Protein AF-A0A229VUQ2-F1 (afdb_monomer_lite)

pLDDT: mean 71.53, std 22.45, range [23.53, 97.44]

Radius of gyration: 26.06 Å; chains: 1; bounding box: 87×77×64 Å

Secondary structure (DSSP, 8-state):
---------------------------------------TTSS---S-B---TTS---SBP-EEEEE--S-TT----EEEEE-HHHHHHHHHHHHHHHTT-HHHHH--SHHHHHHHHHHH-SEEEETTTTTT-SS-------TTSPPTTSS-----HHHHHHHHHHTTT-SS-SEEEEEE--TT--HHHHHHHHHTS--TT--EEEEEEEPP-SS----EEEEEETTT-SS-EEEE--SSSS-----TTTHHHHHHTTS---EEEEEE-TTT--EEEEEEEEEEEHHHHHHTT-EES-GGGEEEEEEEEEETTTTEEEEEETTEEEEEEEETTTTEEEEEEEEHHHHHHHHGGGHHHH-TTSPP-HHHHHHHHHHHHHHHHHHHTT---GGG-

Organism: NCBI:txid1984871

Foldseek 3Di:
DDDDDDDDDDDDDDDDDPPPPPPPPPPPPPPPPPPDDPPPDDDDDPQDFAPAVFDRRRDGFFKKFWADDPPPPDPDTPIGTHHLLVLLVLLLVLLVVLLQALQNVPDPDLVSLQVVLCNSTVDMDTPVVVVPPPDPDPPPPPPPQDDPPPQPPVQDPVNLVVLCVLLVVPLGHAQKDKDFQALPDDQVNVVVSVVPDLALLWDKHKWFFFFDPPDADFKWKWWDAPVPDPPTDIDRDQSHDDRDRDGLLCVLVCLVSVRDKWKWKWAADNVPRHTRIITITRKDQQVVCVVVVRIHRDVVRHDRFWMWIAGPPVSITDIDGSQKMKMWHADPSNNTIMIIIGGNVSVSVSCSSSSQSSPPVDDDPVVVSVSSSVVSVVLSCCSNVVSDRSVRD

Sequence (393 aa):
MIMNNITTTASATDTDTALDLHVDEVTPQNDFDDPDLPDFFDGGGNDTTCQWDDGFCTELCDGYILEYCNDPNCKYDHTSKYCLRHYIISLGLKLDHLRTCPGMRKARTREEIKQVALEHAASFGRFEQDQADGERGDSAHDPSAPSLNELADEMSDADLDAELKKIGGQVYRGSYDDLRMMPATTAEDLQQWLDGLDLGHGVFHVKHFTKFDGFSMELMEVHWDKEHDEEGRFSFYNPDDGAVAWDPEFARGFEKRGFMNPKLWALWNGETGAIKYQYSTDSYAESVLAKRGLLTDDPARGVPGVFAIVEERTDTVLPVTTGSYIQHKATFDGDDTVLWACDDAGFRERIRPYIEYYDEDRPLDVPKAKAKAAELERKLHRVIDEGVRPEEL

Structure (mmCIF, N/CA/C/O backbone):
data_AF-A0A229VUQ2-F1
#
_entry.id   AF-A0A229VUQ2-F1
#
loop_
_atom_site.group_PDB
_atom_site.id
_atom_site.type_symbol
_atom_site.label_atom_id
_atom_site.label_alt_id
_atom_site.label_comp_id
_atom_site.label_asym_id
_atom_site.label_entity_id
_atom_site.label_seq_id
_atom_site.pdbx_PDB_ins_code
_atom_site.Cartn_x
_atom_site.Cartn_y
_atom_site.Cartn_z
_atom_site.occupancy
_atom_site.B_iso_or_equiv
_atom_site.auth_seq_id
_atom_site.auth_comp_id
_atom_site.auth_asym_id
_atom_site.auth_atom_id
_atom_site.pdbx_PDB_model_num
ATOM 1 N N . MET A 1 1 ? 57.520 -56.030 8.444 1.00 36.09 1 MET A N 1
ATOM 2 C CA . MET A 1 1 ? 56.314 -56.794 8.049 1.00 36.09 1 MET A CA 1
ATOM 3 C C . MET A 1 1 ? 55.540 -57.026 9.334 1.00 36.09 1 MET A C 1
ATOM 5 O O . MET A 1 1 ? 56.129 -57.589 10.237 1.00 36.09 1 MET A O 1
ATOM 9 N N . ILE A 1 2 ? 54.323 -56.538 9.554 1.00 30.47 2 ILE A N 1
ATOM 10 C CA . ILE A 1 2 ? 53.184 -56.323 8.652 1.00 30.47 2 ILE A CA 1
ATOM 11 C C . ILE A 1 2 ? 52.427 -55.058 9.111 1.00 30.47 2 ILE A C 1
ATOM 13 O O . ILE A 1 2 ? 52.347 -54.791 10.305 1.00 30.47 2 ILE A O 1
ATOM 17 N N . MET A 1 3 ? 51.925 -54.281 8.146 1.00 24.83 3 MET A N 1
ATOM 18 C CA . MET A 1 3 ? 51.079 -53.094 8.319 1.00 24.83 3 MET A CA 1
ATOM 19 C C . MET A 1 3 ? 49.593 -53.468 8.463 1.00 24.83 3 MET A C 1
ATOM 21 O O . MET A 1 3 ? 49.118 -54.352 7.758 1.00 24.83 3 MET A O 1
ATOM 25 N N . ASN A 1 4 ? 48.911 -52.730 9.347 1.00 28.56 4 ASN A N 1
ATOM 26 C CA . ASN A 1 4 ? 47.573 -52.119 9.252 1.00 28.56 4 ASN A CA 1
ATOM 27 C C . ASN A 1 4 ? 46.455 -52.810 8.443 1.00 28.56 4 ASN A C 1
ATOM 29 O O . ASN A 1 4 ? 46.513 -52.868 7.221 1.00 28.56 4 ASN A O 1
ATOM 33 N N . ASN A 1 5 ? 45.333 -53.135 9.096 1.00 29.92 5 ASN A N 1
ATOM 34 C CA . ASN A 1 5 ? 44.182 -52.228 9.279 1.00 29.92 5 ASN A CA 1
ATOM 35 C C . ASN A 1 5 ? 43.057 -52.973 10.020 1.00 29.92 5 ASN A C 1
ATOM 37 O O . ASN A 1 5 ? 42.652 -54.059 9.614 1.00 29.92 5 ASN A O 1
ATOM 41 N N . ILE A 1 6 ? 42.560 -52.385 11.110 1.00 30.05 6 ILE A N 1
ATOM 42 C CA . ILE A 1 6 ? 41.435 -52.906 11.891 1.00 30.05 6 ILE A CA 1
ATOM 43 C C . ILE A 1 6 ? 40.150 -52.317 11.309 1.00 30.05 6 ILE A C 1
ATOM 45 O O . ILE A 1 6 ? 39.921 -51.112 11.380 1.00 30.05 6 ILE A O 1
ATOM 49 N N . THR A 1 7 ? 39.314 -53.181 10.744 1.00 30.56 7 THR A N 1
ATOM 50 C CA . THR A 1 7 ? 37.885 -52.936 10.553 1.00 30.56 7 THR A CA 1
ATOM 51 C C . THR A 1 7 ? 37.170 -53.736 11.634 1.00 30.56 7 THR A C 1
ATOM 53 O O . THR A 1 7 ? 37.263 -54.962 11.628 1.00 30.56 7 THR A O 1
ATOM 56 N N . THR A 1 8 ? 36.465 -53.069 12.548 1.00 28.45 8 THR A N 1
ATOM 57 C CA . THR A 1 8 ? 35.575 -53.755 13.494 1.00 28.45 8 THR A CA 1
ATOM 58 C C . THR A 1 8 ? 34.246 -53.017 13.577 1.00 28.45 8 THR A C 1
ATOM 60 O O . THR A 1 8 ? 34.120 -51.973 14.207 1.00 28.45 8 THR A O 1
ATOM 63 N N . THR A 1 9 ? 33.271 -53.580 12.877 1.00 32.16 9 THR A N 1
ATOM 64 C CA . THR A 1 9 ? 31.825 -53.448 13.076 1.00 32.16 9 THR A CA 1
ATOM 65 C C . THR A 1 9 ? 31.350 -54.214 14.323 1.00 32.16 9 THR A C 1
ATOM 67 O O . THR A 1 9 ? 32.022 -55.157 14.736 1.00 32.16 9 THR A O 1
ATOM 70 N N . ALA A 1 10 ? 30.127 -53.888 14.776 1.00 25.88 10 ALA A N 1
ATOM 71 C CA . ALA A 1 10 ? 29.311 -54.459 15.872 1.00 25.88 10 ALA A CA 1
ATOM 72 C C . ALA A 1 10 ? 29.413 -53.664 17.189 1.00 25.88 10 ALA A C 1
ATOM 74 O O . ALA A 1 10 ? 30.497 -53.247 17.567 1.00 25.88 10 ALA A O 1
ATOM 75 N N . SER A 1 11 ? 28.331 -53.361 17.911 1.00 24.89 11 SER A N 1
ATOM 76 C CA . SER A 1 11 ? 27.073 -54.092 18.161 1.00 24.89 11 SER A CA 1
ATOM 77 C C . SER A 1 11 ? 25.959 -53.098 18.576 1.00 24.89 11 SER A C 1
ATOM 79 O O . SER A 1 11 ? 26.281 -52.032 19.085 1.00 24.89 11 SER A O 1
ATOM 81 N N . ALA A 1 12 ? 24.676 -53.310 18.236 1.00 26.61 12 ALA A N 1
ATOM 82 C CA . ALA A 1 12 ? 23.599 -53.833 19.119 1.00 26.61 12 ALA A CA 1
ATOM 83 C C . ALA A 1 12 ? 23.606 -53.211 20.541 1.00 26.61 12 ALA A C 1
ATOM 85 O O . ALA A 1 12 ? 24.651 -53.198 21.178 1.00 26.61 12 ALA A O 1
ATOM 86 N N . THR A 1 13 ? 22.523 -52.721 21.156 1.00 24.86 13 THR A N 1
ATOM 87 C CA . THR A 1 13 ? 21.116 -53.173 21.200 1.00 24.86 13 THR A CA 1
ATOM 88 C C . THR A 1 13 ? 20.323 -52.146 22.033 1.00 24.86 13 THR A C 1
ATOM 90 O O . THR A 1 13 ? 20.938 -51.380 22.771 1.00 24.86 13 THR A O 1
ATOM 93 N N . ASP A 1 14 ? 18.991 -52.179 21.941 1.00 31.38 14 ASP A N 1
ATOM 94 C CA . ASP A 1 14 ? 18.023 -51.517 22.830 1.00 31.38 14 ASP A CA 1
ATOM 95 C C . ASP A 1 14 ? 18.464 -51.380 24.297 1.00 31.38 14 ASP A C 1
ATOM 97 O O . ASP A 1 14 ? 18.746 -52.374 24.969 1.00 31.38 14 ASP A O 1
ATOM 101 N N . THR A 1 15 ? 18.361 -50.155 24.813 1.00 27.09 15 THR A N 1
ATOM 102 C CA . THR A 1 15 ? 18.043 -49.897 26.222 1.00 27.09 15 THR A CA 1
ATOM 103 C C . THR A 1 15 ? 17.044 -48.755 26.289 1.00 27.09 15 THR A C 1
ATOM 105 O O . THR A 1 15 ? 17.394 -47.576 26.256 1.00 27.09 15 THR A O 1
ATOM 108 N N . ASP A 1 16 ? 15.786 -49.173 26.346 1.00 31.94 16 ASP A N 1
ATOM 109 C CA . ASP A 1 16 ? 14.716 -48.613 27.160 1.00 31.94 16 ASP A CA 1
ATOM 110 C C . ASP A 1 16 ? 15.265 -47.697 28.270 1.00 31.94 16 ASP A C 1
ATOM 112 O O . ASP A 1 16 ? 15.810 -48.152 29.278 1.00 31.94 16 ASP A O 1
ATOM 116 N N . THR A 1 17 ? 15.183 -46.389 28.044 1.00 26.17 17 THR A N 1
ATOM 117 C CA . THR A 1 17 ? 15.322 -45.398 29.107 1.00 26.17 17 THR A CA 1
ATOM 118 C C . THR A 1 17 ? 14.043 -44.590 29.070 1.00 26.17 17 THR A C 1
ATOM 120 O O . THR A 1 17 ? 13.892 -43.674 28.263 1.00 26.17 17 THR A O 1
ATOM 123 N N . ALA A 1 18 ? 13.092 -45.010 29.900 1.00 26.98 18 ALA A N 1
ATOM 124 C CA . ALA A 1 18 ? 11.933 -44.221 30.256 1.00 26.98 18 ALA A CA 1
ATOM 125 C C . ALA A 1 18 ? 12.409 -42.805 30.606 1.00 26.98 18 ALA A C 1
ATOM 127 O O . ALA A 1 18 ? 13.163 -42.621 31.563 1.00 26.98 18 ALA A O 1
ATOM 128 N N . LEU A 1 19 ? 12.015 -41.817 29.798 1.00 23.73 19 LEU A N 1
ATOM 129 C CA . LEU A 1 19 ? 12.082 -40.434 30.236 1.00 23.73 19 LEU A CA 1
ATOM 130 C C . LEU A 1 19 ? 11.056 -40.306 31.357 1.00 23.73 19 LEU A C 1
ATOM 132 O O . LEU A 1 19 ? 9.850 -40.362 31.116 1.00 23.73 19 LEU A O 1
ATOM 136 N N . ASP A 1 20 ? 11.572 -40.198 32.577 1.00 23.98 20 ASP A N 1
ATOM 137 C CA . ASP A 1 20 ? 10.843 -39.726 33.743 1.00 23.98 20 ASP A CA 1
ATOM 138 C C . ASP A 1 20 ? 10.164 -38.407 33.351 1.00 23.98 20 ASP A C 1
ATOM 140 O O . ASP A 1 20 ? 10.804 -37.360 33.229 1.00 23.98 20 ASP A O 1
ATOM 144 N N . LEU A 1 21 ? 8.857 -38.473 33.094 1.00 24.42 21 LEU A N 1
ATOM 145 C CA . LEU A 1 21 ? 7.985 -37.311 33.103 1.00 24.42 21 LEU A CA 1
ATOM 146 C C . LEU A 1 21 ? 7.916 -36.853 34.557 1.00 24.42 21 LEU A C 1
ATOM 148 O O . LEU A 1 21 ? 6.979 -37.178 35.287 1.00 24.42 21 LEU A O 1
ATOM 152 N N . HIS A 1 22 ? 8.924 -36.089 34.976 1.00 24.25 22 HIS A N 1
ATOM 153 C CA . HIS A 1 22 ? 8.718 -35.111 36.024 1.00 24.25 22 HIS A CA 1
ATOM 154 C C . HIS A 1 22 ? 7.720 -34.100 35.460 1.00 24.25 22 HIS A C 1
ATOM 156 O O . HIS A 1 22 ? 8.070 -33.150 34.763 1.00 24.25 22 HIS A O 1
ATOM 162 N N . VAL A 1 23 ? 6.441 -34.388 35.697 1.00 31.31 23 VAL A N 1
ATOM 163 C CA . VAL A 1 23 ? 5.374 -33.402 35.635 1.00 31.31 23 VAL A CA 1
ATOM 164 C C . VAL A 1 23 ? 5.614 -32.489 36.828 1.00 31.31 23 VAL A C 1
ATOM 166 O O . VAL A 1 23 ? 5.027 -32.662 37.893 1.00 31.31 23 VAL A O 1
ATOM 169 N N . ASP A 1 24 ? 6.537 -31.548 36.667 1.00 25.28 24 ASP A N 1
ATOM 170 C CA . ASP A 1 24 ? 6.402 -30.305 37.397 1.00 25.28 24 ASP A CA 1
ATOM 171 C C . ASP A 1 24 ? 5.205 -29.614 36.739 1.00 25.28 24 ASP A C 1
ATOM 173 O O . ASP A 1 24 ? 5.305 -29.062 35.642 1.00 25.28 24 ASP A O 1
ATOM 177 N N . GLU A 1 25 ? 4.034 -29.748 37.370 1.00 31.28 25 GLU A N 1
ATOM 178 C CA . GLU A 1 25 ? 2.889 -28.862 37.157 1.00 31.28 25 GLU A CA 1
ATOM 179 C C . GLU A 1 25 ? 3.337 -27.440 37.514 1.00 31.28 25 GLU A C 1
ATOM 181 O O . GLU A 1 25 ? 3.042 -26.906 38.579 1.00 31.28 25 GLU A O 1
ATOM 186 N N . VAL A 1 26 ? 4.081 -26.818 36.611 1.00 28.72 26 VAL A N 1
ATOM 187 C CA . VAL A 1 26 ? 4.069 -25.376 36.467 1.00 28.72 26 VAL A CA 1
ATOM 188 C C . VAL A 1 26 ? 3.101 -25.142 35.326 1.00 28.72 26 VAL A C 1
ATOM 190 O O . VAL A 1 26 ? 3.480 -25.038 34.161 1.00 28.72 26 VAL A O 1
ATOM 193 N N . THR A 1 27 ? 1.810 -25.117 35.663 1.00 25.52 27 THR A N 1
ATOM 194 C CA . THR A 1 27 ? 0.866 -24.279 34.924 1.00 25.52 27 THR A CA 1
ATOM 195 C C . THR A 1 27 ? 1.611 -22.974 34.661 1.00 25.52 27 THR A C 1
ATOM 197 O O . THR A 1 27 ? 2.095 -22.401 35.642 1.00 25.52 27 THR A O 1
ATOM 200 N N . PRO A 1 28 ? 1.793 -22.522 33.406 1.00 28.55 28 PRO A N 1
ATOM 201 C CA . PRO A 1 28 ? 2.260 -21.172 33.177 1.00 28.55 28 PRO A CA 1
ATOM 202 C C . PRO A 1 28 ? 1.245 -20.295 33.895 1.00 28.55 28 PRO A C 1
ATOM 204 O O . PRO A 1 28 ? 0.094 -20.177 33.474 1.00 28.55 28 PRO A O 1
ATOM 207 N N . GLN A 1 29 ? 1.626 -19.798 35.066 1.00 24.50 29 GLN A N 1
ATOM 208 C CA . GLN A 1 29 ? 0.959 -18.664 35.642 1.00 24.50 29 GLN A CA 1
ATOM 209 C C . GLN A 1 29 ? 1.180 -17.583 34.596 1.00 24.50 29 GLN A C 1
ATOM 211 O O . GLN A 1 29 ? 2.292 -17.083 34.432 1.00 24.50 29 GLN A O 1
ATOM 216 N N . ASN A 1 30 ? 0.132 -17.301 33.826 1.00 31.14 30 ASN A N 1
ATOM 217 C CA . ASN A 1 30 ? -0.032 -16.008 33.197 1.00 31.14 30 ASN A CA 1
ATOM 218 C C . ASN A 1 30 ? -0.170 -15.001 34.344 1.00 31.14 30 ASN A C 1
ATOM 220 O O . ASN A 1 30 ? -1.253 -14.495 34.605 1.00 31.14 30 ASN A O 1
ATOM 224 N N . ASP A 1 31 ? 0.938 -14.743 35.032 1.00 23.53 31 ASP A N 1
ATOM 225 C CA . ASP A 1 31 ? 1.160 -13.532 35.804 1.00 23.53 31 ASP A CA 1
ATOM 226 C C . ASP A 1 31 ? 1.594 -12.456 34.788 1.00 23.53 31 ASP A C 1
ATOM 228 O O . ASP A 1 31 ? 2.631 -11.811 34.918 1.00 23.53 31 ASP A O 1
ATOM 232 N N . PHE A 1 32 ? 0.822 -12.306 33.705 1.00 28.30 32 PHE A N 1
ATOM 233 C CA . PHE A 1 32 ? 0.625 -10.973 33.174 1.00 28.30 32 PHE A CA 1
ATOM 234 C C . PHE A 1 32 ? -0.324 -10.366 34.192 1.00 28.30 32 PHE A C 1
ATOM 236 O O . PHE A 1 32 ? -1.527 -10.629 34.150 1.00 28.30 32 PHE A O 1
ATOM 243 N N . ASP A 1 33 ? 0.237 -9.663 35.178 1.00 23.61 33 ASP A N 1
ATOM 244 C CA . ASP A 1 33 ? -0.540 -8.655 35.880 1.00 23.61 33 ASP A CA 1
ATOM 245 C C . ASP A 1 33 ? -1.301 -7.895 34.790 1.00 23.61 33 ASP A C 1
ATOM 247 O O . ASP A 1 33 ? -0.693 -7.476 33.799 1.00 23.61 33 ASP A O 1
ATOM 251 N N . ASP A 1 34 ? -2.631 -7.855 34.915 1.00 26.31 34 ASP A N 1
ATOM 252 C CA . ASP A 1 34 ? -3.507 -7.013 34.099 1.00 26.31 34 ASP A CA 1
ATOM 253 C C . ASP A 1 34 ? -2.768 -5.672 33.990 1.00 26.31 34 ASP A C 1
ATOM 255 O O . ASP A 1 34 ? -2.511 -5.084 35.047 1.00 26.31 34 ASP A O 1
ATOM 259 N N . PRO A 1 35 ? -2.258 -5.271 32.806 1.00 29.47 35 PRO A N 1
ATOM 260 C CA . PRO A 1 35 ? -1.310 -4.176 32.740 1.00 29.47 35 PRO A CA 1
ATOM 261 C C . PRO A 1 35 ? -1.981 -2.977 33.385 1.00 29.47 35 PRO A C 1
ATOM 263 O O . PRO A 1 35 ? -3.086 -2.598 32.981 1.00 29.47 35 PRO A O 1
ATOM 266 N N . ASP A 1 36 ? -1.342 -2.444 34.430 1.00 24.42 36 ASP A N 1
ATOM 267 C CA . ASP A 1 36 ? -1.782 -1.215 35.067 1.00 24.42 36 ASP A CA 1
ATOM 268 C C . ASP A 1 36 ? -2.100 -0.226 33.942 1.00 24.42 36 ASP A C 1
ATOM 270 O O . ASP A 1 36 ? -1.277 -0.005 33.045 1.00 24.42 36 ASP A O 1
ATOM 274 N N . LEU A 1 37 ? -3.334 0.295 33.944 1.00 28.70 37 LEU A N 1
ATOM 275 C CA . LEU A 1 37 ? -3.752 1.354 33.029 1.00 28.70 37 LEU A CA 1
ATOM 276 C C . LEU A 1 37 ? -2.617 2.387 32.975 1.00 28.70 37 LEU A C 1
ATOM 278 O O . LEU A 1 37 ? -2.154 2.782 34.050 1.00 28.70 37 LEU A O 1
ATOM 282 N N . PRO A 1 38 ? -2.147 2.814 31.785 1.00 31.14 38 PRO A N 1
ATOM 283 C CA . PRO A 1 38 ? -1.038 3.753 31.711 1.00 31.14 38 PRO A CA 1
ATOM 284 C C . PRO A 1 38 ? -1.347 4.961 32.598 1.00 31.14 38 PRO A C 1
ATOM 286 O O . PRO A 1 38 ? -2.453 5.501 32.535 1.00 31.14 38 PRO A O 1
ATOM 289 N N . ASP A 1 39 ? -0.401 5.372 33.442 1.00 26.89 39 ASP A N 1
ATOM 290 C CA . ASP A 1 39 ? -0.516 6.587 34.255 1.00 26.89 39 ASP A CA 1
ATOM 291 C C . ASP A 1 39 ? -0.597 7.800 33.302 1.00 26.89 39 ASP A C 1
ATOM 293 O O . ASP A 1 39 ? 0.399 8.411 32.913 1.00 26.89 39 ASP A O 1
ATOM 297 N N . PHE A 1 40 ? -1.813 8.114 32.851 1.00 39.06 40 PHE A N 1
ATOM 298 C CA . PHE A 1 40 ? -2.081 8.947 31.675 1.00 39.06 40 PHE A CA 1
ATOM 299 C C . PHE A 1 40 ? -1.852 10.458 31.883 1.00 39.06 40 PHE A C 1
ATOM 301 O O . PHE A 1 40 ? -2.090 11.231 30.955 1.00 39.06 40 PHE A O 1
ATOM 308 N N . PHE A 1 41 ? -1.409 10.927 33.059 1.00 38.62 41 PHE A N 1
ATOM 309 C CA . PHE A 1 41 ? -1.518 12.357 33.397 1.00 38.62 41 PHE A CA 1
ATOM 310 C C . PHE A 1 41 ? -0.415 12.984 34.260 1.00 38.62 41 PHE A C 1
ATOM 312 O O . PHE A 1 41 ? -0.695 13.985 34.911 1.00 38.62 41 PHE A O 1
ATOM 319 N N . ASP A 1 42 ? 0.839 12.530 34.212 1.00 25.86 42 ASP A N 1
ATOM 320 C CA . ASP A 1 42 ? 1.926 13.295 34.846 1.00 25.86 42 ASP A CA 1
ATOM 321 C C . ASP A 1 42 ? 3.085 13.617 33.890 1.00 25.86 42 ASP A C 1
ATOM 323 O O . ASP A 1 42 ? 4.022 12.850 33.696 1.00 25.86 42 ASP A O 1
ATOM 327 N N . GLY A 1 43 ? 3.057 14.848 33.362 1.00 25.27 43 GLY A N 1
ATOM 328 C CA . GLY A 1 43 ? 4.293 15.603 33.139 1.00 25.27 43 GLY A CA 1
ATOM 329 C C . GLY A 1 43 ? 4.706 15.909 31.699 1.00 25.27 43 GLY A C 1
ATOM 330 O O . GLY A 1 43 ? 5.753 15.463 31.249 1.00 25.27 43 GLY A O 1
ATOM 331 N N . GLY A 1 44 ? 3.995 16.839 31.053 1.00 26.77 44 GLY A N 1
ATOM 332 C CA . GLY A 1 44 ? 4.630 17.820 30.162 1.00 26.77 44 GLY A CA 1
ATOM 333 C C . GLY A 1 44 ? 4.719 17.469 28.674 1.00 26.77 44 GLY A C 1
ATOM 334 O O . GLY A 1 44 ? 5.739 16.993 28.192 1.00 26.77 44 GLY A O 1
ATOM 335 N N . GLY A 1 45 ? 3.697 17.871 27.919 1.00 30.81 45 GLY A N 1
ATOM 336 C CA . GLY A 1 45 ? 3.743 17.953 26.459 1.00 30.81 45 GLY A CA 1
ATOM 337 C C . GLY A 1 45 ? 2.419 18.478 25.916 1.00 30.81 45 GLY A C 1
ATOM 338 O O . GLY A 1 45 ? 1.426 17.765 25.938 1.00 30.81 45 GLY A O 1
ATOM 339 N N . ASN A 1 46 ? 2.414 19.748 25.518 1.00 34.03 46 ASN A N 1
ATOM 340 C CA . ASN A 1 46 ? 1.275 20.543 25.049 1.00 34.03 46 ASN A CA 1
ATOM 341 C C . ASN A 1 46 ? 0.403 19.843 23.988 1.00 34.03 46 ASN A C 1
ATOM 343 O O . ASN A 1 46 ? 0.942 19.102 23.173 1.00 34.03 46 ASN A O 1
ATOM 347 N N . ASP A 1 47 ? -0.899 20.165 23.975 1.00 44.66 47 ASP A N 1
ATOM 348 C CA . ASP A 1 47 ? -1.825 20.109 22.828 1.00 44.66 47 ASP A CA 1
ATOM 349 C C . ASP A 1 47 ? -1.434 19.093 21.745 1.00 44.66 47 ASP A C 1
ATOM 351 O O . ASP A 1 47 ? -0.816 19.432 20.735 1.00 44.66 47 ASP A O 1
ATOM 355 N N . THR A 1 48 ? -1.744 17.818 21.988 1.00 57.44 48 THR A N 1
ATOM 356 C CA . THR A 1 48 ? -1.276 16.723 21.137 1.00 57.44 48 THR A CA 1
ATOM 357 C C . THR A 1 48 ? -1.911 16.828 19.756 1.00 57.44 48 THR A C 1
ATOM 359 O O . THR A 1 48 ? -3.117 16.635 19.597 1.00 57.44 48 THR A O 1
ATOM 362 N N . THR A 1 49 ? -1.094 17.175 18.768 1.00 62.22 49 THR A N 1
ATOM 363 C CA . THR A 1 49 ? -1.434 17.215 17.344 1.00 62.22 49 THR A CA 1
ATOM 364 C C . THR A 1 49 ? -1.656 15.807 16.806 1.00 62.22 49 THR A C 1
ATOM 366 O O . THR A 1 49 ? -0.960 14.881 17.225 1.00 62.22 49 THR A O 1
ATOM 369 N N . CYS A 1 50 ? -2.587 15.652 15.865 1.00 70.38 50 CYS A N 1
ATOM 370 C CA . CYS A 1 50 ? -2.852 14.379 15.196 1.00 70.38 50 CYS A CA 1
ATOM 371 C C . CYS A 1 50 ? -1.581 13.798 14.550 1.00 70.38 50 CYS A C 1
ATOM 373 O O . CYS A 1 50 ? -0.961 14.428 13.696 1.00 70.38 50 CYS A O 1
ATOM 375 N N . GLN A 1 51 ? -1.226 12.575 14.942 1.00 66.75 51 GLN A N 1
ATOM 376 C CA . GLN A 1 51 ? -0.075 11.798 14.478 1.00 66.75 51 GLN A CA 1
ATOM 377 C C . GLN A 1 51 ? -0.442 11.005 13.221 1.00 66.75 51 GLN A C 1
ATOM 379 O O . GLN A 1 51 ? -0.382 9.781 13.184 1.00 66.75 51 GLN A O 1
ATOM 384 N N . TRP A 1 52 ? -0.897 11.722 12.195 1.00 68.94 52 TRP A N 1
ATOM 385 C CA . TRP A 1 52 ? -1.094 11.133 10.877 1.00 68.94 52 TRP A CA 1
ATOM 386 C C . TRP A 1 52 ? 0.268 11.055 10.182 1.00 68.94 52 TRP A C 1
ATOM 388 O O . TRP A 1 52 ? 0.879 12.097 9.938 1.00 68.94 52 TRP A O 1
ATOM 398 N N . ASP A 1 53 ? 0.726 9.838 9.870 1.00 54.84 53 ASP A N 1
ATOM 399 C CA . ASP A 1 53 ? 2.080 9.495 9.371 1.00 54.84 53 ASP A CA 1
ATOM 400 C C . ASP A 1 53 ? 2.498 10.194 8.061 1.00 54.84 53 ASP A C 1
ATOM 402 O O . ASP A 1 53 ? 3.632 10.084 7.580 1.00 54.84 53 ASP A O 1
ATOM 406 N N . ASP A 1 54 ? 1.568 10.945 7.486 1.00 53.75 54 ASP A N 1
ATOM 407 C CA . ASP A 1 54 ? 1.600 11.423 6.125 1.00 53.75 54 ASP A CA 1
ATOM 408 C C . ASP A 1 54 ? 1.405 12.946 6.021 1.00 53.75 54 ASP A C 1
ATOM 410 O O . ASP A 1 54 ? 1.479 13.508 4.941 1.00 53.75 54 ASP A O 1
ATOM 414 N N . GLY A 1 55 ? 1.254 13.716 7.101 1.00 52.56 55 GLY A N 1
ATOM 415 C CA . GLY A 1 55 ? 1.281 15.175 6.934 1.00 52.56 55 GLY A CA 1
ATOM 416 C C . GLY A 1 55 ? 1.024 16.005 8.176 1.00 52.56 55 GLY A C 1
ATOM 417 O O . GLY A 1 55 ? 0.899 15.503 9.286 1.00 52.56 55 GLY A O 1
ATOM 418 N N . PHE A 1 56 ? 0.912 17.319 7.973 1.00 52.47 56 PHE A N 1
ATOM 419 C CA . PHE A 1 56 ? 0.515 18.247 9.027 1.00 52.47 56 PHE A CA 1
ATOM 420 C C . PHE A 1 56 ? -1.010 18.247 9.176 1.00 52.47 56 PHE A C 1
ATOM 422 O O . PHE A 1 56 ? -1.695 19.102 8.616 1.00 52.47 56 PHE A O 1
ATOM 429 N N . CYS A 1 57 ? -1.547 17.292 9.934 1.00 68.56 57 CYS A N 1
ATOM 430 C CA . CYS A 1 57 ? -2.904 17.409 10.455 1.00 68.56 57 CYS A CA 1
ATOM 431 C C . CYS A 1 57 ? -2.879 18.343 11.673 1.00 68.56 57 CYS A C 1
ATOM 433 O O . CYS A 1 57 ? -2.225 18.067 12.678 1.00 68.56 57 CYS A O 1
ATOM 435 N N . THR A 1 58 ? -3.564 19.481 11.569 1.00 66.88 58 THR A N 1
ATOM 436 C CA . THR A 1 58 ? -3.629 20.489 12.640 1.00 66.88 58 THR A CA 1
ATOM 437 C C . THR A 1 58 ? -4.858 20.331 13.532 1.00 66.88 58 THR A C 1
ATOM 439 O O . THR A 1 58 ? -5.030 21.102 14.476 1.00 66.88 58 THR A O 1
ATOM 442 N N . GLU A 1 59 ? -5.709 19.340 13.249 1.00 75.50 59 GLU A N 1
ATOM 443 C CA . GLU A 1 59 ? -6.842 19.005 14.103 1.00 75.50 59 GLU A CA 1
ATOM 444 C C . GLU A 1 59 ? -6.352 18.418 15.435 1.00 75.50 59 GLU A C 1
ATOM 446 O O . GLU A 1 59 ? -5.344 17.705 15.507 1.00 75.50 59 GLU A O 1
ATOM 451 N N . LEU A 1 60 ? -7.080 18.740 16.505 1.00 80.31 60 LEU A N 1
ATOM 452 C CA . LEU A 1 60 ? -6.814 18.201 17.834 1.00 80.31 60 LEU A CA 1
ATOM 453 C C . LEU A 1 60 ? -7.134 16.707 17.863 1.00 80.31 60 LEU A C 1
ATOM 455 O O . LEU A 1 60 ? -8.056 16.245 17.191 1.00 80.31 60 LEU A O 1
ATOM 459 N N . CYS A 1 61 ? -6.362 15.949 18.640 1.00 82.19 61 CYS A N 1
ATOM 460 C CA . CYS A 1 61 ? -6.621 14.523 18.775 1.00 82.19 61 CYS A CA 1
ATOM 461 C C . CYS A 1 61 ? -7.891 14.259 19.593 1.00 82.19 61 CYS A C 1
ATOM 463 O O . CYS A 1 61 ? -8.084 14.854 20.650 1.00 82.19 61 CYS A O 1
ATOM 465 N N . ASP A 1 62 ? -8.688 13.294 19.136 1.00 84.25 62 ASP A N 1
ATOM 466 C CA . ASP A 1 62 ? -9.911 12.811 19.787 1.00 84.25 62 ASP A CA 1
ATOM 467 C C . ASP A 1 62 ? -9.804 11.345 20.232 1.00 84.25 62 ASP A C 1
ATOM 469 O O . ASP A 1 62 ? -10.603 10.897 21.056 1.00 84.25 62 ASP A O 1
ATOM 473 N N . GLY A 1 63 ? -8.828 10.591 19.717 1.00 84.94 63 GLY A N 1
ATOM 474 C CA . GLY A 1 63 ? -8.600 9.203 20.106 1.00 84.94 63 GLY A CA 1
ATOM 475 C C . GLY A 1 63 ? -7.160 8.742 19.948 1.00 84.94 63 GLY A C 1
ATOM 476 O O . GLY A 1 63 ? -6.293 9.488 19.484 1.00 84.94 63 GLY A O 1
ATOM 477 N N . TYR A 1 64 ? -6.909 7.506 20.363 1.00 86.81 64 TYR A N 1
ATOM 478 C CA . TYR A 1 64 ? -5.601 6.869 20.326 1.00 86.81 64 TYR A CA 1
ATOM 479 C C . TYR A 1 64 ? -5.697 5.405 19.900 1.00 86.81 64 TYR A C 1
ATOM 481 O O . TYR A 1 64 ? -6.726 4.757 20.092 1.00 86.81 64 TYR A O 1
ATOM 489 N N . ILE A 1 65 ? -4.601 4.885 19.353 1.00 84.94 65 ILE A N 1
ATOM 490 C CA . ILE A 1 65 ? -4.373 3.455 19.153 1.00 84.94 65 ILE A CA 1
ATOM 491 C C . ILE A 1 65 ? -2.971 3.136 19.674 1.00 84.94 65 ILE A C 1
ATOM 493 O O . ILE A 1 65 ? -2.012 3.835 19.353 1.00 84.94 65 ILE A O 1
ATOM 497 N N . LEU A 1 66 ? -2.869 2.107 20.504 1.00 82.69 66 LEU A N 1
ATOM 498 C CA . LEU A 1 66 ? -1.631 1.552 21.029 1.00 82.69 66 LEU A CA 1
ATOM 499 C C . LEU A 1 66 ? -1.273 0.299 20.234 1.00 82.69 66 LEU A C 1
ATOM 501 O O . LEU A 1 66 ? -2.109 -0.587 20.043 1.00 82.69 66 LEU A O 1
ATOM 505 N N . GLU A 1 67 ? -0.016 0.209 19.822 1.00 72.06 67 GLU A N 1
ATOM 506 C CA . GLU A 1 67 ? 0.550 -0.952 19.140 1.00 72.06 67 GLU A CA 1
ATOM 507 C C . GLU A 1 67 ? 1.759 -1.459 19.926 1.00 72.06 67 GLU A C 1
ATOM 509 O O . GLU A 1 67 ? 2.556 -0.668 20.439 1.00 72.06 67 GLU A O 1
ATOM 514 N N . TYR A 1 68 ? 1.904 -2.780 20.038 1.00 67.06 68 TYR A N 1
ATOM 515 C CA . TYR A 1 68 ? 3.096 -3.358 20.647 1.00 67.06 68 TYR A CA 1
ATOM 516 C C . TYR A 1 68 ? 4.235 -3.429 19.633 1.00 67.06 68 TYR A C 1
ATOM 518 O O . TYR A 1 68 ? 4.044 -3.779 18.469 1.00 67.06 68 TYR A O 1
ATOM 526 N N . CYS A 1 69 ? 5.447 -3.114 20.089 1.00 61.38 69 CYS A N 1
ATOM 527 C CA . CYS A 1 69 ? 6.639 -3.337 19.288 1.00 61.38 69 CYS A CA 1
ATOM 528 C C . CYS A 1 69 ? 6.970 -4.831 19.256 1.00 61.38 69 CYS A C 1
ATOM 530 O O . CYS A 1 69 ? 7.044 -5.471 20.304 1.00 61.38 69 CYS A O 1
ATOM 532 N N . ASN A 1 70 ? 7.278 -5.361 18.073 1.00 50.81 70 ASN A N 1
ATOM 533 C CA . ASN A 1 70 ? 7.799 -6.724 17.936 1.00 50.81 70 ASN A CA 1
ATOM 534 C C . ASN A 1 70 ? 9.263 -6.866 18.403 1.00 50.81 70 ASN A C 1
ATOM 536 O O . ASN A 1 70 ? 9.782 -7.982 18.437 1.00 50.81 70 ASN A O 1
ATOM 540 N N . ASP A 1 71 ? 9.946 -5.769 18.757 1.00 52.62 71 ASP A N 1
ATOM 541 C CA . ASP A 1 71 ? 11.260 -5.832 19.400 1.00 52.62 71 ASP A CA 1
ATOM 542 C C . ASP A 1 71 ? 11.093 -6.086 20.910 1.00 52.62 71 ASP A C 1
ATOM 544 O O . ASP A 1 71 ? 10.630 -5.196 21.629 1.00 52.62 71 ASP A O 1
ATOM 548 N N . PRO A 1 72 ? 11.522 -7.253 21.430 1.00 52.44 72 PRO A N 1
ATOM 549 C CA . PRO A 1 72 ? 11.440 -7.565 22.858 1.00 52.44 72 PRO A CA 1
ATOM 550 C C . PRO A 1 72 ? 12.301 -6.640 23.733 1.00 52.44 72 PRO A C 1
ATOM 552 O O . PRO A 1 72 ? 12.183 -6.666 24.957 1.00 52.44 72 PRO A O 1
ATOM 555 N N . ASN A 1 73 ? 13.191 -5.843 23.131 1.00 48.12 73 ASN A N 1
ATOM 556 C CA . ASN A 1 73 ? 13.993 -4.839 23.822 1.00 48.12 73 ASN A CA 1
ATOM 557 C C . ASN A 1 73 ? 13.408 -3.427 23.720 1.00 48.12 73 ASN A C 1
ATOM 559 O O . ASN A 1 73 ? 13.956 -2.510 24.346 1.00 48.12 73 ASN A O 1
ATOM 563 N N . CYS A 1 74 ? 12.325 -3.231 22.962 1.00 52.12 74 CYS A N 1
ATOM 564 C CA . CYS A 1 74 ? 11.680 -1.935 22.873 1.00 52.12 74 CYS A CA 1
ATOM 565 C C . CYS A 1 74 ? 11.000 -1.612 24.205 1.00 52.12 74 CYS A C 1
ATOM 567 O O . CYS A 1 74 ? 10.192 -2.376 24.725 1.00 52.12 74 CYS A O 1
ATOM 569 N N . LYS A 1 75 ? 11.361 -0.462 24.773 1.00 50.09 75 LYS A N 1
ATOM 570 C CA . LYS A 1 75 ? 10.813 0.049 26.039 1.00 50.09 75 LYS A CA 1
ATOM 571 C C . LYS A 1 75 ? 9.816 1.185 25.825 1.00 50.09 75 LYS A C 1
ATOM 573 O O . LYS A 1 75 ? 9.504 1.897 26.776 1.00 50.09 75 LYS A O 1
ATOM 578 N N . TYR A 1 76 ? 9.423 1.421 24.578 1.00 53.62 76 TYR A N 1
ATOM 579 C CA . TYR A 1 76 ? 8.570 2.533 24.195 1.00 53.62 76 TYR A CA 1
ATOM 580 C C . TYR A 1 76 ? 7.164 2.026 23.896 1.00 53.62 76 TYR A C 1
ATOM 582 O O . TYR A 1 76 ? 6.992 1.090 23.118 1.00 53.62 76 TYR A O 1
ATOM 590 N N . ASP A 1 77 ? 6.169 2.694 24.474 1.00 53.59 77 ASP A N 1
ATOM 591 C CA . ASP A 1 77 ? 4.779 2.525 24.072 1.00 53.59 77 ASP A CA 1
ATOM 592 C C . ASP A 1 77 ? 4.565 3.253 22.744 1.00 53.59 77 ASP A C 1
ATOM 594 O O . ASP A 1 77 ? 4.650 4.485 22.669 1.00 53.59 77 ASP A O 1
ATOM 598 N N . HIS A 1 78 ? 4.278 2.503 21.681 1.00 69.56 78 HIS A N 1
ATOM 599 C CA . HIS A 1 78 ? 3.953 3.070 20.374 1.00 69.56 78 HIS A CA 1
ATOM 600 C C . HIS A 1 78 ? 2.472 3.460 20.346 1.00 69.56 78 HIS A C 1
ATOM 602 O O . HIS A 1 78 ? 1.639 2.814 19.714 1.00 69.56 78 HIS A O 1
ATOM 608 N N . THR A 1 79 ? 2.133 4.505 21.106 1.00 73.88 79 THR A N 1
ATOM 609 C CA . THR A 1 79 ? 0.793 5.104 21.081 1.00 73.88 79 THR A CA 1
ATOM 610 C C . THR A 1 79 ? 0.727 6.181 20.012 1.00 73.88 79 THR A C 1
ATOM 612 O O . THR A 1 79 ? 1.428 7.192 20.109 1.00 73.88 79 THR A O 1
ATOM 615 N N . SER A 1 80 ? -0.185 6.002 19.063 1.00 80.69 80 SER A N 1
ATOM 616 C CA . SER A 1 80 ? -0.518 6.996 18.049 1.00 80.69 80 SER A CA 1
ATOM 617 C C . SER A 1 80 ? -1.834 7.695 18.398 1.00 80.69 80 SER A C 1
ATOM 619 O O . SER A 1 80 ? -2.829 7.045 18.718 1.00 80.69 80 SER A O 1
ATOM 621 N N . LYS A 1 81 ? -1.855 9.028 18.359 1.00 83.69 81 LYS A N 1
ATOM 622 C CA . LYS A 1 81 ? -3.008 9.884 18.676 1.00 83.69 81 LYS A CA 1
ATOM 623 C C . LYS A 1 81 ? -3.567 10.501 17.404 1.00 83.69 81 LYS A C 1
ATOM 625 O O . LYS A 1 81 ? -2.823 11.066 16.610 1.00 83.69 81 LYS A O 1
ATOM 630 N N . TYR A 1 82 ? -4.879 10.451 17.229 1.00 85.50 82 TYR A N 1
ATOM 631 C CA . TYR A 1 82 ? -5.542 10.846 15.990 1.00 85.50 82 TYR A CA 1
ATOM 632 C C . TYR A 1 82 ? -6.696 11.810 16.262 1.00 85.50 82 TYR A C 1
ATOM 634 O O . TYR A 1 82 ? -7.393 11.680 17.269 1.00 85.50 82 TYR A O 1
ATOM 642 N N . CYS A 1 83 ? -6.949 12.755 15.351 1.00 88.69 83 CYS A N 1
ATOM 643 C CA . CYS A 1 83 ? -8.242 13.445 15.303 1.00 88.69 83 CYS A CA 1
ATOM 644 C C . CYS A 1 83 ? -9.355 12.451 14.935 1.00 88.69 83 CYS A C 1
ATOM 646 O O . CYS A 1 83 ? -9.075 11.376 14.397 1.00 88.69 83 CYS A O 1
ATOM 648 N N . LEU A 1 84 ? -10.623 12.793 15.185 1.00 89.88 84 LEU A N 1
ATOM 649 C CA . LEU A 1 84 ? -11.743 11.865 14.970 1.00 89.88 84 LEU A CA 1
ATOM 650 C C . LEU A 1 84 ? -11.788 11.270 13.550 1.00 89.88 84 LEU A C 1
ATOM 652 O O . LEU A 1 84 ? -12.101 10.093 13.378 1.00 89.88 84 LEU A O 1
ATOM 656 N N . ARG A 1 85 ? -11.441 12.067 12.538 1.00 89.88 85 ARG A N 1
ATOM 657 C CA . ARG A 1 85 ? -11.378 11.654 11.133 1.00 89.88 85 ARG A CA 1
ATOM 658 C C . ARG A 1 85 ? -10.331 10.560 10.900 1.00 89.88 85 ARG A C 1
ATOM 660 O O . ARG A 1 85 ? -10.666 9.486 10.404 1.00 89.88 85 ARG A O 1
ATOM 667 N N . HIS A 1 86 ? -9.087 10.813 11.305 1.00 88.19 86 HIS A N 1
ATOM 668 C CA . HIS A 1 86 ? -7.993 9.851 11.162 1.00 88.19 86 HIS A CA 1
ATOM 669 C C . HIS A 1 86 ? -8.168 8.636 12.072 1.00 88.19 86 HIS A C 1
ATOM 671 O O . HIS A 1 86 ? -7.804 7.532 11.689 1.00 88.19 86 HIS A O 1
ATOM 677 N N . TYR A 1 87 ? -8.805 8.801 13.230 1.00 89.88 87 TYR A N 1
ATOM 678 C CA . TYR A 1 87 ? -9.116 7.696 14.126 1.00 89.88 87 TYR A CA 1
ATOM 679 C C . TYR A 1 87 ? -10.069 6.678 13.476 1.00 89.88 87 TYR A C 1
ATOM 681 O O . TYR A 1 87 ? -9.808 5.477 13.512 1.00 89.88 87 TYR A O 1
ATOM 689 N N . ILE A 1 88 ? -11.129 7.151 12.804 1.00 90.94 88 ILE A N 1
ATOM 690 C CA . ILE A 1 88 ? -12.058 6.297 12.041 1.00 90.94 88 ILE A CA 1
ATOM 691 C C . ILE A 1 88 ? -11.323 5.541 10.934 1.00 90.94 88 ILE A C 1
ATOM 693 O O . ILE A 1 88 ? -11.513 4.335 10.784 1.00 90.94 88 ILE A O 1
ATOM 697 N N . ILE A 1 89 ? -10.484 6.245 10.172 1.00 87.25 89 ILE A N 1
ATOM 698 C CA . ILE A 1 89 ? -9.700 5.646 9.090 1.00 87.25 89 ILE A CA 1
ATOM 699 C C . ILE A 1 89 ? -8.773 4.559 9.646 1.00 87.25 89 ILE A C 1
ATOM 701 O O . ILE A 1 89 ? -8.823 3.422 9.180 1.00 87.25 89 ILE A O 1
ATOM 705 N N . SER A 1 90 ? -7.969 4.876 10.663 1.00 86.50 90 SER A N 1
ATOM 706 C CA . SER A 1 90 ? -6.991 3.949 11.239 1.00 86.50 90 SER A CA 1
ATOM 707 C C . SER A 1 90 ? -7.649 2.708 11.844 1.00 86.50 90 SER A C 1
ATOM 709 O O . SER A 1 90 ? -7.199 1.593 11.578 1.00 86.50 90 SER A O 1
ATOM 711 N N . LEU A 1 91 ? -8.747 2.862 12.595 1.00 89.56 91 LEU A N 1
ATOM 712 C CA . LEU A 1 91 ? -9.505 1.719 13.119 1.00 89.56 91 LEU A CA 1
ATOM 713 C C . LEU A 1 91 ? -10.081 0.850 11.995 1.00 89.56 91 LEU A C 1
ATOM 715 O O . LEU A 1 91 ? -9.980 -0.377 12.045 1.00 89.56 91 LEU A O 1
ATOM 719 N N . GLY A 1 92 ? -10.674 1.480 10.977 1.00 86.88 92 GLY A N 1
ATOM 720 C CA . GLY A 1 92 ? -11.260 0.787 9.833 1.00 86.88 92 GLY A CA 1
ATOM 721 C C . GLY A 1 92 ? -10.228 -0.032 9.064 1.00 86.88 92 GLY A C 1
ATOM 722 O O . GLY A 1 92 ? -10.412 -1.232 8.857 1.00 86.88 92 GLY A O 1
ATOM 723 N N . LEU A 1 93 ? -9.096 0.589 8.725 1.00 82.62 93 LEU A N 1
ATOM 724 C CA . LEU A 1 93 ? -7.999 -0.073 8.023 1.00 82.62 93 LEU A CA 1
ATOM 725 C C . LEU A 1 93 ? -7.383 -1.215 8.835 1.00 82.62 93 LEU A C 1
ATOM 727 O O . LEU A 1 93 ? -7.039 -2.239 8.248 1.00 82.62 93 LEU A O 1
ATOM 731 N N . LYS A 1 94 ? -7.270 -1.086 10.164 1.00 85.94 94 LYS A N 1
ATOM 732 C CA . LYS A 1 94 ? -6.813 -2.185 11.029 1.00 85.94 94 LYS A CA 1
ATOM 733 C C . LYS A 1 94 ? -7.778 -3.362 11.000 1.00 85.94 94 LYS A C 1
ATOM 735 O O . LYS A 1 94 ? -7.346 -4.497 10.809 1.00 85.94 94 LYS A O 1
ATOM 740 N N . LEU A 1 95 ? -9.079 -3.104 11.120 1.00 86.56 95 LEU A N 1
ATOM 741 C CA . LEU A 1 95 ? -10.090 -4.156 11.049 1.00 86.56 95 LEU A CA 1
ATOM 742 C C . LEU A 1 95 ? -10.074 -4.872 9.689 1.00 86.56 95 LEU A C 1
ATOM 744 O O . LEU A 1 95 ? -10.151 -6.100 9.629 1.00 86.56 95 LEU A O 1
ATOM 748 N N . ASP A 1 96 ? -9.924 -4.115 8.601 1.00 81.06 96 ASP A N 1
ATOM 749 C CA . ASP A 1 96 ? -9.815 -4.670 7.253 1.00 81.06 96 ASP A CA 1
ATOM 750 C C . ASP A 1 96 ? -8.504 -5.438 7.045 1.00 81.06 96 ASP A C 1
ATOM 752 O O . ASP A 1 96 ? -8.505 -6.507 6.430 1.00 81.06 96 ASP A O 1
ATOM 756 N N . HIS A 1 97 ? -7.393 -4.958 7.609 1.00 79.44 97 HIS A N 1
ATOM 757 C CA . HIS A 1 97 ? -6.123 -5.677 7.595 1.00 79.44 97 HIS A CA 1
ATOM 758 C C . HIS A 1 97 ? -6.247 -7.039 8.284 1.00 79.44 97 HIS A C 1
ATOM 760 O O . HIS A 1 97 ? -5.816 -8.040 7.710 1.00 79.44 97 HIS A O 1
ATOM 766 N N . LEU A 1 98 ? -6.911 -7.117 9.444 1.00 82.31 98 LEU A N 1
ATOM 767 C CA . LEU A 1 98 ? -7.097 -8.374 10.176 1.00 82.31 98 LEU A CA 1
ATOM 768 C C . LEU A 1 98 ? -7.795 -9.461 9.334 1.00 82.31 98 LEU A C 1
ATOM 770 O O . LEU A 1 98 ? -7.440 -10.626 9.463 1.00 82.31 98 LEU A O 1
ATOM 774 N N . ARG A 1 99 ? -8.695 -9.110 8.402 1.00 80.44 99 ARG A N 1
ATOM 775 C CA . ARG A 1 99 ? -9.337 -10.067 7.460 1.00 80.44 99 ARG A CA 1
ATOM 776 C C . ARG A 1 99 ? -8.355 -10.729 6.488 1.00 80.44 99 ARG A C 1
ATOM 778 O O . ARG A 1 99 ? -8.628 -11.766 5.885 1.00 80.44 99 ARG A O 1
ATOM 785 N N . THR A 1 100 ? -7.211 -10.093 6.269 1.00 69.75 100 THR A N 1
ATOM 786 C CA . THR A 1 100 ? -6.194 -10.539 5.306 1.00 69.75 100 THR A CA 1
ATOM 787 C C . THR A 1 100 ? -4.872 -10.918 5.962 1.00 69.75 100 THR A C 1
ATOM 789 O O . THR A 1 100 ? -4.048 -11.559 5.313 1.00 69.75 100 THR A O 1
ATOM 792 N N . CYS A 1 101 ? -4.703 -10.602 7.248 1.00 72.56 101 CYS A N 1
ATOM 793 C CA . CYS A 1 101 ? -3.510 -10.894 8.025 1.00 72.56 101 CYS A CA 1
ATOM 794 C C . CYS A 1 101 ? -3.201 -12.407 8.020 1.00 72.56 101 CYS A C 1
ATOM 796 O O . CYS A 1 101 ? -4.062 -13.215 8.396 1.00 72.56 101 CYS A O 1
ATOM 798 N N . PRO A 1 102 ? -1.970 -12.816 7.647 1.00 69.25 102 PRO A N 1
ATOM 799 C CA . PRO A 1 102 ? -1.554 -14.217 7.689 1.00 69.25 102 PRO A CA 1
ATOM 800 C C . PRO A 1 102 ? -1.719 -14.852 9.075 1.00 69.25 102 PRO A C 1
ATOM 802 O O . PRO A 1 102 ? -2.190 -15.986 9.181 1.00 69.25 102 PRO A O 1
ATOM 805 N N . GLY A 1 103 ? -1.403 -14.112 10.145 1.00 76.25 103 GLY A N 1
ATOM 806 C CA . GLY A 1 103 ? -1.619 -14.557 11.525 1.00 76.25 103 GLY A CA 1
ATOM 807 C C . GLY A 1 103 ? -3.085 -14.907 11.788 1.00 76.25 103 GLY A C 1
ATOM 808 O O . GLY A 1 103 ? -3.390 -15.993 12.281 1.00 76.25 103 GLY A O 1
ATOM 809 N N . MET A 1 104 ? -4.012 -14.052 11.347 1.00 83.56 104 MET A N 1
ATOM 810 C CA . MET A 1 104 ? -5.453 -14.234 11.565 1.00 83.56 104 MET A CA 1
ATOM 811 C C . MET A 1 104 ? -6.020 -15.409 10.752 1.00 83.56 104 MET A C 1
ATOM 813 O O . MET A 1 104 ? -6.870 -16.176 11.223 1.00 83.56 104 MET A O 1
ATOM 817 N N . ARG A 1 105 ? -5.507 -15.604 9.530 1.00 80.00 105 ARG A N 1
ATOM 818 C CA . ARG A 1 105 ? -5.842 -16.756 8.676 1.00 80.00 105 ARG A CA 1
ATOM 819 C C . ARG A 1 105 ? -5.354 -18.077 9.266 1.00 80.00 105 ARG A C 1
ATOM 821 O O . ARG A 1 105 ? -6.006 -19.108 9.067 1.00 80.00 105 ARG A O 1
ATOM 828 N N . LYS A 1 106 ? -4.224 -18.064 9.979 1.00 78.94 106 LYS A N 1
ATOM 829 C CA . LYS A 1 106 ? -3.637 -19.244 10.635 1.00 78.94 106 LYS A CA 1
ATOM 830 C C . LYS A 1 106 ? -4.263 -19.549 11.985 1.00 78.94 106 LYS A C 1
ATOM 832 O O . LYS A 1 106 ? -4.396 -20.730 12.297 1.00 78.94 106 LYS A O 1
ATOM 837 N N . ALA A 1 107 ? -4.700 -18.534 12.730 1.00 85.12 107 ALA A N 1
ATOM 838 C CA . ALA A 1 107 ? -5.406 -18.712 13.992 1.00 85.12 107 ALA A CA 1
ATOM 839 C C . ALA A 1 107 ? -6.573 -19.697 13.811 1.00 85.12 107 ALA A C 1
ATOM 841 O O . ALA A 1 107 ? -7.383 -19.562 12.889 1.00 85.12 107 ALA A O 1
ATOM 842 N N . ARG A 1 108 ? -6.648 -20.737 14.643 1.00 89.12 108 ARG A N 1
ATOM 843 C CA . ARG A 1 108 ? -7.687 -21.785 14.612 1.00 89.12 108 ARG A CA 1
ATOM 844 C C . ARG A 1 108 ? -8.628 -21.692 15.804 1.00 89.12 108 ARG A C 1
ATOM 846 O O . ARG A 1 108 ? -9.759 -22.167 15.719 1.00 89.12 108 ARG A O 1
ATOM 853 N N . THR A 1 109 ? -8.178 -21.074 16.885 1.00 91.94 109 THR A N 1
ATOM 854 C CA . THR A 1 109 ? -8.920 -20.907 18.133 1.00 91.94 109 THR A CA 1
ATOM 855 C C . THR A 1 109 ? -9.253 -19.441 18.390 1.00 91.94 109 THR A C 1
ATOM 857 O O . THR A 1 109 ? -8.653 -18.541 17.809 1.00 91.94 109 THR A O 1
ATOM 860 N N . ARG A 1 110 ? -10.217 -19.198 19.286 1.00 92.25 110 ARG A N 1
ATOM 861 C CA . ARG A 1 110 ? -10.566 -17.837 19.712 1.00 92.25 110 ARG A CA 1
ATOM 862 C C . ARG A 1 110 ? -9.385 -17.127 20.364 1.00 92.25 110 ARG A C 1
ATOM 864 O O . ARG A 1 110 ? -9.153 -15.977 20.045 1.00 92.25 110 ARG A O 1
ATOM 871 N N . GLU A 1 111 ? -8.620 -17.805 21.217 1.00 90.94 111 GLU A N 1
ATOM 872 C CA . GLU A 1 111 ? -7.476 -17.174 21.890 1.00 90.94 111 GLU A CA 1
ATOM 873 C C . GLU A 1 111 ? -6.350 -16.805 20.913 1.00 90.94 111 GLU A C 1
ATOM 875 O O . GLU A 1 111 ? -5.773 -15.731 21.033 1.00 90.94 111 GLU A O 1
ATOM 880 N N . GLU A 1 112 ? -6.093 -17.622 19.885 1.00 88.75 112 GLU A N 1
ATOM 881 C CA . GLU A 1 112 ? -5.148 -17.250 18.819 1.00 88.75 112 GLU A CA 1
ATOM 882 C C . GLU A 1 112 ? -5.636 -16.032 18.018 1.00 88.75 112 GLU A C 1
ATOM 884 O O . GLU A 1 112 ? -4.828 -15.189 17.644 1.00 88.75 112 GLU A O 1
ATOM 889 N N . ILE A 1 113 ? -6.949 -15.909 17.776 1.00 89.06 113 ILE A N 1
ATOM 890 C CA . ILE A 1 113 ? -7.537 -14.727 17.121 1.00 89.06 113 ILE A CA 1
ATOM 891 C C . ILE A 1 113 ? -7.289 -13.472 17.964 1.00 89.06 113 ILE A C 1
ATOM 893 O O . ILE A 1 113 ? -6.840 -12.462 17.425 1.00 89.06 113 ILE A O 1
ATOM 897 N N . LYS A 1 114 ? -7.541 -13.542 19.278 1.00 90.12 114 LYS A N 1
ATOM 898 C CA . LYS A 1 114 ? -7.312 -12.414 20.192 1.00 90.12 114 LYS A CA 1
ATOM 899 C C . LYS A 1 114 ? -5.845 -12.003 20.219 1.00 90.12 114 LYS A C 1
ATOM 901 O O . LYS A 1 114 ? -5.550 -10.823 20.077 1.00 90.12 114 LYS A O 1
ATOM 906 N N . GLN A 1 115 ? -4.940 -12.976 20.343 1.00 86.00 115 GLN A N 1
ATOM 907 C CA . GLN A 1 115 ? -3.500 -12.727 20.379 1.00 86.00 115 GLN A CA 1
ATOM 908 C C . GLN A 1 115 ? -3.027 -12.000 19.116 1.00 86.00 115 GLN A C 1
ATOM 910 O O . GLN A 1 115 ? -2.380 -10.963 19.215 1.00 86.00 115 GLN A O 1
ATOM 915 N N . VAL A 1 116 ? -3.416 -12.492 17.935 1.00 85.31 116 VAL A N 1
ATOM 916 C CA . VAL A 1 116 ? -3.078 -11.826 16.669 1.00 85.31 116 VAL A CA 1
ATOM 917 C C . VAL A 1 116 ? -3.683 -10.423 16.614 1.00 85.31 116 VAL A C 1
ATOM 919 O O . VAL A 1 116 ? -3.034 -9.489 16.161 1.00 85.31 116 VAL A O 1
ATOM 922 N N . ALA A 1 117 ? -4.923 -10.236 17.070 1.00 86.81 117 ALA A N 1
ATOM 923 C CA . ALA A 1 117 ? -5.545 -8.916 17.065 1.00 86.81 117 ALA A CA 1
ATOM 924 C C . ALA A 1 117 ? -4.809 -7.910 17.971 1.00 86.81 117 ALA A C 1
ATOM 926 O O . ALA A 1 117 ? -4.620 -6.764 17.561 1.00 86.81 117 ALA A O 1
ATOM 927 N N . LEU A 1 118 ? -4.331 -8.345 19.141 1.00 85.69 118 LEU A N 1
ATOM 928 C CA . LEU A 1 118 ? -3.544 -7.528 20.073 1.00 85.69 118 LEU A CA 1
ATOM 929 C C . LEU A 1 118 ? -2.177 -7.114 19.508 1.00 85.69 118 LEU A C 1
ATOM 931 O O . LEU A 1 118 ? -1.699 -6.026 19.819 1.00 85.69 118 LEU A O 1
ATOM 935 N N . GLU A 1 119 ? -1.572 -7.930 18.641 1.00 80.88 119 GLU A N 1
ATOM 936 C CA . GLU A 1 119 ? -0.338 -7.566 17.921 1.00 80.88 119 GLU A CA 1
ATOM 937 C C . GLU A 1 119 ? -0.558 -6.394 16.947 1.00 80.88 119 GLU A C 1
ATOM 939 O O . GLU A 1 119 ? 0.379 -5.663 16.635 1.00 80.88 119 GLU A O 1
ATOM 944 N N . HIS A 1 120 ? -1.796 -6.173 16.490 1.00 80.88 120 HIS A N 1
ATOM 945 C CA . HIS A 1 120 ? -2.145 -5.074 15.583 1.00 80.88 120 HIS A CA 1
ATOM 946 C C . HIS A 1 120 ? -2.781 -3.864 16.278 1.00 80.88 120 HIS A C 1
ATOM 948 O O . HIS A 1 120 ? -2.682 -2.748 15.760 1.00 80.88 120 HIS A O 1
ATOM 954 N N . ALA A 1 121 ? -3.486 -4.070 17.388 1.00 84.38 121 ALA A N 1
ATOM 955 C CA . ALA A 1 121 ? -4.108 -3.024 18.193 1.00 84.38 121 ALA A CA 1
ATOM 956 C C . ALA A 1 121 ? -4.209 -3.503 19.646 1.00 84.38 121 ALA A C 1
ATOM 958 O O . ALA A 1 121 ? -5.167 -4.172 20.028 1.00 84.38 121 ALA A O 1
ATOM 959 N N . ALA A 1 122 ? -3.211 -3.151 20.448 1.00 80.06 122 ALA A N 1
ATOM 960 C CA . ALA A 1 122 ? -3.120 -3.531 21.852 1.00 80.06 122 ALA A CA 1
ATOM 961 C C . ALA A 1 122 ? -4.185 -2.841 22.711 1.00 80.06 122 ALA A C 1
ATOM 963 O O . ALA A 1 122 ? -4.753 -3.431 23.625 1.00 80.06 122 ALA A O 1
ATOM 964 N N . SER A 1 123 ? -4.439 -1.568 22.417 1.00 82.69 123 SER A N 1
ATOM 965 C CA . SER A 1 123 ? -5.456 -0.751 23.072 1.00 82.69 123 SER A CA 1
ATOM 966 C C . SER A 1 123 ? -5.890 0.371 22.136 1.00 82.69 123 SER A C 1
ATOM 968 O O . SER A 1 123 ? -5.153 0.753 21.227 1.00 82.69 123 SER A O 1
ATOM 970 N N . PHE A 1 124 ? -7.096 0.889 22.320 1.00 88.12 124 PHE A N 1
ATOM 971 C CA . PHE A 1 124 ? -7.628 2.010 21.557 1.00 88.12 124 PHE A CA 1
ATOM 972 C C . PHE A 1 124 ? -8.792 2.640 22.316 1.00 88.12 124 PHE A C 1
ATOM 974 O O . PHE A 1 124 ? -9.459 1.985 23.118 1.00 88.12 124 PHE A O 1
ATOM 981 N N . GLY A 1 125 ? -9.051 3.915 22.053 1.00 85.56 125 GLY A N 1
ATOM 982 C CA . GLY A 1 125 ? -10.173 4.616 22.662 1.00 85.56 125 GLY A CA 1
ATOM 983 C C . GLY A 1 125 ? -10.199 6.099 22.332 1.00 85.56 125 GLY A C 1
ATOM 984 O O . GLY A 1 125 ? -9.275 6.649 21.726 1.00 85.56 125 GLY A O 1
ATOM 985 N N . ARG A 1 126 ? -11.275 6.767 22.752 1.00 84.94 126 ARG A N 1
ATOM 986 C CA . ARG A 1 126 ? -11.437 8.222 22.636 1.00 84.94 126 ARG A CA 1
ATOM 987 C C . ARG A 1 126 ? -11.169 8.915 23.960 1.00 84.94 126 ARG A C 1
ATOM 989 O O . ARG A 1 126 ? -11.678 8.490 24.991 1.00 84.94 126 ARG A O 1
ATOM 996 N N . PHE A 1 127 ? -10.502 10.066 23.915 1.00 77.75 127 PHE A N 1
ATOM 997 C CA . PHE A 1 127 ? -10.163 10.827 25.126 1.00 77.75 127 PHE A CA 1
ATOM 998 C C . PHE A 1 127 ? -11.390 11.349 25.890 1.00 77.75 127 PHE A C 1
ATOM 1000 O O . PHE A 1 127 ? -11.331 11.540 27.100 1.00 77.75 127 PHE A O 1
ATOM 1007 N N . GLU A 1 128 ? -12.516 11.583 25.207 1.00 62.28 128 GLU A N 1
ATOM 1008 C CA . GLU A 1 128 ? -13.759 12.033 25.852 1.00 62.28 128 GLU A CA 1
ATOM 1009 C C . GLU A 1 128 ? -14.510 10.910 26.594 1.00 62.28 128 GLU A C 1
ATOM 1011 O O . GLU A 1 128 ? -15.377 11.208 27.415 1.00 62.28 128 GLU A O 1
ATOM 1016 N N . GLN A 1 129 ? -14.208 9.635 26.322 1.00 50.44 129 GLN A N 1
ATOM 1017 C CA . GLN A 1 129 ? -14.898 8.494 26.939 1.00 50.44 129 GLN A CA 1
ATOM 1018 C C . GLN A 1 129 ? -14.329 8.149 28.326 1.00 50.44 129 GLN A C 1
ATOM 1020 O O . GLN A 1 129 ? -15.072 7.710 29.198 1.00 50.44 129 GLN A O 1
ATOM 1025 N N . ASP A 1 130 ? -13.066 8.492 28.585 1.00 41.91 130 ASP A N 1
ATOM 1026 C CA . ASP A 1 130 ? -12.378 8.160 29.839 1.00 41.91 130 ASP A CA 1
ATOM 1027 C C . ASP A 1 130 ? -12.662 9.139 30.998 1.00 41.91 130 ASP A C 1
ATOM 1029 O O . ASP A 1 130 ? -12.247 8.903 32.131 1.00 41.91 130 ASP A O 1
ATOM 1033 N N . GLN A 1 131 ? -13.404 10.233 30.768 1.00 35.16 131 GLN A N 1
ATOM 1034 C CA . GLN A 1 131 ? -13.827 11.135 31.856 1.00 35.16 131 GLN A CA 1
ATOM 1035 C C . GLN A 1 131 ? -15.132 10.713 32.552 1.00 35.16 131 GLN A C 1
ATOM 1037 O O . GLN A 1 131 ? -15.504 11.333 33.552 1.00 35.16 131 GLN A O 1
ATOM 1042 N N . ALA A 1 132 ? -15.830 9.684 32.059 1.00 34.66 132 ALA A N 1
ATOM 1043 C CA . ALA A 1 132 ? -17.099 9.234 32.638 1.00 34.66 132 ALA A CA 1
ATOM 1044 C C . ALA A 1 132 ? -17.007 7.924 33.442 1.00 34.66 132 ALA A C 1
ATOM 1046 O O . ALA A 1 132 ? -17.810 7.734 34.356 1.00 34.66 132 ALA A O 1
ATOM 1047 N N . ASP A 1 133 ? -16.014 7.067 33.194 1.00 35.28 133 ASP A N 1
ATOM 1048 C CA . ASP A 1 133 ? -16.054 5.684 33.679 1.00 35.28 133 ASP A CA 1
ATOM 1049 C C . ASP A 1 133 ? -15.104 5.440 34.860 1.00 35.28 133 ASP A C 1
ATOM 1051 O O . ASP A 1 133 ? -14.097 4.742 34.786 1.00 35.28 133 ASP A O 1
ATOM 1055 N N . GLY A 1 134 ? -15.502 5.980 36.015 1.00 29.47 134 GLY A N 1
ATOM 1056 C CA . GLY A 1 134 ? -15.071 5.487 37.329 1.00 29.47 134 GLY A CA 1
ATOM 1057 C C . GLY A 1 134 ? -15.718 4.151 37.729 1.00 29.47 134 GLY A C 1
ATOM 1058 O O . GLY A 1 134 ? -15.509 3.681 38.844 1.00 29.47 134 GLY A O 1
ATOM 1059 N N . GLU A 1 135 ? -16.504 3.530 36.851 1.00 30.28 135 GLU A N 1
ATOM 1060 C CA . GLU A 1 135 ? -17.123 2.225 37.056 1.00 30.28 135 GLU A CA 1
ATOM 1061 C C . GLU A 1 135 ? -17.142 1.495 35.704 1.00 30.28 135 GLU A C 1
ATOM 1063 O O . GLU A 1 135 ? -17.909 1.863 34.819 1.00 30.28 135 GLU A O 1
ATOM 1068 N N . ARG A 1 136 ? -16.310 0.453 35.528 1.00 36.75 136 ARG A N 1
ATOM 1069 C CA . ARG A 1 136 ? -16.498 -0.563 34.472 1.00 36.75 136 ARG A CA 1
ATOM 1070 C C . ARG A 1 136 ? -17.854 -1.237 34.717 1.00 36.75 136 ARG A C 1
ATOM 1072 O O . ARG A 1 136 ? -17.943 -2.250 35.408 1.00 36.75 136 ARG A O 1
ATOM 1079 N N . GLY A 1 137 ? -18.917 -0.624 34.216 1.00 26.50 137 GLY A N 1
ATOM 1080 C CA . GLY A 1 137 ? -20.236 -1.216 34.088 1.00 26.50 137 GLY A CA 1
ATOM 1081 C C . GLY A 1 137 ? -20.347 -1.838 32.707 1.00 26.50 137 GLY A C 1
ATOM 1082 O O . GLY A 1 137 ? -20.009 -1.183 31.725 1.00 26.50 137 GLY A O 1
ATOM 1083 N N . ASP A 1 138 ? -20.792 -3.096 32.664 1.00 32.59 138 ASP A N 1
ATOM 1084 C CA . ASP A 1 138 ? -21.183 -3.839 31.465 1.00 32.59 138 ASP A CA 1
ATOM 1085 C C . ASP A 1 138 ? -21.600 -2.901 30.333 1.00 32.59 138 ASP A C 1
ATOM 1087 O O . ASP A 1 138 ? -22.571 -2.151 30.473 1.00 32.59 138 ASP A O 1
ATOM 1091 N N . SER A 1 139 ? -20.851 -2.948 29.231 1.00 35.53 139 SER A N 1
ATOM 1092 C CA . SER A 1 139 ? -21.102 -2.219 27.996 1.00 35.53 139 SER A CA 1
ATOM 1093 C C . SER A 1 139 ? -22.533 -2.492 27.541 1.00 35.53 139 SER A C 1
ATOM 1095 O O . SER A 1 139 ? -22.845 -3.472 26.861 1.00 35.53 139 SER A O 1
ATOM 1097 N N . ALA A 1 140 ? -23.431 -1.617 27.990 1.00 33.28 140 ALA A N 1
ATOM 1098 C CA . ALA A 1 140 ? -24.842 -1.695 27.715 1.00 33.28 140 ALA A CA 1
ATOM 1099 C C . ALA A 1 140 ? -25.003 -1.566 26.207 1.00 33.28 140 ALA A C 1
ATOM 1101 O O . ALA A 1 140 ? -24.764 -0.517 25.611 1.00 33.28 140 ALA A O 1
ATOM 1102 N N . HIS A 1 141 ? -25.382 -2.686 25.604 1.00 36.00 141 HIS A N 1
ATOM 1103 C CA . HIS A 1 141 ? -25.922 -2.773 24.266 1.00 36.00 141 HIS A CA 1
ATOM 1104 C C . HIS A 1 141 ? -26.943 -1.636 24.114 1.00 36.00 141 HIS A C 1
ATOM 1106 O O . HIS A 1 141 ? -27.988 -1.679 24.759 1.00 36.00 141 HIS A O 1
ATOM 1112 N N . ASP A 1 142 ? -26.620 -0.594 23.344 1.00 36.78 142 ASP A N 1
ATOM 1113 C CA . ASP A 1 142 ? -27.580 0.439 22.964 1.00 36.78 142 ASP A CA 1
ATOM 1114 C C . ASP A 1 142 ? -28.289 -0.031 21.682 1.00 36.78 142 ASP A C 1
ATOM 1116 O O . ASP A 1 142 ? -27.730 0.089 20.588 1.00 36.78 142 ASP A O 1
ATOM 1120 N N . PRO A 1 143 ? -29.508 -0.596 21.780 1.00 37.69 143 PRO A N 1
ATOM 1121 C CA . PRO A 1 143 ? -30.265 -1.079 20.631 1.00 37.69 143 PRO A CA 1
ATOM 1122 C C . PRO A 1 143 ? -30.830 0.057 19.761 1.00 37.69 143 PRO A C 1
ATOM 1124 O O . PRO A 1 143 ? -31.555 -0.229 18.809 1.00 37.69 143 PRO A O 1
ATOM 1127 N N . SER A 1 144 ? -30.565 1.328 20.095 1.00 35.94 144 SER A N 1
ATOM 1128 C CA . SER A 1 144 ? -31.042 2.495 19.345 1.00 35.94 144 SER A CA 1
ATOM 1129 C C . SER A 1 144 ? -30.011 3.093 18.382 1.00 35.94 144 SER A C 1
ATOM 1131 O O . SER A 1 144 ? -30.346 4.000 17.617 1.00 35.94 144 SER A O 1
ATOM 1133 N N . ALA A 1 145 ? -28.792 2.542 18.341 1.00 37.34 145 ALA A N 1
ATOM 1134 C CA . ALA A 1 145 ? -27.847 2.830 17.270 1.00 37.34 145 ALA A CA 1
ATOM 1135 C C . ALA A 1 145 ? -28.392 2.292 15.924 1.00 37.34 145 ALA A C 1
ATOM 1137 O O . ALA A 1 145 ? -28.862 1.150 15.884 1.00 37.34 145 ALA A O 1
ATOM 1138 N N . PRO A 1 146 ? -28.343 3.079 14.827 1.00 30.92 146 PRO A N 1
ATOM 1139 C CA . PRO A 1 146 ? -28.776 2.636 13.503 1.00 30.92 146 PRO A CA 1
ATOM 1140 C C . PRO A 1 146 ? -28.153 1.291 13.129 1.00 30.92 146 PRO A C 1
ATOM 1142 O O . PRO A 1 146 ? -26.986 1.024 13.433 1.00 30.92 146 PRO A O 1
ATOM 1145 N N . SER A 1 147 ? -28.937 0.431 12.483 1.00 32.88 147 SER A N 1
ATOM 1146 C CA . SER A 1 147 ? -28.472 -0.906 12.124 1.00 32.88 147 SER A CA 1
ATOM 1147 C C . SER A 1 147 ? -27.459 -0.860 10.973 1.00 32.88 147 SER A C 1
ATOM 1149 O O . SER A 1 147 ? -27.501 0.018 10.113 1.00 32.88 147 SER A O 1
ATOM 1151 N N . LEU A 1 148 ? -26.564 -1.852 10.964 1.00 39.97 148 LEU A N 1
ATOM 1152 C CA . LEU A 1 148 ? -25.338 -1.997 10.158 1.00 39.97 148 LEU A CA 1
ATOM 1153 C C . LEU A 1 148 ? -25.454 -1.786 8.631 1.00 39.97 148 LEU A C 1
ATOM 1155 O O . LEU A 1 148 ? -24.428 -1.641 7.976 1.00 39.97 148 LEU A O 1
ATOM 1159 N N . ASN A 1 149 ? -26.660 -1.740 8.063 1.00 37.41 149 ASN A N 1
ATOM 1160 C CA . ASN A 1 149 ? -26.888 -1.583 6.622 1.00 37.41 149 ASN A CA 1
ATOM 1161 C C . ASN A 1 149 ? -27.331 -0.171 6.204 1.00 37.41 149 ASN A C 1
ATOM 1163 O O . ASN A 1 149 ? -27.524 0.066 5.018 1.00 37.41 149 ASN A O 1
ATOM 1167 N N . GLU A 1 150 ? -27.522 0.763 7.139 1.00 38.25 150 GLU A N 1
ATOM 1168 C CA . GLU A 1 150 ? -28.102 2.083 6.828 1.00 38.25 150 GLU A CA 1
ATOM 1169 C C . GLU A 1 150 ? -27.063 3.179 6.527 1.00 38.25 150 GLU A C 1
ATOM 1171 O O . GLU A 1 150 ? -27.444 4.300 6.203 1.00 38.25 150 GLU A O 1
ATOM 1176 N N . LEU A 1 151 ? -25.759 2.883 6.617 1.00 39.84 151 LEU A N 1
ATOM 1177 C CA . LEU A 1 151 ? -24.684 3.868 6.385 1.00 39.84 151 LEU A CA 1
ATOM 1178 C C . LEU A 1 151 ? -23.617 3.433 5.376 1.00 39.84 151 LEU A C 1
ATOM 1180 O O . LEU A 1 151 ? -22.790 4.253 4.980 1.00 39.84 151 LEU A O 1
ATOM 1184 N N . ALA A 1 152 ? -23.640 2.177 4.932 1.00 43.94 152 ALA A N 1
ATOM 1185 C CA . ALA A 1 152 ? -22.988 1.796 3.690 1.00 43.94 152 ALA A CA 1
ATOM 1186 C C . ALA A 1 152 ? -23.981 2.094 2.563 1.00 43.94 152 ALA A C 1
ATOM 1188 O O . ALA A 1 152 ? -24.634 1.189 2.051 1.00 43.94 152 ALA A O 1
ATOM 1189 N N . ASP A 1 153 ? -24.142 3.376 2.218 1.00 51.88 153 ASP A N 1
ATOM 1190 C CA . ASP A 1 153 ? -24.694 3.706 0.906 1.00 51.88 153 ASP A CA 1
ATOM 1191 C C . ASP A 1 153 ? -23.905 2.873 -0.112 1.00 51.88 153 ASP A C 1
ATOM 1193 O O . ASP A 1 153 ? -22.670 2.842 -0.057 1.00 51.88 153 ASP A O 1
ATOM 1197 N N . GLU A 1 154 ? -24.604 2.151 -0.991 1.00 65.12 154 GLU A N 1
ATOM 1198 C CA . GLU A 1 154 ? -24.012 1.444 -2.128 1.00 65.12 154 GLU A CA 1
ATOM 1199 C C . GLU A 1 154 ? -23.402 2.492 -3.076 1.00 65.12 154 GLU A C 1
ATOM 1201 O O . GLU A 1 154 ? -23.947 2.816 -4.130 1.00 65.12 154 GLU A O 1
ATOM 1206 N N . MET A 1 155 ? -22.285 3.093 -2.661 1.00 81.00 155 MET A N 1
ATOM 1207 C CA . MET A 1 155 ? -21.538 4.068 -3.431 1.00 81.00 155 MET A CA 1
ATOM 1208 C C . MET A 1 155 ? -21.097 3.370 -4.704 1.00 81.00 155 MET A C 1
ATOM 1210 O O . MET A 1 155 ? -20.397 2.355 -4.646 1.00 81.00 155 MET A O 1
ATOM 1214 N N . SER A 1 156 ? -21.519 3.892 -5.852 1.00 86.44 156 SER A N 1
ATOM 1215 C CA . SER A 1 156 ? -21.127 3.319 -7.133 1.00 86.44 156 SER A CA 1
ATOM 1216 C C . SER A 1 156 ? -19.636 3.554 -7.394 1.00 86.44 156 SER A C 1
ATOM 1218 O O . SER A 1 156 ? -19.030 4.464 -6.829 1.00 86.44 156 SER A O 1
ATOM 1220 N N . ASP A 1 157 ? -19.025 2.771 -8.287 1.00 84.38 157 ASP A N 1
ATOM 1221 C CA . ASP A 1 157 ? -17.622 2.994 -8.670 1.00 84.38 157 ASP A CA 1
ATOM 1222 C C . ASP A 1 157 ? -17.399 4.388 -9.272 1.00 84.38 157 ASP A C 1
ATOM 1224 O O . ASP A 1 157 ? -16.341 4.979 -9.072 1.00 84.38 157 ASP A O 1
ATOM 1228 N N . ALA A 1 158 ? -18.412 4.932 -9.955 1.00 87.06 158 ALA A N 1
ATOM 1229 C CA . ALA A 1 158 ? -18.373 6.277 -10.516 1.00 87.06 158 ALA A CA 1
ATOM 1230 C C . ALA A 1 158 ? -18.403 7.363 -9.429 1.00 87.06 158 ALA A C 1
ATOM 1232 O O . ALA A 1 158 ? -17.721 8.380 -9.563 1.00 87.06 158 ALA A O 1
ATOM 1233 N N . ASP A 1 159 ? -19.163 7.148 -8.352 1.00 87.81 159 ASP A N 1
ATOM 1234 C CA . ASP A 1 159 ? -19.179 8.059 -7.205 1.00 87.81 159 ASP A CA 1
ATOM 1235 C C . ASP A 1 159 ? -17.850 7.989 -6.449 1.00 87.81 159 ASP A C 1
ATOM 1237 O O . ASP A 1 159 ? -17.274 9.028 -6.136 1.00 87.81 159 ASP A O 1
ATOM 1241 N N . LEU A 1 160 ? -17.304 6.783 -6.248 1.00 86.44 160 LEU A N 1
ATOM 1242 C CA . LEU A 1 160 ? -15.985 6.598 -5.643 1.00 86.44 160 LEU A CA 1
ATOM 1243 C C . LEU A 1 160 ? -14.884 7.283 -6.467 1.00 86.44 160 LEU A C 1
ATOM 1245 O O . LEU A 1 160 ? -14.029 7.958 -5.900 1.00 86.44 160 LEU A O 1
ATOM 1249 N N . ASP A 1 161 ? -14.921 7.175 -7.799 1.00 84.81 161 ASP A N 1
ATOM 1250 C CA . ASP A 1 161 ? -13.995 7.892 -8.687 1.00 84.81 161 ASP A CA 1
ATOM 1251 C C . ASP A 1 161 ? -14.127 9.410 -8.564 1.00 84.81 161 ASP A C 1
ATOM 1253 O O . ASP A 1 161 ? -13.124 10.130 -8.576 1.00 84.81 161 ASP A O 1
ATOM 1257 N N . ALA A 1 162 ? -15.357 9.912 -8.440 1.00 86.12 162 ALA A N 1
ATOM 1258 C CA . ALA A 1 162 ? -15.605 11.332 -8.243 1.00 86.12 162 ALA A CA 1
ATOM 1259 C C . ALA A 1 162 ? -15.066 11.818 -6.889 1.00 86.12 162 ALA A C 1
ATOM 1261 O O . ALA A 1 162 ? -14.471 12.894 -6.838 1.00 86.12 162 ALA A O 1
ATOM 1262 N N . GLU A 1 163 ? -15.234 11.039 -5.819 1.00 86.69 163 GLU A N 1
ATOM 1263 C CA . GLU A 1 163 ? -14.700 11.339 -4.486 1.00 86.69 163 GLU A CA 1
ATOM 1264 C C . GLU A 1 163 ? -13.169 11.299 -4.467 1.00 86.69 163 GLU A C 1
ATOM 1266 O O . GLU A 1 163 ? -12.538 12.272 -4.059 1.00 86.69 163 GLU A O 1
ATOM 1271 N N . LEU A 1 164 ? -12.564 10.241 -5.013 1.00 80.75 164 LEU A N 1
ATOM 1272 C CA . LEU A 1 164 ? -11.112 10.127 -5.169 1.00 80.75 164 LEU A CA 1
ATOM 1273 C C . LEU A 1 164 ? -10.542 11.315 -5.941 1.00 80.75 164 LEU A C 1
ATOM 1275 O O . LEU A 1 164 ? -9.541 11.896 -5.539 1.00 80.75 164 LEU A O 1
ATOM 1279 N N . LYS A 1 165 ? -11.208 11.742 -7.016 1.00 81.56 165 LYS A N 1
ATOM 1280 C CA . LYS A 1 165 ? -10.778 12.911 -7.786 1.00 81.56 165 LYS A CA 1
ATOM 1281 C C . LYS A 1 165 ? -10.848 14.216 -6.985 1.00 81.56 165 LYS A C 1
ATOM 1283 O O . LYS A 1 165 ? -10.020 15.093 -7.221 1.00 81.56 165 LYS A O 1
ATOM 1288 N N . LYS A 1 166 ? -11.814 14.373 -6.069 1.00 79.94 166 LYS A N 1
ATOM 1289 C CA . LYS A 1 166 ? -11.922 15.571 -5.211 1.00 79.94 166 LYS A CA 1
ATOM 1290 C C . LYS A 1 166 ? -10.736 15.687 -4.263 1.00 79.94 166 LYS A C 1
ATOM 1292 O O . LYS A 1 166 ? -10.193 16.776 -4.136 1.00 79.94 166 LYS A O 1
ATOM 1297 N N . ILE A 1 167 ? -10.301 14.568 -3.691 1.00 74.31 167 ILE A N 1
ATOM 1298 C CA . ILE A 1 167 ? -9.125 14.511 -2.810 1.00 74.31 167 ILE A CA 1
ATOM 1299 C C . ILE A 1 167 ? -7.802 14.410 -3.593 1.00 74.31 167 ILE A C 1
ATOM 1301 O O . ILE A 1 167 ? -6.765 14.074 -3.037 1.00 74.31 167 ILE A O 1
ATOM 1305 N N . GLY A 1 168 ? -7.821 14.678 -4.906 1.00 65.94 168 GLY A N 1
ATOM 1306 C CA . GLY A 1 168 ? -6.630 14.650 -5.761 1.00 65.94 168 GLY A CA 1
ATOM 1307 C C . GLY A 1 168 ? -6.054 13.254 -6.013 1.00 65.94 168 GLY A C 1
ATOM 1308 O O . GLY A 1 168 ? -4.911 13.148 -6.431 1.00 65.94 168 GLY A O 1
ATOM 1309 N N . GLY A 1 169 ? -6.818 12.193 -5.748 1.00 58.06 169 GLY A N 1
ATOM 1310 C CA . GLY A 1 169 ? -6.350 10.802 -5.725 1.00 58.06 169 GLY A CA 1
ATOM 1311 C C . GLY A 1 169 ? -5.621 10.430 -4.432 1.00 58.06 169 GLY A C 1
ATOM 1312 O O . GLY A 1 169 ? -5.421 9.249 -4.165 1.00 58.06 169 GLY A O 1
ATOM 1313 N N . GLN A 1 170 ? -5.299 11.419 -3.595 1.00 56.56 170 GLN A N 1
ATOM 1314 C CA . GLN A 1 170 ? -4.425 11.270 -2.444 1.00 56.56 170 GLN A CA 1
ATOM 1315 C C . GLN A 1 170 ? -5.228 10.893 -1.199 1.00 56.56 170 GLN A C 1
ATOM 1317 O O . GLN A 1 170 ? -5.922 11.702 -0.591 1.00 56.56 170 GLN A O 1
ATOM 1322 N N . VAL A 1 171 ? -5.114 9.624 -0.824 1.00 55.59 171 VAL A N 1
ATOM 1323 C CA . VAL A 1 171 ? -5.623 9.057 0.435 1.00 55.59 171 VAL A CA 1
ATOM 1324 C C . VAL A 1 171 ? -4.573 9.208 1.560 1.00 55.59 171 VAL A C 1
ATOM 1326 O O . VAL A 1 171 ? -4.888 9.109 2.742 1.00 55.59 171 VAL A O 1
ATOM 1329 N N . TYR A 1 172 ? -3.329 9.530 1.193 1.00 55.94 172 TYR A N 1
ATOM 1330 C CA . TYR A 1 172 ? -2.172 9.726 2.065 1.00 55.94 172 TYR A CA 1
ATOM 1331 C C . TYR A 1 172 ? -1.416 10.992 1.609 1.00 55.94 172 TYR A C 1
ATOM 1333 O O . TYR A 1 172 ? -1.321 11.253 0.410 1.00 55.94 172 TYR A O 1
ATOM 1341 N N . ARG A 1 173 ? -0.933 11.815 2.544 1.00 47.62 173 ARG A N 1
ATOM 1342 C CA . ARG A 1 173 ? -0.148 13.042 2.294 1.00 47.62 173 ARG A CA 1
ATOM 1343 C C . ARG A 1 173 ? 1.385 12.780 2.383 1.00 47.62 173 ARG A C 1
ATOM 1345 O O . ARG A 1 173 ? 1.829 11.695 2.738 1.00 47.62 173 ARG A O 1
ATOM 1352 N N . GLY A 1 174 ? 2.215 13.775 2.057 1.00 55.62 174 GLY A N 1
ATOM 1353 C CA . GLY A 1 174 ? 3.666 13.616 1.805 1.00 55.62 174 GLY A CA 1
ATOM 1354 C C . GLY A 1 174 ? 3.927 13.682 0.299 1.00 55.62 174 GLY A C 1
ATOM 1355 O O . GLY A 1 174 ? 2.949 13.735 -0.442 1.00 55.62 174 GLY A O 1
ATOM 1356 N N . SER A 1 175 ? 5.169 13.767 -0.203 1.00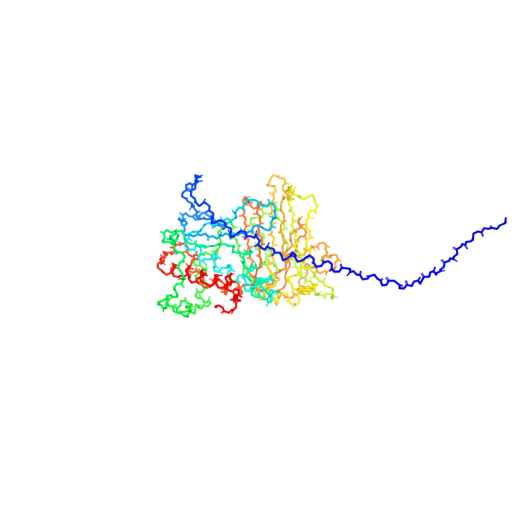 53.03 175 SER A N 1
ATOM 1357 C CA . SER A 1 175 ? 5.355 13.829 -1.669 1.00 53.03 175 SER A CA 1
ATOM 1358 C C . SER A 1 175 ? 4.900 12.514 -2.279 1.00 53.03 175 SER A C 1
ATOM 1360 O O . SER A 1 175 ? 5.622 11.523 -2.214 1.00 53.03 175 SER A O 1
ATOM 1362 N N . TYR A 1 176 ? 3.679 12.527 -2.809 1.00 70.50 176 TYR A N 1
ATOM 1363 C CA . TYR A 1 176 ? 2.950 11.342 -3.201 1.00 70.50 176 TYR A CA 1
ATOM 1364 C C . TYR A 1 176 ? 2.525 11.437 -4.655 1.00 70.50 176 TYR A C 1
ATOM 1366 O O . TYR A 1 176 ? 1.775 12.342 -5.035 1.00 70.50 176 TYR A O 1
ATOM 1374 N N . ASP A 1 177 ? 3.017 10.493 -5.442 1.00 80.88 177 ASP A N 1
ATOM 1375 C CA . ASP A 1 177 ? 2.555 10.225 -6.799 1.00 80.88 177 ASP A CA 1
ATOM 1376 C C . ASP A 1 177 ? 2.020 8.790 -6.817 1.00 80.88 177 ASP A C 1
ATOM 1378 O O . ASP A 1 177 ? 2.433 7.944 -6.015 1.00 80.88 177 ASP A O 1
ATOM 1382 N N . ASP A 1 178 ? 1.075 8.509 -7.700 1.00 85.25 178 ASP A N 1
ATOM 1383 C CA . ASP A 1 178 ? 0.469 7.195 -7.808 1.00 85.25 178 ASP A CA 1
ATOM 1384 C C . ASP A 1 178 ? 0.179 6.812 -9.256 1.00 85.25 178 ASP A C 1
ATOM 1386 O O . ASP A 1 178 ? 0.049 7.647 -10.154 1.00 85.25 178 ASP A O 1
ATOM 1390 N N . LEU A 1 179 ? 0.106 5.506 -9.488 1.00 89.88 179 LEU A N 1
ATOM 1391 C CA . LEU A 1 179 ? -0.203 4.947 -10.788 1.00 89.88 179 LEU A CA 1
ATOM 1392 C C . LEU A 1 179 ? -1.178 3.790 -10.639 1.00 89.88 179 LEU A C 1
ATOM 1394 O O . LEU A 1 179 ? -0.886 2.756 -10.038 1.00 89.88 179 LEU A O 1
ATOM 1398 N N . ARG A 1 180 ? -2.341 3.939 -11.272 1.00 89.69 180 ARG A N 1
ATOM 1399 C CA . ARG A 1 180 ? -3.279 2.834 -11.484 1.00 89.69 180 ARG A CA 1
ATOM 1400 C C . ARG A 1 180 ? -2.947 2.129 -12.787 1.00 89.69 180 ARG A C 1
ATOM 1402 O O . ARG A 1 180 ? -3.172 2.666 -13.873 1.00 89.69 180 ARG A O 1
ATOM 1409 N N . MET A 1 181 ? -2.431 0.913 -12.669 1.00 91.88 181 MET A N 1
ATOM 1410 C CA . MET A 1 181 ? -2.152 0.045 -13.801 1.00 91.88 181 MET A CA 1
ATOM 1411 C C . MET A 1 181 ? -3.470 -0.446 -14.398 1.00 91.88 181 MET A C 1
ATOM 1413 O O . MET A 1 181 ? -4.269 -1.120 -13.749 1.00 91.88 181 MET A O 1
ATOM 1417 N N . MET A 1 182 ? -3.680 -0.141 -15.672 1.00 90.31 182 MET A N 1
ATOM 1418 C CA . MET A 1 182 ? -4.837 -0.573 -16.444 1.00 90.31 182 MET A CA 1
ATOM 1419 C C . MET A 1 182 ? -4.430 -1.694 -17.408 1.00 90.31 182 MET A C 1
ATOM 1421 O O . MET A 1 182 ? -3.254 -1.826 -17.743 1.00 90.31 182 MET A O 1
ATOM 1425 N N . PRO A 1 183 ? -5.382 -2.461 -17.975 1.00 89.94 183 PRO A N 1
ATOM 1426 C CA . PRO A 1 183 ? -5.075 -3.461 -19.004 1.00 89.94 183 PRO A CA 1
ATOM 1427 C C . PRO A 1 183 ? -4.323 -2.924 -20.232 1.00 89.94 183 PRO A C 1
ATOM 1429 O O . PRO A 1 183 ? -3.724 -3.706 -20.964 1.00 89.94 183 PRO A O 1
ATOM 1432 N N . ALA A 1 184 ? -4.396 -1.614 -20.481 1.00 90.81 184 ALA A N 1
ATOM 1433 C CA . ALA A 1 184 ? -3.707 -0.943 -21.578 1.00 90.81 184 ALA A CA 1
ATOM 1434 C C . ALA A 1 184 ? -2.333 -0.370 -21.191 1.00 90.81 184 ALA A C 1
ATOM 1436 O O . ALA A 1 184 ? -1.602 0.025 -22.094 1.00 90.81 184 ALA A O 1
ATOM 1437 N N . THR A 1 185 ? -1.996 -0.311 -19.898 1.00 91.12 185 THR A N 1
ATOM 1438 C CA . THR A 1 185 ? -0.726 0.245 -19.420 1.00 91.12 185 THR A CA 1
ATOM 1439 C C . THR A 1 185 ? 0.436 -0.604 -19.917 1.00 91.12 185 THR A C 1
ATOM 1441 O O . THR A 1 185 ? 0.433 -1.830 -19.748 1.00 91.12 185 THR A O 1
ATOM 1444 N N . THR A 1 186 ? 1.422 0.041 -20.538 1.00 92.62 186 THR A N 1
ATOM 1445 C CA . THR A 1 186 ? 2.628 -0.624 -21.044 1.00 92.62 186 THR A CA 1
ATOM 1446 C C . THR A 1 186 ? 3.806 -0.488 -20.077 1.00 92.62 186 THR A C 1
ATOM 1448 O O . THR A 1 186 ? 3.741 0.235 -19.083 1.00 92.62 186 THR A O 1
ATOM 1451 N N . ALA A 1 187 ? 4.901 -1.200 -20.361 1.00 94.31 187 ALA A N 1
ATOM 1452 C CA . ALA A 1 187 ? 6.139 -1.038 -19.601 1.00 94.31 187 ALA A CA 1
ATOM 1453 C C . ALA A 1 187 ? 6.721 0.372 -19.772 1.00 94.31 187 ALA A C 1
ATOM 1455 O O . ALA A 1 187 ? 7.264 0.926 -18.824 1.00 94.31 187 ALA A O 1
ATOM 1456 N N . GLU A 1 188 ? 6.566 0.967 -20.958 1.00 94.88 188 GLU A N 1
ATOM 1457 C CA . GLU A 1 188 ? 6.990 2.338 -21.237 1.00 94.88 188 GLU A CA 1
ATOM 1458 C C . GLU A 1 188 ? 6.179 3.364 -20.443 1.00 94.88 188 GLU A C 1
ATOM 1460 O O . GLU A 1 188 ? 6.769 4.304 -19.922 1.00 94.88 188 GLU A O 1
ATOM 1465 N N . ASP A 1 189 ? 4.861 3.176 -20.304 1.00 95.19 189 ASP A N 1
ATOM 1466 C CA . ASP A 1 189 ? 4.025 4.049 -19.469 1.00 95.19 189 ASP A CA 1
ATOM 1467 C C . ASP A 1 189 ? 4.473 3.996 -17.997 1.00 95.19 189 ASP A C 1
ATOM 1469 O O . ASP A 1 189 ? 4.616 5.032 -17.347 1.00 95.19 189 ASP A O 1
ATOM 1473 N N . LEU A 1 190 ? 4.733 2.787 -17.481 1.00 96.38 190 LEU A N 1
ATOM 1474 C CA . LEU A 1 190 ? 5.224 2.582 -16.115 1.00 96.38 190 LEU A CA 1
ATOM 1475 C C . LEU A 1 190 ? 6.626 3.180 -15.921 1.00 96.38 190 LEU A C 1
ATOM 1477 O O . LEU A 1 190 ? 6.865 3.844 -14.917 1.00 96.38 190 LEU A O 1
ATOM 1481 N N . GLN A 1 191 ? 7.536 2.990 -16.882 1.00 96.88 191 GLN A N 1
ATOM 1482 C CA . GLN A 1 191 ? 8.876 3.581 -16.833 1.00 96.88 191 GLN A CA 1
ATOM 1483 C C . GLN A 1 191 ? 8.793 5.106 -16.863 1.00 96.88 191 GLN A C 1
ATOM 1485 O O . GLN A 1 191 ? 9.445 5.764 -16.065 1.00 96.88 191 GLN A O 1
ATOM 1490 N N . GLN A 1 192 ? 7.958 5.674 -17.736 1.00 96.31 192 GLN A N 1
ATOM 1491 C CA . GLN A 1 192 ? 7.782 7.119 -17.829 1.00 96.31 192 GLN A CA 1
ATOM 1492 C C . GLN A 1 192 ? 7.237 7.715 -16.526 1.00 96.31 192 GLN A C 1
ATOM 1494 O O . GLN A 1 192 ? 7.625 8.823 -16.160 1.00 96.31 192 GLN A O 1
ATOM 1499 N N . TRP A 1 193 ? 6.338 7.004 -15.840 1.00 95.44 193 TRP A N 1
ATOM 1500 C CA . TRP A 1 193 ? 5.869 7.410 -14.519 1.00 95.44 193 TRP A CA 1
ATOM 1501 C C . TRP A 1 193 ? 7.006 7.373 -13.490 1.00 95.44 193 TRP A C 1
ATOM 1503 O O . TRP A 1 193 ? 7.243 8.387 -12.842 1.00 95.44 193 TRP A O 1
ATOM 1513 N N . LEU A 1 194 ? 7.765 6.270 -13.412 1.00 95.06 194 LEU A N 1
ATOM 1514 C CA . LEU A 1 194 ? 8.923 6.135 -12.512 1.00 95.06 194 LEU A CA 1
ATOM 1515 C C . LEU A 1 194 ? 9.988 7.219 -12.752 1.00 95.06 194 LEU A C 1
ATOM 1517 O O . LEU A 1 194 ? 10.490 7.802 -11.797 1.00 95.06 194 LEU A O 1
ATOM 1521 N N . ASP A 1 195 ? 10.288 7.535 -14.013 1.00 93.44 195 ASP A N 1
ATOM 1522 C CA . ASP A 1 195 ? 11.239 8.586 -14.406 1.00 93.44 195 ASP A CA 1
ATOM 1523 C C . ASP A 1 195 ? 10.776 9.996 -13.989 1.00 93.44 195 ASP A C 1
ATOM 1525 O O . ASP A 1 195 ? 11.580 10.930 -13.936 1.00 93.44 195 ASP A O 1
ATOM 1529 N N . GLY A 1 196 ? 9.474 10.171 -13.742 1.00 90.31 196 GLY A N 1
ATOM 1530 C CA . GLY A 1 196 ? 8.875 11.417 -13.268 1.00 90.31 196 GLY A CA 1
ATOM 1531 C C . GLY A 1 196 ? 8.888 11.584 -11.747 1.00 90.31 196 GLY A C 1
ATOM 1532 O O . GLY A 1 196 ? 8.569 12.675 -11.272 1.00 90.31 196 GLY A O 1
ATOM 1533 N N . LEU A 1 197 ? 9.244 10.537 -10.996 1.00 89.19 197 LEU A N 1
ATOM 1534 C CA . LEU A 1 197 ? 9.248 10.550 -9.536 1.00 89.19 197 LEU A CA 1
ATOM 1535 C C . LEU A 1 197 ? 10.470 11.282 -8.968 1.00 89.19 197 LEU A C 1
ATOM 1537 O O . LEU A 1 197 ? 11.544 11.332 -9.568 1.00 89.19 197 LEU A O 1
ATOM 1541 N N . ASP A 1 198 ? 10.309 11.814 -7.759 1.00 83.81 198 ASP A N 1
ATOM 1542 C CA . ASP A 1 198 ? 11.400 12.407 -6.986 1.00 83.81 198 ASP A CA 1
ATOM 1543 C C . ASP A 1 198 ? 12.137 11.322 -6.190 1.00 83.81 198 ASP A C 1
ATOM 1545 O O . ASP A 1 198 ? 11.762 10.995 -5.067 1.00 83.81 198 ASP A O 1
ATOM 1549 N N . LEU A 1 199 ? 13.137 10.705 -6.819 1.00 80.69 199 LEU A N 1
ATOM 1550 C CA . LEU A 1 199 ? 13.766 9.470 -6.336 1.00 80.69 199 LEU A CA 1
ATOM 1551 C C . LEU A 1 199 ? 15.056 9.681 -5.534 1.00 80.69 199 LEU A C 1
ATOM 1553 O O . LEU A 1 199 ? 15.667 8.698 -5.109 1.00 80.69 199 LEU A O 1
ATOM 1557 N N . GLY A 1 200 ? 15.525 10.926 -5.386 1.00 80.94 200 GLY A N 1
ATOM 1558 C CA . GLY A 1 200 ? 16.820 11.243 -4.777 1.00 80.94 200 GLY A CA 1
ATOM 1559 C C . GLY A 1 200 ? 17.972 10.511 -5.478 1.00 80.94 200 GLY A C 1
ATOM 1560 O O . GLY A 1 200 ? 18.475 10.961 -6.510 1.00 80.94 200 GLY A O 1
ATOM 1561 N N . HIS A 1 201 ? 18.374 9.355 -4.929 1.00 86.31 201 HIS A N 1
ATOM 1562 C CA . HIS A 1 201 ? 19.422 8.474 -5.473 1.00 86.31 201 HIS A CA 1
ATOM 1563 C C . HIS A 1 201 ? 18.943 7.082 -5.933 1.00 86.31 201 HIS A C 1
ATOM 1565 O O . HIS A 1 201 ? 19.789 6.237 -6.260 1.00 86.31 201 HIS A O 1
ATOM 1571 N N . GLY A 1 202 ? 17.635 6.818 -5.910 1.00 85.25 202 GLY A N 1
ATOM 1572 C CA . GLY A 1 202 ? 17.035 5.576 -6.399 1.00 85.25 202 GLY A CA 1
ATOM 1573 C C . GLY A 1 202 ? 17.106 5.467 -7.922 1.00 85.25 202 GLY A C 1
ATOM 1574 O O . GLY A 1 202 ? 16.994 6.467 -8.633 1.00 85.25 202 GLY A O 1
ATOM 1575 N N . VAL A 1 203 ? 17.307 4.249 -8.430 1.00 90.56 203 VAL A N 1
ATOM 1576 C CA . VAL A 1 203 ? 17.383 3.982 -9.874 1.00 90.56 203 VAL A CA 1
ATOM 1577 C C . VAL A 1 203 ? 16.442 2.838 -10.224 1.00 90.56 203 VAL A C 1
ATOM 1579 O O . VAL A 1 203 ? 16.744 1.674 -9.956 1.00 90.56 203 VAL A O 1
ATOM 1582 N N . PHE A 1 204 ? 15.312 3.181 -10.847 1.00 94.50 204 PHE A N 1
ATOM 1583 C CA . PHE A 1 204 ? 14.274 2.224 -11.210 1.00 94.50 204 PHE A CA 1
ATOM 1584 C C . PHE A 1 204 ? 14.251 1.912 -12.704 1.00 94.50 204 PHE A C 1
ATOM 1586 O O . PHE A 1 204 ? 14.269 2.807 -13.548 1.00 94.50 204 PHE A O 1
ATOM 1593 N N . HIS A 1 205 ? 14.117 0.625 -13.018 1.00 96.00 205 HIS A N 1
ATOM 1594 C CA . HIS A 1 205 ? 13.923 0.124 -14.375 1.00 96.00 205 HIS A CA 1
ATOM 1595 C C . HIS A 1 205 ? 12.720 -0.806 -14.432 1.00 96.00 205 HIS A C 1
ATOM 1597 O O . HIS A 1 205 ? 12.513 -1.633 -13.543 1.00 96.00 205 HIS A O 1
ATOM 1603 N N . VAL A 1 206 ? 11.960 -0.733 -15.516 1.00 97.44 206 VAL A N 1
ATOM 1604 C CA . VAL A 1 206 ? 10.872 -1.667 -15.795 1.00 97.44 206 VAL A CA 1
ATOM 1605 C C . VAL A 1 206 ? 11.379 -2.789 -16.687 1.00 97.44 206 VAL A C 1
ATOM 1607 O O . VAL A 1 206 ? 11.860 -2.563 -17.796 1.00 97.44 206 VAL A O 1
ATOM 1610 N N . LYS A 1 207 ? 11.216 -4.023 -16.213 1.00 96.56 207 LYS A N 1
ATOM 1611 C CA . LYS A 1 207 ? 11.465 -5.247 -16.980 1.00 96.56 207 LYS A CA 1
ATOM 1612 C C . LYS A 1 207 ? 10.203 -6.094 -17.064 1.00 96.56 207 LYS A C 1
ATOM 1614 O O . LYS A 1 207 ? 9.212 -5.865 -16.369 1.00 96.56 207 LYS A O 1
ATOM 1619 N N . HIS A 1 208 ? 10.253 -7.124 -17.897 1.00 94.88 208 HIS A N 1
ATOM 1620 C CA . HIS A 1 208 ? 9.214 -8.140 -17.965 1.00 94.88 208 HIS A CA 1
ATOM 1621 C C . HIS A 1 208 ? 9.654 -9.414 -17.256 1.00 94.88 208 HIS A C 1
ATOM 1623 O O . HIS A 1 208 ? 10.764 -9.907 -17.477 1.00 94.88 208 HIS A O 1
ATOM 1629 N N . PHE A 1 209 ? 8.742 -9.996 -16.478 1.00 92.75 209 PHE A N 1
ATOM 1630 C CA . PHE A 1 209 ? 8.888 -11.380 -16.051 1.00 92.75 209 PHE A CA 1
ATOM 1631 C C . PHE A 1 209 ? 8.707 -12.299 -17.253 1.00 92.75 209 PHE A C 1
ATOM 1633 O O . PHE A 1 209 ? 7.721 -12.184 -17.987 1.00 92.75 209 PHE A O 1
ATOM 1640 N N . THR A 1 210 ? 9.639 -13.223 -17.466 1.00 90.88 210 THR A N 1
ATOM 1641 C CA . THR A 1 210 ? 9.435 -14.295 -18.445 1.00 90.88 210 THR A CA 1
ATOM 1642 C C . THR A 1 210 ? 8.552 -15.387 -17.855 1.00 90.88 210 THR A C 1
ATOM 1644 O O . THR A 1 210 ? 8.280 -15.422 -16.656 1.00 90.88 210 THR A O 1
ATOM 1647 N N . LYS A 1 211 ? 8.125 -16.325 -18.702 1.00 84.00 211 LYS A N 1
ATOM 1648 C CA . LYS A 1 211 ? 7.391 -17.505 -18.241 1.00 84.00 211 LYS A CA 1
ATOM 1649 C C . LYS A 1 211 ? 8.181 -18.287 -17.199 1.00 84.00 211 LYS A C 1
ATOM 1651 O O . LYS A 1 211 ? 9.396 -18.448 -17.334 1.00 84.00 211 LYS A O 1
ATOM 1656 N N . PHE A 1 212 ? 7.448 -18.790 -16.216 1.00 75.44 212 PHE A N 1
ATOM 1657 C CA . PHE A 1 212 ? 7.963 -19.642 -15.163 1.00 75.44 212 PHE A CA 1
ATOM 1658 C C . PHE A 1 212 ? 8.545 -20.937 -15.740 1.00 75.44 212 PHE A C 1
ATOM 1660 O O . PHE A 1 212 ? 7.964 -21.559 -16.631 1.00 75.44 212 PHE A O 1
ATOM 1667 N N . ASP A 1 213 ? 9.706 -21.346 -15.240 1.00 69.62 213 ASP A N 1
ATOM 1668 C CA . ASP A 1 213 ? 10.438 -22.527 -15.709 1.00 69.62 213 ASP A CA 1
ATOM 1669 C C . ASP A 1 213 ? 10.211 -23.774 -14.831 1.00 69.62 213 ASP A C 1
ATOM 1671 O O . ASP A 1 213 ? 10.777 -24.836 -15.103 1.00 69.62 213 ASP A O 1
ATOM 1675 N N . GLY A 1 214 ? 9.355 -23.672 -13.807 1.00 65.56 214 GLY A N 1
ATOM 1676 C CA . GLY A 1 214 ? 9.021 -24.759 -12.885 1.00 65.56 214 GLY A CA 1
ATOM 1677 C C . GLY A 1 214 ? 9.772 -24.734 -11.547 1.00 65.56 214 GLY A C 1
ATOM 1678 O O . GLY A 1 214 ? 9.546 -25.629 -10.730 1.00 65.56 214 GLY A O 1
ATOM 1679 N N . PHE A 1 215 ? 10.646 -23.751 -11.291 1.00 63.41 215 PHE A N 1
ATOM 1680 C CA . PHE A 1 215 ? 11.350 -23.599 -10.007 1.00 63.41 215 PHE A CA 1
ATOM 1681 C C . PHE A 1 215 ? 10.617 -22.683 -9.033 1.00 63.41 215 PHE A C 1
ATOM 1683 O O . PHE A 1 215 ? 10.389 -21.532 -9.362 1.00 63.41 215 PHE A O 1
ATOM 1690 N N . SER A 1 216 ? 10.371 -23.127 -7.794 1.00 64.31 216 SER A N 1
ATOM 1691 C CA . SER A 1 216 ? 9.766 -22.273 -6.756 1.00 64.31 216 SER A CA 1
ATOM 1692 C C . SER A 1 216 ? 10.467 -20.911 -6.647 1.00 64.31 216 SER A C 1
ATOM 1694 O O . SER A 1 216 ? 11.672 -20.846 -6.387 1.00 64.31 216 SER A O 1
ATOM 1696 N N . MET A 1 217 ? 9.706 -19.839 -6.881 1.00 70.19 217 MET A N 1
ATOM 1697 C CA . MET A 1 217 ? 10.122 -18.456 -6.672 1.00 70.19 217 MET A CA 1
ATOM 1698 C C . MET A 1 217 ? 9.560 -17.999 -5.332 1.00 70.19 217 MET A C 1
ATOM 1700 O O . MET A 1 217 ? 8.391 -17.631 -5.226 1.00 70.19 217 MET A O 1
ATOM 1704 N N . GLU A 1 218 ? 10.404 -18.089 -4.311 1.00 71.06 218 GLU A N 1
ATOM 1705 C CA . GLU A 1 218 ? 10.074 -17.693 -2.945 1.00 71.06 218 GLU A CA 1
ATOM 1706 C C . GLU A 1 218 ? 10.175 -16.175 -2.815 1.00 71.06 218 GLU A C 1
ATOM 1708 O O . GLU A 1 218 ? 11.167 -15.577 -3.236 1.00 71.06 218 GLU A O 1
ATOM 1713 N N . LEU A 1 219 ? 9.129 -15.568 -2.260 1.00 76.06 219 LEU A N 1
ATOM 1714 C CA . LEU A 1 219 ? 9.119 -14.148 -1.944 1.00 76.06 219 LEU A CA 1
ATOM 1715 C C . LEU A 1 219 ? 10.122 -13.844 -0.832 1.00 76.06 219 LEU A C 1
ATOM 1717 O O . LEU A 1 219 ? 10.367 -14.656 0.065 1.00 76.06 219 LEU A O 1
ATOM 1721 N N . MET A 1 220 ? 10.708 -12.658 -0.917 1.00 76.12 220 MET A N 1
ATOM 1722 C CA . MET A 1 220 ? 11.710 -12.182 0.019 1.00 76.12 220 MET A CA 1
ATOM 1723 C C . MET A 1 220 ? 11.177 -11.009 0.829 1.00 76.12 220 MET A C 1
ATOM 1725 O O . MET A 1 220 ? 10.572 -10.079 0.285 1.00 76.12 220 MET A O 1
ATOM 1729 N N . GLU A 1 221 ? 11.492 -11.041 2.119 1.00 79.88 221 GLU A N 1
ATOM 1730 C CA . GLU A 1 221 ? 11.543 -9.869 2.975 1.00 79.88 221 GLU A CA 1
ATOM 1731 C C . GLU A 1 221 ? 13.012 -9.539 3.265 1.00 79.88 221 GLU A C 1
ATOM 1733 O O . GLU A 1 221 ? 13.803 -10.394 3.680 1.00 79.88 221 GLU A O 1
ATOM 1738 N N . VAL A 1 222 ? 13.392 -8.292 3.018 1.00 79.12 222 VAL A N 1
ATOM 1739 C CA . VAL A 1 222 ? 14.729 -7.777 3.304 1.00 79.12 222 VAL A CA 1
ATOM 1740 C C . VAL A 1 222 ? 14.586 -6.677 4.331 1.00 79.12 222 VAL A C 1
ATOM 1742 O O . VAL A 1 222 ? 13.798 -5.756 4.142 1.00 79.12 222 VAL A O 1
ATOM 1745 N N . HIS A 1 223 ? 15.374 -6.753 5.396 1.00 81.25 223 HIS A N 1
ATOM 1746 C CA . HIS A 1 223 ? 15.532 -5.662 6.342 1.00 81.25 223 HIS A CA 1
ATOM 1747 C C . HIS A 1 223 ? 17.023 -5.438 6.575 1.00 81.25 223 HIS A C 1
ATOM 1749 O O . HIS A 1 223 ? 17.731 -6.293 7.114 1.00 81.25 223 HIS A O 1
ATOM 1755 N N . TRP A 1 224 ? 17.513 -4.288 6.131 1.00 79.81 224 TRP A N 1
ATOM 1756 C CA . TRP A 1 224 ? 18.886 -3.863 6.327 1.00 79.81 224 TRP A CA 1
ATOM 1757 C C . TRP A 1 224 ? 18.916 -2.444 6.868 1.00 79.81 224 TRP A C 1
ATOM 1759 O O . TRP A 1 224 ? 18.364 -1.519 6.276 1.00 79.81 224 TRP A O 1
ATOM 1769 N N . ASP A 1 225 ? 19.612 -2.279 7.982 1.00 77.75 225 ASP A N 1
ATOM 1770 C CA . ASP A 1 225 ? 19.873 -0.992 8.597 1.00 77.75 225 ASP A CA 1
ATOM 1771 C C . ASP A 1 225 ? 21.370 -0.892 8.872 1.00 77.75 225 ASP A C 1
ATOM 1773 O O . ASP A 1 225 ? 21.932 -1.701 9.612 1.00 77.75 225 ASP A O 1
ATOM 1777 N N . LYS A 1 226 ? 22.017 0.119 8.291 1.00 73.12 226 LYS A N 1
ATOM 1778 C CA . LYS A 1 226 ? 23.452 0.359 8.445 1.00 73.12 226 LYS A CA 1
ATOM 1779 C C . LYS A 1 226 ? 23.875 0.564 9.903 1.00 73.12 226 LYS A C 1
ATOM 1781 O O . LYS A 1 226 ? 25.033 0.304 10.230 1.00 73.12 226 LYS A O 1
ATOM 1786 N N . GLU A 1 227 ? 22.995 1.085 10.755 1.00 68.62 227 GLU A N 1
ATOM 1787 C CA . GLU A 1 227 ? 23.301 1.318 12.171 1.00 68.62 227 GLU A CA 1
ATOM 1788 C C . GLU A 1 227 ? 23.267 0.027 12.999 1.00 68.62 227 GLU A C 1
ATOM 1790 O O . GLU A 1 227 ? 23.949 -0.053 14.023 1.00 68.62 227 GLU A O 1
ATOM 1795 N N . HIS A 1 228 ? 22.535 -0.992 12.536 1.00 62.50 228 HIS A N 1
ATOM 1796 C CA . HIS A 1 228 ? 22.246 -2.199 13.311 1.00 62.50 228 HIS A CA 1
ATOM 1797 C C . HIS A 1 228 ? 22.808 -3.497 12.709 1.00 62.50 228 HIS A C 1
ATOM 1799 O O . HIS A 1 228 ? 23.079 -4.426 13.468 1.00 62.50 228 HIS A O 1
ATOM 1805 N N . ASP A 1 229 ? 23.037 -3.571 11.393 1.00 60.28 229 ASP A N 1
ATOM 1806 C CA . ASP A 1 229 ? 23.503 -4.777 10.700 1.00 60.28 229 ASP A CA 1
ATOM 1807 C C . ASP A 1 229 ? 24.542 -4.445 9.599 1.00 60.28 229 ASP A C 1
ATOM 1809 O O . ASP A 1 229 ? 24.263 -3.743 8.627 1.00 60.28 229 ASP A O 1
ATOM 1813 N N . GLU A 1 230 ? 25.753 -5.016 9.691 1.00 56.25 230 GLU A N 1
ATOM 1814 C CA . GLU A 1 230 ? 26.783 -4.876 8.638 1.00 56.25 230 GLU A CA 1
ATOM 1815 C C . GLU A 1 230 ? 26.460 -5.701 7.373 1.00 56.25 230 GLU A C 1
ATOM 1817 O O . GLU A 1 230 ? 26.894 -5.334 6.282 1.00 56.25 230 GLU A O 1
ATOM 1822 N N . GLU A 1 231 ? 25.685 -6.789 7.500 1.00 54.66 231 GLU A N 1
ATOM 1823 C CA . GLU A 1 231 ? 25.416 -7.755 6.413 1.00 54.66 231 GLU A CA 1
ATOM 1824 C C . GLU A 1 231 ? 23.931 -7.875 6.003 1.00 54.66 231 GLU A C 1
ATOM 1826 O O . GLU A 1 231 ? 23.637 -8.477 4.972 1.00 54.66 231 GLU A O 1
ATOM 1831 N N . GLY A 1 232 ? 23.000 -7.275 6.757 1.00 51.69 232 GLY A N 1
ATOM 1832 C CA . GLY A 1 232 ? 21.552 -7.336 6.504 1.00 51.69 232 GLY A CA 1
ATOM 1833 C C . GLY A 1 232 ? 20.878 -8.643 6.868 1.00 51.69 232 GLY A C 1
ATOM 1834 O O . GLY A 1 232 ? 21.471 -9.720 6.842 1.00 51.69 232 GLY A O 1
ATOM 1835 N N . ARG A 1 233 ? 19.604 -8.538 7.248 1.00 51.12 233 ARG A N 1
ATOM 1836 C CA . ARG A 1 233 ? 18.760 -9.692 7.541 1.00 51.12 233 ARG A CA 1
ATOM 1837 C C . ARG A 1 233 ? 17.889 -9.969 6.329 1.00 51.12 233 ARG A C 1
ATOM 1839 O O . ARG A 1 233 ? 17.025 -9.177 5.960 1.00 51.12 233 ARG A O 1
ATOM 1846 N N . PHE A 1 234 ? 18.132 -11.122 5.721 1.00 49.97 234 PHE A N 1
ATOM 1847 C CA . PHE A 1 234 ? 17.306 -11.667 4.654 1.00 49.97 234 PHE A CA 1
ATOM 1848 C C . PHE A 1 234 ? 16.387 -12.722 5.261 1.00 49.97 234 PHE A C 1
ATOM 1850 O O . PHE A 1 234 ? 16.858 -13.761 5.731 1.00 49.97 234 PHE A O 1
ATOM 1857 N N . SER A 1 235 ? 15.085 -12.461 5.241 1.00 50.28 235 SER A N 1
ATOM 1858 C CA . SER A 1 235 ? 14.063 -13.421 5.642 1.00 50.28 235 SER A CA 1
ATOM 1859 C C . SER A 1 235 ? 13.330 -13.883 4.389 1.00 50.28 235 SER A C 1
ATOM 1861 O O . SER A 1 235 ? 12.575 -13.139 3.772 1.00 50.28 235 SER A O 1
ATOM 1863 N N . PHE A 1 236 ? 13.543 -15.133 3.986 1.00 49.53 236 PHE A N 1
ATOM 1864 C CA . PHE A 1 236 ? 12.664 -15.767 3.005 1.00 49.53 236 PHE A CA 1
ATOM 1865 C C . PHE A 1 236 ? 11.384 -16.149 3.746 1.00 49.53 236 PHE A C 1
ATOM 1867 O O . PHE A 1 236 ? 11.409 -17.032 4.607 1.00 49.53 236 PHE A O 1
ATOM 1874 N N . TYR A 1 237 ? 10.285 -15.453 3.469 1.00 49.25 237 TYR A N 1
ATOM 1875 C CA . TYR A 1 237 ? 8.999 -15.720 4.100 1.00 49.25 237 TYR A CA 1
ATOM 1876 C C . TYR A 1 237 ? 7.975 -16.139 3.052 1.00 49.25 237 TYR A C 1
ATOM 1878 O O . TYR A 1 237 ? 7.867 -15.550 1.981 1.00 49.25 237 TYR A O 1
ATOM 1886 N N . ASN A 1 238 ? 7.187 -17.155 3.399 1.00 40.84 238 ASN A N 1
ATOM 1887 C CA . ASN A 1 238 ? 5.905 -17.400 2.762 1.00 40.84 238 ASN A CA 1
ATOM 1888 C C . ASN A 1 238 ? 4.789 -17.135 3.786 1.00 40.84 238 ASN A C 1
ATOM 1890 O O . ASN A 1 238 ? 4.790 -17.786 4.841 1.00 40.84 238 ASN A O 1
ATOM 1894 N N . PRO A 1 239 ? 3.805 -16.277 3.463 1.00 41.16 239 PRO A N 1
ATOM 1895 C CA . PRO A 1 239 ? 2.635 -16.041 4.300 1.00 41.16 239 PRO A CA 1
ATOM 1896 C C . PRO A 1 239 ? 1.858 -17.290 4.715 1.00 41.16 239 PRO A C 1
ATOM 1898 O O . PRO A 1 239 ? 1.333 -17.295 5.824 1.00 41.16 239 PRO A O 1
ATOM 1901 N N . ASP A 1 240 ? 1.864 -18.390 3.954 1.00 42.19 240 ASP A N 1
ATOM 1902 C CA . ASP A 1 240 ? 0.906 -19.489 4.168 1.00 42.19 240 ASP A CA 1
ATOM 1903 C C . ASP A 1 240 ? 1.502 -20.921 4.068 1.00 42.19 240 ASP A C 1
ATOM 1905 O O . ASP A 1 240 ? 1.192 -21.654 3.140 1.00 42.19 240 ASP A O 1
ATOM 1909 N N . ASP A 1 241 ? 2.297 -21.397 5.037 1.00 43.88 241 ASP A N 1
ATOM 1910 C CA . ASP A 1 241 ? 2.589 -22.848 5.236 1.00 43.88 241 ASP A CA 1
ATOM 1911 C C . ASP A 1 241 ? 3.574 -23.577 4.273 1.00 43.88 241 ASP A C 1
ATOM 1913 O O . ASP A 1 241 ? 3.458 -24.785 4.057 1.00 43.88 241 ASP A O 1
ATOM 1917 N N . GLY A 1 242 ? 4.620 -22.937 3.733 1.00 50.12 242 GLY A N 1
ATOM 1918 C CA . GLY A 1 242 ? 5.669 -23.671 2.981 1.00 50.12 242 GLY A CA 1
ATOM 1919 C C . GLY A 1 242 ? 6.422 -22.824 1.965 1.00 50.12 242 GLY A C 1
ATOM 1920 O O . GLY A 1 242 ? 6.454 -21.623 2.116 1.00 50.12 242 GLY A O 1
ATOM 1921 N N . ALA A 1 243 ? 7.008 -23.382 0.908 1.00 45.69 243 ALA A N 1
ATOM 1922 C CA . ALA A 1 243 ? 7.428 -22.574 -0.242 1.00 45.69 243 ALA A CA 1
ATOM 1923 C C . ALA A 1 243 ? 6.207 -22.373 -1.154 1.00 45.69 243 ALA A C 1
ATOM 1925 O O . ALA A 1 243 ? 5.807 -23.295 -1.867 1.00 45.69 243 ALA A O 1
ATOM 1926 N N . VAL A 1 244 ? 5.563 -21.205 -1.109 1.00 46.53 244 VAL A N 1
ATOM 1927 C CA . VAL A 1 244 ? 4.603 -20.822 -2.151 1.00 46.53 244 VAL A CA 1
ATOM 1928 C C . VAL A 1 244 ? 5.428 -20.365 -3.341 1.00 46.53 244 VAL A C 1
ATOM 1930 O O . VAL A 1 244 ? 6.093 -19.335 -3.297 1.00 46.53 244 VAL A O 1
ATOM 1933 N N . ALA A 1 245 ? 5.400 -21.166 -4.402 1.00 57.09 245 ALA A N 1
ATOM 1934 C CA . ALA A 1 245 ? 5.909 -20.749 -5.692 1.00 57.09 245 ALA A CA 1
ATOM 1935 C C . ALA A 1 245 ? 4.966 -19.669 -6.228 1.00 57.09 245 ALA A C 1
ATOM 1937 O O . ALA A 1 245 ? 3.866 -19.972 -6.698 1.00 57.09 245 ALA A O 1
ATOM 1938 N N . TRP A 1 246 ? 5.371 -18.408 -6.117 1.00 67.56 246 TRP A N 1
ATOM 1939 C CA . TRP A 1 246 ? 4.732 -17.360 -6.898 1.00 67.56 246 TRP A CA 1
ATOM 1940 C C . TRP A 1 246 ? 5.106 -17.571 -8.364 1.00 67.56 246 TRP A C 1
ATOM 1942 O O . TRP A 1 246 ? 6.251 -17.872 -8.698 1.00 67.56 246 TRP A O 1
ATOM 1952 N N . ASP A 1 247 ? 4.118 -17.454 -9.237 1.00 73.44 247 ASP A N 1
ATOM 1953 C CA . ASP A 1 247 ? 4.257 -17.684 -10.667 1.00 73.44 247 ASP A CA 1
ATOM 1954 C C . ASP A 1 247 ? 3.756 -16.423 -11.379 1.00 73.44 247 ASP A C 1
ATOM 1956 O O . ASP A 1 247 ? 2.608 -16.023 -11.139 1.00 73.44 247 ASP A O 1
ATOM 1960 N N . PRO A 1 248 ? 4.565 -15.795 -12.252 1.00 77.00 248 PRO A N 1
ATOM 1961 C CA . PRO A 1 248 ? 4.137 -14.662 -13.062 1.00 77.00 248 PRO A CA 1
ATOM 1962 C C . PRO A 1 248 ? 2.817 -14.915 -13.805 1.00 77.00 248 PRO A C 1
ATOM 1964 O O . PRO A 1 248 ? 2.009 -14.002 -13.940 1.00 77.00 248 PRO A O 1
ATOM 1967 N N . GLU A 1 249 ? 2.528 -16.150 -14.227 1.00 80.38 249 GLU A N 1
ATOM 1968 C CA . GLU A 1 249 ? 1.271 -16.507 -14.901 1.00 80.38 249 GLU A CA 1
ATOM 1969 C C . GLU A 1 249 ? 0.046 -16.462 -13.958 1.00 80.38 249 GLU A C 1
ATOM 1971 O O . GLU A 1 249 ? -1.086 -16.295 -14.422 1.00 80.38 249 GLU A O 1
ATOM 1976 N N . PHE A 1 250 ? 0.253 -16.537 -12.637 1.00 76.06 250 PHE A N 1
ATOM 1977 C CA . PHE A 1 250 ? -0.790 -16.464 -11.602 1.00 76.06 250 PHE A CA 1
ATOM 1978 C C . PHE A 1 250 ? -0.683 -15.232 -10.688 1.00 76.06 250 PHE A C 1
ATOM 1980 O O . PHE A 1 250 ? -1.507 -15.090 -9.778 1.00 76.06 250 PHE A O 1
ATOM 1987 N N . ALA A 1 251 ? 0.264 -14.324 -10.941 1.00 76.50 251 ALA A N 1
ATOM 1988 C CA . ALA A 1 251 ? 0.585 -13.168 -10.099 1.00 76.50 251 ALA A CA 1
ATOM 1989 C C . ALA A 1 251 ? -0.648 -12.349 -9.694 1.00 76.50 251 ALA A C 1
ATOM 1991 O O . ALA A 1 251 ? -0.891 -12.110 -8.512 1.00 76.50 251 ALA A O 1
ATOM 1992 N N . ARG A 1 252 ? -1.511 -12.034 -10.666 1.00 71.06 252 ARG A N 1
ATOM 1993 C CA . ARG A 1 252 ? -2.753 -11.282 -10.429 1.00 71.06 252 ARG A CA 1
ATOM 1994 C C . ARG A 1 252 ? -3.702 -11.989 -9.459 1.00 71.06 252 ARG A C 1
ATOM 1996 O O . ARG A 1 252 ? -4.447 -11.350 -8.725 1.00 71.06 252 ARG A O 1
ATOM 2003 N N . GLY A 1 253 ? -3.717 -13.320 -9.469 1.00 68.50 253 GLY A N 1
ATOM 2004 C CA . GLY A 1 253 ? -4.519 -14.101 -8.534 1.00 68.50 253 GLY A CA 1
ATOM 2005 C C . GLY A 1 253 ? -3.989 -14.024 -7.103 1.00 68.50 253 GLY A C 1
ATOM 2006 O O . GLY A 1 253 ? -4.781 -14.118 -6.172 1.00 68.50 253 GLY A O 1
ATOM 2007 N N . PHE A 1 254 ? -2.676 -13.882 -6.910 1.00 72.06 254 PHE A N 1
ATOM 2008 C CA . PHE A 1 254 ? -2.071 -13.688 -5.588 1.00 72.06 254 PHE A CA 1
ATOM 2009 C C . PHE A 1 254 ? -2.358 -12.293 -5.038 1.00 72.06 254 PHE A C 1
ATOM 2011 O O . PHE A 1 254 ? -2.860 -12.177 -3.920 1.00 72.06 254 PHE A O 1
ATOM 2018 N N . GLU A 1 255 ? -2.146 -11.271 -5.863 1.00 72.12 255 GLU A N 1
ATOM 2019 C CA . GLU A 1 255 ? -2.410 -9.869 -5.531 1.00 72.12 255 GLU A CA 1
ATOM 2020 C C . GLU A 1 255 ? -3.875 -9.657 -5.106 1.00 72.12 255 GLU A C 1
ATOM 2022 O O . GLU A 1 255 ? -4.147 -9.196 -4.000 1.00 72.12 255 GLU A O 1
ATOM 2027 N N . LYS A 1 256 ? -4.837 -10.150 -5.903 1.00 67.25 256 LYS A N 1
ATOM 2028 C CA . LYS A 1 256 ? -6.280 -10.085 -5.591 1.00 67.25 256 LYS A CA 1
ATOM 2029 C C . LYS A 1 256 ? -6.696 -10.774 -4.297 1.00 67.25 256 LYS A C 1
ATOM 2031 O O . LYS A 1 256 ? -7.727 -10.442 -3.726 1.00 67.25 256 LYS A O 1
ATOM 2036 N N . ARG A 1 257 ? -5.952 -11.793 -3.866 1.00 64.88 257 ARG A N 1
ATOM 2037 C CA . ARG A 1 257 ? -6.231 -12.516 -2.614 1.00 64.88 257 ARG A CA 1
ATOM 2038 C C . ARG A 1 257 ? -5.544 -11.860 -1.411 1.00 64.88 257 ARG A C 1
ATOM 2040 O O . ARG A 1 257 ? -5.639 -12.380 -0.296 1.00 64.88 257 ARG A O 1
ATOM 2047 N N . GLY A 1 258 ? -4.861 -10.733 -1.628 1.00 64.50 258 GLY A N 1
ATOM 2048 C CA . GLY A 1 258 ? -4.087 -10.037 -0.607 1.00 64.50 258 GLY A CA 1
ATOM 2049 C C . GLY A 1 258 ? -2.919 -10.874 -0.091 1.00 64.50 258 GLY A C 1
ATOM 2050 O O . GLY A 1 258 ? -2.541 -10.725 1.062 1.00 64.50 258 GLY A O 1
ATOM 2051 N N . PHE A 1 259 ? -2.398 -11.807 -0.896 1.00 64.94 259 PHE A N 1
ATOM 2052 C CA . PHE A 1 259 ? -1.220 -12.605 -0.531 1.00 64.94 259 PHE A CA 1
ATOM 2053 C C . PHE A 1 259 ? 0.098 -11.883 -0.813 1.00 64.94 259 PHE A C 1
ATOM 2055 O O . PHE A 1 259 ? 1.151 -12.405 -0.476 1.00 64.94 259 PHE A O 1
ATOM 2062 N N . MET A 1 260 ? 0.033 -10.743 -1.497 1.00 70.31 260 MET A N 1
ATOM 2063 C CA . MET A 1 260 ? 1.187 -9.994 -1.960 1.00 70.31 260 MET A CA 1
ATOM 2064 C C . MET A 1 260 ? 0.834 -8.506 -1.973 1.00 70.31 260 MET A C 1
ATOM 2066 O O . MET A 1 260 ? -0.155 -8.114 -2.596 1.00 70.31 260 MET A O 1
ATOM 2070 N N . ASN A 1 261 ? 1.643 -7.707 -1.287 1.00 75.19 261 ASN A N 1
ATOM 2071 C CA . ASN A 1 261 ? 1.622 -6.248 -1.276 1.00 75.19 261 ASN A CA 1
ATOM 2072 C C . ASN A 1 261 ? 3.082 -5.759 -1.311 1.00 75.19 261 ASN A C 1
ATOM 2074 O O . ASN A 1 261 ? 3.645 -5.422 -0.262 1.00 75.19 261 ASN A O 1
ATOM 2078 N N . PRO A 1 262 ? 3.734 -5.808 -2.489 1.00 86.12 262 PRO A N 1
ATOM 2079 C CA . PRO A 1 262 ? 5.155 -5.546 -2.608 1.00 86.12 262 PRO A CA 1
ATOM 2080 C C . PRO A 1 262 ? 5.475 -4.140 -2.152 1.00 86.12 262 PRO A C 1
ATOM 2082 O O . PRO A 1 262 ? 4.818 -3.179 -2.553 1.00 86.12 262 PRO A O 1
ATOM 2085 N N . LYS A 1 263 ? 6.507 -4.033 -1.326 1.00 88.94 263 LYS A N 1
ATOM 2086 C CA . LYS A 1 263 ? 6.974 -2.767 -0.778 1.00 88.94 263 LYS A CA 1
ATOM 2087 C C . LYS A 1 263 ? 8.481 -2.691 -0.915 1.00 88.94 263 LYS A C 1
ATOM 2089 O O . LYS A 1 263 ? 9.175 -3.680 -0.701 1.00 88.94 263 LYS A O 1
ATOM 2094 N N . LEU A 1 264 ? 8.971 -1.503 -1.226 1.00 90.50 264 LEU A N 1
ATOM 2095 C CA . LEU A 1 264 ? 10.357 -1.099 -1.071 1.00 90.50 264 LEU A CA 1
ATOM 2096 C C . LEU A 1 264 ? 10.376 0.224 -0.317 1.00 90.50 264 LEU A C 1
ATOM 2098 O O . LEU A 1 264 ? 9.676 1.162 -0.674 1.00 90.50 264 LEU A O 1
ATOM 2102 N N . TRP A 1 265 ? 11.207 0.303 0.704 1.00 91.00 265 TRP A N 1
ATOM 2103 C CA . TRP A 1 265 ? 11.562 1.515 1.410 1.00 91.00 265 TRP A CA 1
ATOM 2104 C C . TRP A 1 265 ? 13.082 1.604 1.429 1.00 91.00 265 TRP A C 1
ATOM 2106 O O . TRP A 1 265 ? 13.747 0.715 1.956 1.00 91.00 265 TRP A O 1
ATOM 2116 N N . ALA A 1 266 ? 13.632 2.657 0.836 1.00 89.50 266 ALA A N 1
ATOM 2117 C CA . ALA A 1 266 ? 15.055 2.940 0.846 1.00 89.50 266 ALA A CA 1
ATOM 2118 C C . ALA A 1 266 ? 15.309 4.341 1.409 1.00 89.50 266 ALA A C 1
ATOM 2120 O O . ALA A 1 266 ? 14.736 5.319 0.930 1.00 89.50 266 ALA A O 1
ATOM 2121 N N . LEU A 1 267 ? 16.207 4.426 2.391 1.00 89.94 267 LEU A N 1
ATOM 2122 C CA . LEU A 1 267 ? 16.759 5.686 2.879 1.00 89.94 267 LEU A CA 1
ATOM 2123 C C . LEU A 1 267 ? 18.192 5.831 2.387 1.00 89.94 267 LEU A C 1
ATOM 2125 O O . LEU A 1 267 ? 19.061 5.000 2.675 1.00 89.94 267 LEU A O 1
ATOM 2129 N N . TRP A 1 268 ? 18.459 6.941 1.723 1.00 88.69 268 TRP A N 1
ATOM 2130 C CA . TRP A 1 268 ? 19.747 7.316 1.179 1.00 88.69 268 TRP A CA 1
ATOM 2131 C C . TRP A 1 268 ? 20.425 8.366 2.057 1.00 88.69 268 TRP A C 1
ATOM 2133 O O . TRP A 1 268 ? 19.824 9.152 2.788 1.00 88.69 268 TRP A O 1
ATOM 2143 N N . ASN A 1 269 ? 21.748 8.380 2.009 1.00 88.12 269 ASN A N 1
ATOM 2144 C CA . ASN A 1 269 ? 22.526 9.512 2.468 1.00 88.12 269 ASN A CA 1
ATOM 2145 C C . ASN A 1 269 ? 22.579 10.558 1.346 1.00 88.12 269 ASN A C 1
ATOM 2147 O O . ASN A 1 269 ? 23.322 10.349 0.393 1.00 88.12 269 ASN A O 1
ATOM 2151 N N . GLY A 1 270 ? 21.881 11.686 1.489 1.00 83.50 270 GLY A N 1
ATOM 2152 C CA . GLY A 1 270 ? 21.811 12.725 0.454 1.00 83.50 270 GLY A CA 1
ATOM 2153 C C . GLY A 1 270 ? 23.141 13.246 -0.085 1.00 83.50 270 GLY A C 1
ATOM 2154 O O . GLY A 1 270 ? 23.250 13.562 -1.267 1.00 83.50 270 GLY A O 1
ATOM 2155 N N . GLU A 1 271 ? 24.190 13.286 0.741 1.00 86.44 271 GLU A N 1
ATOM 2156 C CA . GLU A 1 271 ? 25.507 13.778 0.319 1.00 86.44 271 GLU A CA 1
ATOM 2157 C C . GLU A 1 271 ? 26.321 12.727 -0.442 1.00 86.44 271 GLU A C 1
ATOM 2159 O O . GLU A 1 271 ? 27.036 13.046 -1.391 1.00 86.44 271 GLU A O 1
ATOM 2164 N N . THR A 1 272 ? 26.268 11.470 0.002 1.00 88.12 272 THR A N 1
ATOM 2165 C CA . THR A 1 272 ? 27.135 10.399 -0.530 1.00 88.12 272 THR A CA 1
ATOM 2166 C C . THR A 1 272 ? 26.411 9.453 -1.482 1.00 88.12 272 THR A C 1
ATOM 2168 O O . THR A 1 272 ? 27.056 8.644 -2.147 1.00 88.12 272 THR A O 1
ATOM 2171 N N . GLY A 1 273 ? 25.081 9.500 -1.502 1.00 84.88 273 GLY A N 1
ATOM 2172 C CA . GLY A 1 273 ? 24.212 8.546 -2.173 1.00 84.88 273 GLY A CA 1
ATOM 2173 C C . GLY A 1 273 ? 24.260 7.136 -1.587 1.00 84.88 273 GLY A C 1
ATOM 2174 O O . GLY A 1 273 ? 23.691 6.234 -2.185 1.00 84.88 273 GLY A O 1
ATOM 2175 N N . ALA A 1 274 ? 24.949 6.877 -0.471 1.00 87.12 274 ALA A N 1
ATOM 2176 C CA . ALA A 1 274 ? 25.014 5.537 0.122 1.00 87.12 274 ALA A CA 1
ATOM 2177 C C . ALA A 1 274 ? 23.673 5.135 0.765 1.00 87.12 274 ALA A C 1
ATOM 2179 O O . ALA A 1 274 ? 23.047 5.973 1.412 1.00 87.12 274 ALA A O 1
ATOM 2180 N N . ILE A 1 275 ? 23.270 3.862 0.650 1.00 87.38 275 ILE A N 1
ATOM 2181 C CA . ILE A 1 275 ? 22.101 3.331 1.375 1.00 87.38 275 ILE A CA 1
ATOM 2182 C C . ILE A 1 275 ? 22.390 3.434 2.882 1.00 87.38 275 ILE A C 1
ATOM 2184 O O . ILE A 1 275 ? 23.489 3.101 3.342 1.00 87.38 275 ILE A O 1
ATOM 2188 N N . LYS A 1 276 ? 21.415 3.921 3.647 1.00 87.38 276 LYS A N 1
ATOM 2189 C CA . LYS A 1 276 ? 21.387 3.894 5.116 1.00 87.38 276 LYS A CA 1
ATOM 2190 C C . LYS A 1 276 ? 20.413 2.846 5.641 1.00 87.38 276 LYS A C 1
ATOM 2192 O O . LYS A 1 276 ? 20.722 2.194 6.629 1.00 87.38 276 LYS A O 1
ATOM 2197 N N . TYR A 1 277 ? 19.277 2.697 4.970 1.00 86.06 277 TYR A N 1
ATOM 2198 C CA . TYR A 1 277 ? 18.226 1.760 5.333 1.00 86.06 277 TYR A CA 1
ATOM 2199 C C . TYR A 1 277 ? 17.590 1.181 4.073 1.00 86.06 277 TYR A C 1
ATOM 2201 O O . TYR A 1 277 ? 17.403 1.900 3.089 1.00 86.06 277 TYR A O 1
ATOM 2209 N N . GLN A 1 278 ? 17.256 -0.102 4.119 1.00 87.75 278 GLN A N 1
ATOM 2210 C CA . GLN A 1 278 ? 16.462 -0.792 3.118 1.00 87.75 278 GLN A CA 1
ATOM 2211 C C . GLN A 1 278 ? 15.478 -1.720 3.824 1.00 87.75 278 GLN A C 1
ATOM 2213 O O . GLN A 1 278 ? 15.864 -2.572 4.625 1.00 87.75 278 GLN A O 1
ATOM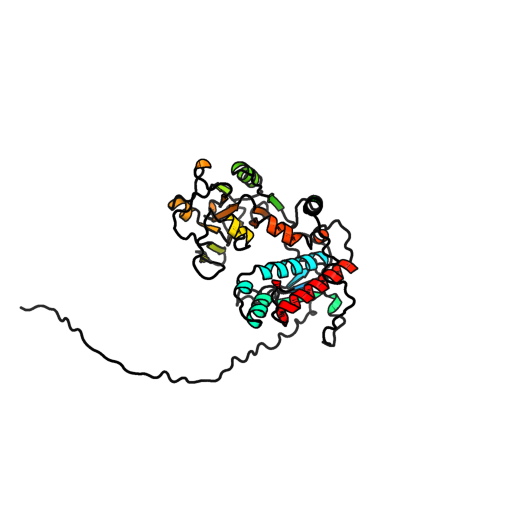 2218 N N . TYR A 1 279 ? 14.214 -1.612 3.447 1.00 86.00 279 TYR A N 1
ATOM 2219 C CA . TYR A 1 279 ? 13.188 -2.579 3.781 1.00 86.00 279 TYR A CA 1
ATOM 2220 C C . TYR A 1 279 ? 12.404 -2.948 2.534 1.00 86.00 279 TYR A C 1
ATOM 2222 O O . TYR A 1 279 ? 11.926 -2.067 1.824 1.00 86.00 279 TYR A O 1
ATOM 2230 N N . SER A 1 280 ? 12.247 -4.235 2.254 1.00 85.38 280 SER A N 1
ATOM 2231 C CA . SER A 1 280 ? 11.361 -4.686 1.189 1.00 85.38 280 SER A CA 1
ATOM 2232 C C . SER A 1 280 ? 10.589 -5.932 1.582 1.00 85.38 280 SER A C 1
ATOM 2234 O O . SER A 1 280 ? 11.083 -6.760 2.339 1.00 85.38 280 SER A O 1
ATOM 2236 N N . THR A 1 281 ? 9.375 -6.069 1.055 1.00 84.25 281 THR A N 1
ATOM 2237 C CA . THR A 1 281 ? 8.492 -7.228 1.257 1.00 84.25 281 THR A CA 1
ATOM 2238 C C . THR A 1 281 ? 7.906 -7.673 -0.064 1.00 84.25 281 THR A C 1
ATOM 2240 O O . THR A 1 281 ? 7.815 -6.881 -1.004 1.00 84.25 281 THR A O 1
ATOM 2243 N N . ASP A 1 282 ? 7.504 -8.944 -0.127 1.00 81.56 282 ASP A N 1
ATOM 2244 C CA . ASP A 1 282 ? 6.971 -9.590 -1.327 1.00 81.56 282 ASP A CA 1
ATOM 2245 C C . ASP A 1 282 ? 7.804 -9.283 -2.583 1.00 81.56 282 ASP A C 1
ATOM 2247 O O . ASP A 1 282 ? 7.281 -9.036 -3.673 1.00 81.56 282 ASP A O 1
ATOM 2251 N N . SER A 1 283 ? 9.126 -9.271 -2.401 1.00 86.25 283 SER A N 1
ATOM 2252 C CA . SER A 1 283 ? 10.096 -8.858 -3.410 1.00 86.25 283 SER A CA 1
ATOM 2253 C C . SER A 1 283 ? 11.001 -10.017 -3.833 1.00 86.25 283 SER A C 1
ATOM 2255 O O . SER A 1 283 ? 10.913 -11.126 -3.300 1.00 86.25 283 SER A O 1
ATOM 2257 N N . TYR A 1 284 ? 11.878 -9.767 -4.805 1.00 86.69 284 TYR A N 1
ATOM 2258 C CA . TYR A 1 284 ? 12.904 -10.710 -5.254 1.00 86.69 284 TYR A CA 1
ATOM 2259 C C . TYR A 1 284 ? 14.263 -10.040 -5.407 1.00 86.69 284 TYR A C 1
ATOM 2261 O O . TYR A 1 284 ? 14.342 -8.843 -5.660 1.00 86.69 284 TYR A O 1
ATOM 2269 N N . ALA A 1 285 ? 15.322 -10.849 -5.371 1.00 86.62 285 ALA A N 1
ATOM 2270 C CA . ALA A 1 285 ? 16.655 -10.419 -5.767 1.00 86.62 285 ALA A CA 1
ATOM 2271 C C . ALA A 1 285 ? 16.802 -10.383 -7.303 1.00 86.62 285 ALA A C 1
ATOM 2273 O O . ALA A 1 285 ? 16.675 -11.428 -7.961 1.00 86.62 285 ALA A O 1
ATOM 2274 N N . GLU A 1 286 ? 17.120 -9.223 -7.889 1.00 89.81 286 GLU A N 1
ATOM 2275 C CA . GLU A 1 286 ? 17.316 -9.078 -9.344 1.00 89.81 286 GLU A CA 1
ATOM 2276 C C . GLU A 1 286 ? 18.409 -10.032 -9.836 1.00 89.81 286 GLU A C 1
ATOM 2278 O O . GLU A 1 286 ? 18.222 -10.773 -10.806 1.00 89.81 286 GLU A O 1
ATOM 2283 N N . SER A 1 287 ? 19.528 -10.087 -9.119 1.00 86.69 287 SER A N 1
ATOM 2284 C CA . SER A 1 287 ? 20.681 -10.921 -9.433 1.00 86.69 287 SER A CA 1
ATOM 2285 C C . SER A 1 287 ? 20.339 -12.411 -9.514 1.00 86.69 287 SER A C 1
ATOM 2287 O O . SER A 1 287 ? 20.959 -13.148 -10.291 1.00 86.69 287 SER A O 1
ATOM 2289 N N . VAL A 1 288 ? 19.343 -12.875 -8.752 1.00 84.94 288 VAL A N 1
ATOM 2290 C CA . VAL A 1 288 ? 18.846 -14.256 -8.789 1.00 84.94 288 VAL A CA 1
ATOM 2291 C C . VAL A 1 288 ? 17.959 -14.473 -10.010 1.00 84.94 288 VAL A C 1
ATOM 2293 O O . VAL A 1 288 ? 18.180 -15.433 -10.757 1.00 84.94 288 VAL A O 1
ATOM 2296 N N . LEU A 1 289 ? 16.995 -13.582 -10.247 1.00 86.38 289 LEU A N 1
ATOM 2297 C CA . LEU A 1 289 ? 16.074 -13.690 -11.379 1.00 86.38 289 LEU A CA 1
ATOM 2298 C C . LEU A 1 289 ? 16.808 -13.570 -12.723 1.00 86.38 289 LEU A C 1
ATOM 2300 O O . LEU A 1 289 ? 16.589 -14.379 -13.628 1.00 86.38 289 LEU A O 1
ATOM 2304 N N . ALA A 1 290 ? 17.743 -12.626 -12.841 1.00 88.06 290 ALA A N 1
ATOM 2305 C CA . ALA A 1 290 ? 18.549 -12.412 -14.038 1.00 88.06 290 ALA A CA 1
ATOM 2306 C C . ALA A 1 290 ? 19.430 -13.629 -14.367 1.00 88.06 290 ALA A C 1
ATOM 2308 O O . ALA A 1 290 ? 19.458 -14.078 -15.513 1.00 88.06 290 ALA A O 1
ATOM 2309 N N . LYS A 1 291 ? 20.094 -14.235 -13.367 1.00 86.12 291 LYS A N 1
ATOM 2310 C CA . LYS A 1 291 ? 20.890 -15.469 -13.555 1.00 86.12 291 LYS A CA 1
ATOM 2311 C C . LYS A 1 291 ? 20.058 -16.643 -14.063 1.00 86.12 291 LYS A C 1
ATOM 2313 O O . LYS A 1 291 ? 20.591 -17.511 -14.752 1.00 86.12 291 LYS A O 1
ATOM 2318 N N . ARG A 1 292 ? 18.772 -16.678 -13.714 1.00 85.31 292 ARG A N 1
ATOM 2319 C CA . ARG A 1 292 ? 17.822 -17.704 -14.161 1.00 85.31 292 ARG A CA 1
ATOM 2320 C C . ARG A 1 292 ? 17.129 -17.352 -15.478 1.00 85.31 292 ARG A C 1
ATOM 2322 O O . ARG A 1 292 ? 16.392 -18.173 -16.006 1.00 85.31 292 ARG A O 1
ATOM 2329 N N . GLY A 1 293 ? 17.386 -16.169 -16.039 1.00 88.25 293 GLY A N 1
ATOM 2330 C CA . GLY A 1 293 ? 16.735 -15.709 -17.264 1.00 88.25 293 GLY A CA 1
ATOM 2331 C C . GLY A 1 293 ? 15.246 -15.409 -17.083 1.00 88.25 293 GLY A C 1
ATOM 2332 O O . GLY A 1 293 ? 14.512 -15.484 -18.063 1.00 88.25 293 GLY A O 1
ATOM 2333 N N . LEU A 1 294 ? 14.829 -15.087 -15.851 1.00 89.62 294 LEU A N 1
ATOM 2334 C CA . LEU A 1 294 ? 13.438 -14.816 -15.471 1.00 89.62 294 LEU A CA 1
ATOM 2335 C C . LEU A 1 294 ? 13.027 -13.347 -15.646 1.00 89.62 294 LEU A C 1
ATOM 2337 O O . LEU A 1 294 ? 11.862 -13.002 -15.464 1.00 89.62 294 LEU A O 1
ATOM 2341 N N . LEU A 1 295 ? 13.980 -12.493 -16.027 1.00 92.75 295 LEU A N 1
ATOM 2342 C CA . LEU A 1 295 ? 13.771 -11.095 -16.389 1.00 92.75 295 LEU A CA 1
ATOM 2343 C C . LEU A 1 295 ? 14.241 -10.854 -17.819 1.00 92.75 295 LEU A C 1
ATOM 2345 O O . LEU A 1 295 ? 15.251 -11.412 -18.261 1.00 92.75 295 LEU A O 1
ATOM 2349 N N . THR A 1 296 ? 13.521 -10.005 -18.542 1.00 93.94 296 THR A N 1
ATOM 2350 C CA . THR A 1 296 ? 13.865 -9.626 -19.911 1.00 93.94 296 THR A CA 1
ATOM 2351 C C . THR A 1 296 ? 13.396 -8.209 -20.220 1.00 93.94 296 THR A C 1
ATOM 2353 O O . THR A 1 296 ? 12.329 -7.795 -19.775 1.00 93.94 296 THR A O 1
ATOM 2356 N N . ASP A 1 297 ? 14.146 -7.509 -21.067 1.00 94.00 297 ASP A N 1
ATOM 2357 C CA . ASP A 1 297 ? 13.758 -6.192 -21.603 1.00 94.00 297 ASP A CA 1
ATOM 2358 C C . ASP A 1 297 ? 12.908 -6.314 -22.888 1.00 94.00 297 ASP A C 1
ATOM 2360 O O . ASP A 1 297 ? 12.526 -5.325 -23.500 1.00 94.00 297 ASP A O 1
ATOM 2364 N N . ASP A 1 298 ? 12.639 -7.544 -23.341 1.00 93.50 298 ASP A N 1
ATOM 2365 C CA . ASP A 1 298 ? 11.908 -7.833 -24.578 1.00 93.50 298 ASP A CA 1
ATOM 2366 C C . ASP A 1 298 ? 10.445 -8.166 -24.242 1.00 93.50 298 ASP A C 1
ATOM 2368 O O . ASP A 1 298 ? 10.179 -9.266 -23.735 1.00 93.50 298 ASP A O 1
ATOM 2372 N N . PRO A 1 299 ? 9.481 -7.277 -24.548 1.00 90.81 299 PRO A N 1
ATOM 2373 C CA . PRO A 1 299 ? 8.074 -7.491 -24.221 1.00 90.81 299 PRO A CA 1
ATOM 2374 C C . PRO A 1 299 ? 7.493 -8.740 -24.895 1.00 90.81 299 PRO A C 1
ATOM 2376 O O . PRO A 1 299 ? 6.573 -9.353 -24.358 1.00 90.81 299 PRO A O 1
ATOM 2379 N N . ALA A 1 300 ? 8.041 -9.182 -26.036 1.00 92.19 300 ALA A N 1
ATOM 2380 C CA . ALA A 1 300 ? 7.565 -10.383 -26.726 1.00 92.19 300 ALA A CA 1
ATOM 2381 C C . ALA A 1 300 ? 7.897 -11.684 -25.974 1.00 92.19 300 ALA A C 1
ATOM 2383 O O . ALA A 1 300 ? 7.315 -12.736 -26.255 1.00 92.19 300 ALA A O 1
ATOM 2384 N N . ARG A 1 301 ? 8.840 -11.625 -25.028 1.00 91.81 301 ARG A N 1
ATOM 2385 C CA . ARG A 1 301 ? 9.257 -12.747 -24.175 1.00 91.81 301 ARG A CA 1
ATOM 2386 C C . ARG A 1 301 ? 8.652 -12.682 -22.770 1.00 91.81 301 ARG A C 1
ATOM 2388 O O . ARG A 1 301 ? 8.795 -13.646 -22.015 1.00 91.81 301 ARG A O 1
ATOM 2395 N N . GLY A 1 302 ? 7.993 -11.573 -22.437 1.00 91.69 302 GLY A N 1
ATOM 2396 C CA . GLY A 1 302 ? 7.333 -11.345 -21.160 1.00 91.69 302 GLY A CA 1
ATOM 2397 C C . GLY A 1 302 ? 5.986 -12.056 -21.026 1.00 91.69 302 GLY A C 1
ATOM 2398 O O . GLY A 1 302 ? 5.319 -12.374 -22.014 1.00 91.69 302 GLY A O 1
ATOM 2399 N N . VAL A 1 303 ? 5.562 -12.282 -19.785 1.00 91.12 303 VAL A N 1
ATOM 2400 C CA . VAL A 1 303 ? 4.176 -12.635 -19.467 1.00 91.12 303 VAL A CA 1
ATOM 2401 C C . VAL A 1 303 ? 3.304 -11.384 -19.643 1.00 91.12 303 VAL A C 1
ATOM 2403 O O . VAL A 1 303 ? 3.602 -10.347 -19.048 1.00 91.12 303 VAL A O 1
ATOM 2406 N N . PRO A 1 304 ? 2.235 -11.433 -20.463 1.00 90.06 304 PRO A N 1
ATOM 2407 C CA . PRO A 1 304 ? 1.404 -10.262 -20.716 1.00 90.06 304 PRO A CA 1
ATOM 2408 C C . PRO A 1 304 ? 0.799 -9.676 -19.439 1.00 90.06 304 PRO A C 1
ATOM 2410 O O . PRO A 1 304 ? 0.139 -10.376 -18.673 1.00 90.06 304 PRO A O 1
ATOM 2413 N N . GLY A 1 305 ? 0.977 -8.368 -19.260 1.00 90.12 305 GLY A N 1
ATOM 2414 C CA . GLY A 1 305 ? 0.379 -7.611 -18.165 1.00 90.12 305 GLY A CA 1
ATOM 2415 C C . GLY A 1 305 ? 0.989 -7.870 -16.787 1.00 90.12 305 GLY A C 1
ATOM 2416 O O . GLY A 1 305 ? 0.314 -7.605 -15.789 1.00 90.12 305 GLY A O 1
ATOM 2417 N N . VAL A 1 306 ? 2.220 -8.389 -16.744 1.00 92.56 306 VAL A N 1
ATOM 2418 C CA . VAL A 1 306 ? 3.022 -8.609 -15.535 1.00 92.56 306 VAL A CA 1
ATOM 2419 C C . VAL A 1 306 ? 4.390 -7.967 -15.743 1.00 92.56 306 VAL A C 1
ATOM 2421 O O . VAL A 1 306 ? 5.065 -8.225 -16.745 1.00 92.56 306 VAL A O 1
ATOM 2424 N N . PHE A 1 307 ? 4.793 -7.124 -14.802 1.00 95.56 307 PHE A N 1
ATOM 2425 C CA . PHE A 1 307 ? 5.993 -6.302 -14.894 1.00 95.56 307 PHE A CA 1
ATOM 2426 C C . PHE A 1 307 ? 6.832 -6.434 -13.624 1.00 95.56 307 PHE A C 1
ATOM 2428 O O . PHE A 1 307 ? 6.326 -6.769 -12.554 1.00 95.56 307 PHE A O 1
ATOM 2435 N N . ALA A 1 308 ? 8.125 -6.180 -13.773 1.00 95.50 308 ALA A N 1
ATOM 2436 C CA . ALA A 1 308 ? 9.110 -6.126 -12.709 1.00 95.50 308 ALA A CA 1
ATOM 2437 C C . ALA A 1 308 ? 9.600 -4.684 -12.585 1.00 95.50 308 ALA A C 1
ATOM 2439 O O . ALA A 1 308 ? 10.226 -4.182 -13.519 1.00 95.50 308 ALA A O 1
ATOM 2440 N N . ILE A 1 309 ? 9.336 -4.038 -11.452 1.00 97.19 309 ILE A N 1
ATOM 2441 C CA . ILE A 1 309 ? 10.009 -2.786 -11.094 1.00 97.19 309 ILE A CA 1
ATOM 2442 C C . ILE A 1 309 ? 11.304 -3.178 -10.397 1.00 97.19 309 ILE A C 1
ATOM 2444 O O . ILE A 1 309 ? 11.276 -3.780 -9.327 1.00 97.19 309 ILE A O 1
ATOM 2448 N N . VAL A 1 310 ? 12.429 -2.889 -11.032 1.00 96.25 310 VAL A N 1
ATOM 2449 C CA . VAL A 1 310 ? 13.767 -3.228 -10.554 1.00 96.25 310 VAL A CA 1
ATOM 2450 C C . VAL A 1 310 ? 14.408 -1.976 -9.983 1.00 96.25 310 VAL A C 1
ATOM 2452 O O . VAL A 1 310 ? 14.570 -1.006 -10.716 1.00 96.25 310 VAL A O 1
ATOM 2455 N N . GLU A 1 311 ? 14.806 -2.004 -8.715 1.00 93.62 311 GLU A N 1
ATOM 2456 C CA . GLU A 1 311 ? 15.691 -0.994 -8.137 1.00 93.62 311 GLU A CA 1
ATOM 2457 C C . GLU A 1 311 ? 17.128 -1.527 -8.156 1.00 93.62 311 GLU A C 1
ATOM 2459 O O . GLU A 1 311 ? 17.470 -2.495 -7.471 1.00 93.62 311 GLU A O 1
ATOM 2464 N N . GLU A 1 312 ? 17.960 -0.916 -9.000 1.00 87.19 312 GLU A N 1
ATOM 2465 C CA . GLU A 1 312 ? 19.279 -1.444 -9.380 1.00 87.19 312 GLU A CA 1
ATOM 2466 C C . GLU A 1 312 ? 20.256 -1.522 -8.197 1.00 87.19 312 GLU A C 1
ATOM 2468 O O . GLU A 1 312 ? 21.140 -2.380 -8.147 1.00 87.19 312 GLU A O 1
ATOM 2473 N N . ARG A 1 313 ? 20.133 -0.612 -7.231 1.00 87.19 313 ARG A N 1
ATOM 2474 C CA . ARG A 1 313 ? 21.141 -0.403 -6.187 1.00 87.19 313 ARG A CA 1
ATOM 2475 C C . ARG A 1 313 ? 20.930 -1.290 -4.965 1.00 87.19 313 ARG A C 1
ATOM 2477 O O . ARG A 1 313 ? 21.892 -1.581 -4.255 1.00 87.19 313 ARG A O 1
ATOM 2484 N N . THR A 1 314 ? 19.693 -1.704 -4.737 1.00 86.44 314 THR A N 1
ATOM 2485 C CA . THR A 1 314 ? 19.240 -2.556 -3.634 1.00 86.44 314 THR A CA 1
ATOM 2486 C C . THR A 1 314 ? 19.052 -4.016 -4.057 1.00 86.44 314 THR A C 1
ATOM 2488 O O . THR A 1 314 ? 18.601 -4.826 -3.246 1.00 86.44 314 THR A O 1
ATOM 2491 N N . ASP A 1 315 ? 19.372 -4.359 -5.315 1.00 88.38 315 ASP A N 1
ATOM 2492 C CA . ASP A 1 315 ? 19.125 -5.676 -5.928 1.00 88.38 315 ASP A CA 1
ATOM 2493 C C . ASP A 1 315 ? 17.653 -6.112 -5.793 1.00 88.38 315 ASP A C 1
ATOM 2495 O O . ASP A 1 315 ? 17.372 -7.303 -5.733 1.00 88.38 315 ASP A O 1
ATOM 2499 N N . THR A 1 316 ? 16.704 -5.171 -5.701 1.00 90.56 316 THR A N 1
ATOM 2500 C CA . THR A 1 316 ? 15.302 -5.468 -5.359 1.00 90.56 316 THR A CA 1
ATOM 2501 C C . THR A 1 316 ? 14.400 -5.410 -6.581 1.00 90.56 316 THR A C 1
ATOM 2503 O O . THR A 1 316 ? 14.441 -4.468 -7.367 1.00 90.56 316 THR A O 1
ATOM 2506 N N . VAL A 1 317 ? 13.521 -6.401 -6.709 1.00 93.06 317 VAL A N 1
ATOM 2507 C CA . VAL A 1 317 ? 12.481 -6.460 -7.736 1.00 93.06 317 VAL A CA 1
ATOM 2508 C C . VAL A 1 317 ? 11.107 -6.534 -7.087 1.00 93.06 317 VAL A C 1
ATOM 2510 O O . VAL A 1 317 ? 10.823 -7.476 -6.345 1.00 93.06 317 VAL A O 1
ATOM 2513 N N . LEU A 1 318 ? 10.243 -5.575 -7.416 1.00 93.31 318 LEU A N 1
ATOM 2514 C CA . LEU A 1 318 ? 8.836 -5.561 -7.031 1.00 93.31 318 LEU A CA 1
ATOM 2515 C C . LEU A 1 318 ? 7.970 -6.082 -8.189 1.00 93.31 318 LEU A C 1
ATOM 2517 O O . LEU A 1 318 ? 7.981 -5.493 -9.279 1.00 93.31 318 LEU A O 1
ATOM 2521 N N . PRO A 1 319 ? 7.224 -7.181 -7.996 1.00 92.06 319 PRO A N 1
ATOM 2522 C CA . PRO A 1 319 ? 6.273 -7.654 -8.989 1.00 92.06 319 PRO A CA 1
ATOM 2523 C C . PRO A 1 319 ? 5.006 -6.793 -9.017 1.00 92.06 319 PRO A C 1
ATOM 2525 O O . PRO A 1 319 ? 4.388 -6.558 -7.986 1.00 92.06 319 PRO A O 1
ATOM 2528 N N . VAL A 1 320 ? 4.573 -6.371 -10.206 1.00 93.50 320 VAL A N 1
ATOM 2529 C CA . VAL A 1 320 ? 3.311 -5.631 -10.396 1.00 93.50 320 VAL A CA 1
ATOM 2530 C C . VAL A 1 320 ? 2.542 -6.155 -11.607 1.00 93.50 320 VAL A C 1
ATOM 2532 O O . VAL A 1 320 ? 3.113 -6.748 -12.529 1.00 93.50 320 VAL A O 1
ATOM 2535 N N . THR A 1 321 ? 1.227 -5.952 -11.626 1.00 92.69 321 THR A N 1
ATOM 2536 C CA . THR A 1 321 ? 0.339 -6.430 -12.689 1.00 92.69 321 THR A CA 1
ATOM 2537 C C . THR A 1 321 ? -0.525 -5.312 -13.275 1.00 92.69 321 THR A C 1
ATOM 2539 O O . THR A 1 321 ? -0.633 -4.215 -12.737 1.00 92.69 321 THR A O 1
ATOM 2542 N N . THR A 1 322 ? -1.205 -5.594 -14.388 1.00 90.06 322 THR A N 1
ATOM 2543 C CA . THR A 1 322 ? -2.217 -4.713 -15.028 1.00 90.06 322 THR A CA 1
ATOM 2544 C C . THR A 1 322 ? -3.514 -4.512 -14.220 1.00 90.06 322 THR A C 1
ATOM 2546 O O . THR A 1 322 ? -4.574 -4.220 -14.776 1.00 90.06 322 THR A O 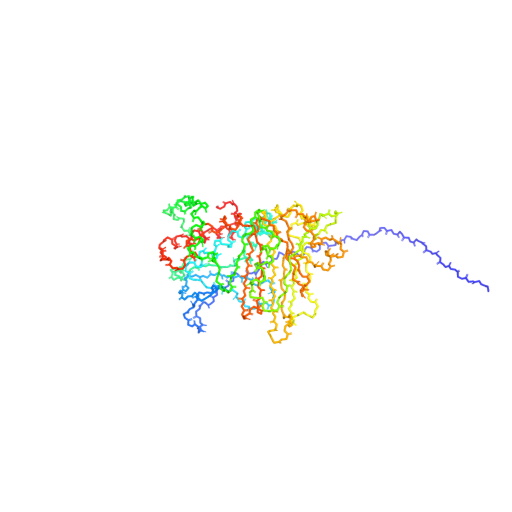1
ATOM 2549 N N . GLY A 1 323 ? -3.461 -4.694 -12.905 1.00 88.44 323 GLY A N 1
ATOM 2550 C CA . GLY A 1 323 ? -4.497 -4.289 -11.958 1.00 88.44 323 GLY A CA 1
ATOM 2551 C C . GLY A 1 323 ? -3.919 -3.728 -10.661 1.00 88.44 323 GLY A C 1
ATOM 2552 O O . GLY A 1 323 ? -4.674 -3.559 -9.709 1.00 88.44 323 GLY A O 1
ATOM 2553 N N . SER A 1 324 ? -2.610 -3.472 -10.618 1.00 91.19 324 SER A N 1
ATOM 2554 C CA . SER A 1 324 ? -1.953 -2.897 -9.455 1.00 91.19 324 SER A CA 1
ATOM 2555 C C . SER A 1 324 ? -2.237 -1.403 -9.345 1.00 91.19 324 SER A C 1
ATOM 2557 O O . SER A 1 324 ? -2.175 -0.661 -10.325 1.00 91.19 324 SER A O 1
ATOM 2559 N N . TYR A 1 325 ? -2.489 -0.952 -8.129 1.00 87.94 325 TYR A N 1
ATOM 2560 C CA . TYR A 1 325 ? -2.347 0.427 -7.712 1.00 87.94 325 TYR A CA 1
ATOM 2561 C C . TYR A 1 325 ? -0.986 0.574 -7.038 1.00 87.94 325 TYR A C 1
ATOM 2563 O O . TYR A 1 325 ? -0.730 -0.037 -5.997 1.00 87.94 325 TYR A O 1
ATOM 2571 N N . ILE A 1 326 ? -0.104 1.333 -7.680 1.00 89.88 326 ILE A N 1
ATOM 2572 C CA . ILE A 1 326 ? 1.257 1.590 -7.224 1.00 89.88 326 ILE A CA 1
ATOM 2573 C C . ILE A 1 326 ? 1.278 2.982 -6.625 1.00 89.88 326 ILE A C 1
ATOM 2575 O O . ILE A 1 326 ? 0.743 3.924 -7.208 1.00 89.88 326 ILE A O 1
ATOM 2579 N N . GLN A 1 327 ? 1.901 3.104 -5.467 1.00 85.88 327 GLN A N 1
ATOM 2580 C CA . GLN A 1 327 ? 1.979 4.354 -4.752 1.00 85.88 327 GLN A CA 1
ATOM 2581 C C . GLN A 1 327 ? 3.426 4.660 -4.364 1.00 85.88 327 GLN A C 1
ATOM 2583 O O . GLN A 1 327 ? 4.173 3.763 -3.964 1.00 85.88 327 GLN A O 1
ATOM 2588 N N . HIS A 1 328 ? 3.815 5.925 -4.493 1.00 86.62 328 HIS A N 1
ATOM 2589 C CA . HIS A 1 328 ? 5.149 6.426 -4.189 1.00 86.62 328 HIS A CA 1
ATOM 2590 C C . HIS A 1 328 ? 5.078 7.493 -3.104 1.00 86.62 328 HIS A C 1
ATOM 2592 O O . HIS A 1 328 ? 4.282 8.414 -3.228 1.00 86.62 328 HIS A O 1
ATOM 2598 N N . LYS A 1 329 ? 5.947 7.412 -2.096 1.00 83.25 329 LYS A N 1
ATOM 2599 C CA . LYS A 1 329 ? 6.189 8.462 -1.102 1.00 83.25 329 LYS A CA 1
ATOM 2600 C C . LYS A 1 329 ? 7.660 8.847 -1.134 1.00 83.25 329 LYS A C 1
ATOM 2602 O O . LYS A 1 329 ? 8.510 7.975 -1.001 1.00 83.25 329 LYS A O 1
ATOM 2607 N N . ALA A 1 330 ? 7.935 10.141 -1.201 1.00 81.88 330 ALA A N 1
ATOM 2608 C CA . ALA A 1 330 ? 9.266 10.696 -1.005 1.00 81.88 330 ALA A CA 1
ATOM 2609 C C . ALA A 1 330 ? 9.283 11.704 0.152 1.00 81.88 330 ALA A C 1
ATOM 2611 O O . ALA A 1 330 ? 8.372 12.525 0.306 1.00 81.88 330 ALA A O 1
ATOM 2612 N N . THR A 1 331 ? 10.341 11.675 0.958 1.00 79.69 331 THR A N 1
ATOM 2613 C CA . THR A 1 331 ? 10.700 12.767 1.868 1.00 79.69 331 THR A CA 1
ATOM 2614 C C . THR A 1 331 ? 12.177 13.132 1.700 1.00 79.69 331 THR A C 1
ATOM 2616 O O . THR A 1 331 ? 12.934 12.398 1.068 1.00 79.69 331 THR A O 1
ATOM 2619 N N . PHE A 1 332 ? 12.572 14.307 2.203 1.00 79.44 332 PHE A N 1
ATOM 2620 C CA . PHE A 1 332 ? 13.939 14.837 2.082 1.00 79.44 332 PHE A CA 1
ATOM 2621 C C . PHE A 1 332 ? 14.463 14.861 0.631 1.00 79.44 332 PHE A C 1
ATOM 2623 O O . PHE A 1 332 ? 15.524 14.316 0.350 1.00 79.44 332 PHE A O 1
ATOM 2630 N N . ASP A 1 333 ? 13.709 15.478 -0.287 1.00 78.56 333 ASP A N 1
ATOM 2631 C CA . ASP A 1 333 ? 14.070 15.594 -1.714 1.00 78.56 333 ASP A CA 1
ATOM 2632 C C . ASP A 1 333 ? 14.364 14.227 -2.383 1.00 78.56 333 ASP A C 1
ATOM 2634 O O . ASP A 1 333 ? 15.304 14.075 -3.164 1.00 78.56 333 ASP A O 1
ATOM 2638 N N . GLY A 1 334 ? 13.591 13.200 -2.003 1.00 78.75 334 GLY A N 1
ATOM 2639 C CA . GLY A 1 334 ? 13.688 11.840 -2.543 1.00 78.75 334 GLY A CA 1
ATOM 2640 C C . GLY A 1 334 ? 14.728 10.942 -1.867 1.00 78.75 334 GLY A C 1
ATOM 2641 O O . GLY A 1 334 ? 14.81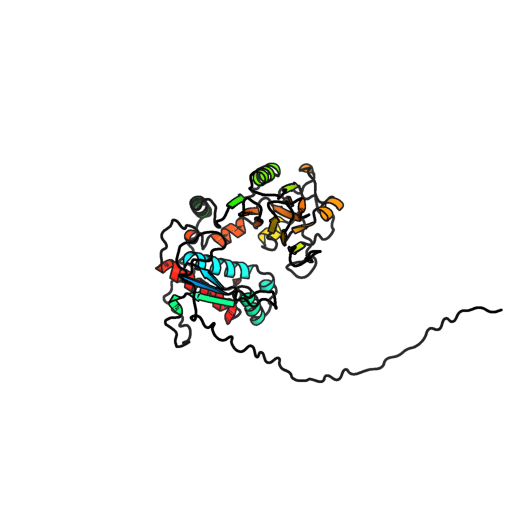4 9.755 -2.187 1.00 78.75 334 GLY A O 1
ATOM 2642 N N . ASP A 1 335 ? 15.497 11.449 -0.899 1.00 85.56 335 ASP A N 1
ATOM 2643 C CA . ASP A 1 335 ? 16.447 10.622 -0.143 1.00 85.56 335 ASP A CA 1
ATOM 2644 C C . ASP A 1 335 ? 15.754 9.531 0.676 1.00 85.56 335 ASP A C 1
ATOM 2646 O O . ASP A 1 335 ? 16.345 8.487 0.929 1.00 85.56 335 ASP A O 1
ATOM 2650 N N . ASP A 1 336 ? 14.516 9.750 1.097 1.00 85.56 336 ASP A N 1
ATOM 2651 C CA . ASP A 1 336 ? 13.697 8.748 1.764 1.00 85.56 336 ASP A CA 1
ATOM 2652 C C . ASP A 1 336 ? 12.533 8.373 0.851 1.00 85.56 336 ASP A C 1
ATOM 2654 O O . ASP A 1 336 ? 11.567 9.127 0.731 1.00 85.56 336 ASP A O 1
ATOM 2658 N N . THR A 1 337 ? 12.661 7.237 0.170 1.00 86.50 337 THR A N 1
ATOM 2659 C CA . THR A 1 337 ? 11.728 6.795 -0.868 1.00 86.50 337 THR A CA 1
ATOM 2660 C C . THR A 1 337 ? 11.029 5.511 -0.449 1.00 86.50 337 THR A C 1
ATOM 2662 O O . THR A 1 337 ? 11.670 4.517 -0.100 1.00 86.50 337 THR A O 1
ATOM 2665 N N . VAL A 1 338 ? 9.703 5.501 -0.563 1.00 88.44 338 VAL A N 1
ATOM 2666 C CA . VAL A 1 338 ? 8.856 4.322 -0.396 1.00 88.44 338 VAL A CA 1
ATOM 2667 C C . VAL A 1 338 ? 8.055 4.102 -1.671 1.00 88.44 338 VAL A C 1
ATOM 2669 O O . VAL A 1 338 ? 7.342 4.990 -2.125 1.00 88.44 338 VAL A O 1
ATOM 2672 N N . LEU A 1 339 ? 8.123 2.895 -2.216 1.00 90.12 339 LEU A N 1
ATOM 2673 C CA . LEU A 1 339 ? 7.210 2.393 -3.232 1.00 90.12 339 LEU A CA 1
ATOM 2674 C C . LEU A 1 339 ? 6.434 1.224 -2.651 1.00 90.12 339 LEU A C 1
ATOM 2676 O O . LEU A 1 339 ? 7.018 0.327 -2.045 1.00 90.12 339 LEU A O 1
ATO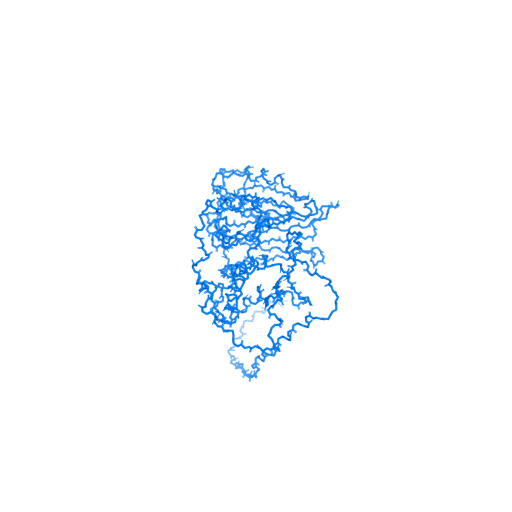M 2680 N N . TRP A 1 340 ? 5.127 1.199 -2.865 1.00 87.19 340 TRP A N 1
ATOM 2681 C CA . TRP A 1 340 ? 4.323 0.026 -2.556 1.00 87.19 340 TRP A CA 1
ATOM 2682 C C . TRP A 1 340 ? 3.289 -0.233 -3.648 1.00 87.19 340 TRP A C 1
ATOM 2684 O O . TRP A 1 340 ? 2.871 0.690 -4.347 1.00 87.19 340 TRP A O 1
ATOM 2694 N N . ALA A 1 341 ? 2.851 -1.481 -3.792 1.00 87.19 341 ALA A N 1
ATOM 2695 C CA . ALA A 1 341 ? 1.859 -1.870 -4.786 1.00 87.19 341 ALA A CA 1
ATOM 2696 C C . ALA A 1 341 ? 0.822 -2.834 -4.206 1.00 87.19 341 ALA A C 1
ATOM 2698 O O . ALA A 1 341 ? 1.162 -3.787 -3.515 1.00 87.19 341 ALA A O 1
ATOM 2699 N N . CYS A 1 342 ? -0.449 -2.627 -4.537 1.00 82.94 342 CYS A N 1
ATOM 2700 C CA . CYS A 1 342 ? -1.538 -3.516 -4.134 1.00 82.94 342 CYS A CA 1
ATOM 2701 C C . CYS A 1 342 ? -2.588 -3.656 -5.243 1.00 82.94 342 CYS A C 1
ATOM 2703 O O . CYS A 1 342 ? -2.589 -2.871 -6.182 1.00 82.94 342 CYS A O 1
ATOM 2705 N N . ASP A 1 343 ? -3.515 -4.613 -5.130 1.00 84.31 343 ASP A N 1
ATOM 2706 C CA . ASP A 1 343 ? -4.616 -4.743 -6.097 1.00 84.31 343 ASP A CA 1
ATOM 2707 C C . ASP A 1 343 ? -5.538 -3.511 -6.028 1.00 84.31 343 ASP A C 1
ATOM 2709 O O . ASP A 1 343 ? -6.110 -3.221 -4.975 1.00 84.31 343 ASP A O 1
ATOM 2713 N N . ASP A 1 344 ? -5.716 -2.801 -7.148 1.00 86.38 344 ASP A N 1
ATOM 2714 C CA . ASP A 1 344 ? -6.524 -1.573 -7.217 1.00 86.38 344 ASP A CA 1
ATOM 2715 C C . ASP A 1 344 ? -7.989 -1.836 -6.847 1.00 86.38 344 ASP A C 1
ATOM 2717 O O . ASP A 1 344 ? -8.602 -1.059 -6.119 1.00 86.38 344 ASP A O 1
ATOM 2721 N N . ALA A 1 345 ? -8.560 -2.960 -7.291 1.00 84.00 345 ALA A N 1
ATOM 2722 C CA . ALA A 1 345 ? -9.948 -3.289 -6.977 1.00 84.00 345 ALA A CA 1
ATOM 2723 C C . ALA A 1 345 ? -10.135 -3.524 -5.469 1.00 84.00 345 ALA A C 1
ATOM 2725 O O . ALA A 1 345 ? -11.023 -2.922 -4.863 1.00 84.00 345 ALA A O 1
ATOM 2726 N N . GLY A 1 346 ? -9.257 -4.320 -4.853 1.00 79.25 346 GLY A N 1
ATOM 2727 C CA . GLY A 1 346 ? -9.240 -4.540 -3.409 1.00 79.25 346 GLY A CA 1
ATOM 2728 C C . GLY A 1 346 ? -8.965 -3.259 -2.616 1.00 79.25 346 GLY A C 1
ATOM 2729 O O . GLY A 1 346 ? -9.620 -3.011 -1.603 1.00 79.25 346 GLY A O 1
ATOM 2730 N N . PHE A 1 347 ? -8.057 -2.399 -3.091 1.00 80.44 347 PHE A N 1
ATOM 2731 C CA . PHE A 1 347 ? -7.816 -1.080 -2.501 1.00 80.44 347 PHE A CA 1
ATOM 2732 C C . PHE A 1 347 ? -9.094 -0.236 -2.498 1.00 80.44 347 PHE A C 1
ATOM 2734 O O . PHE A 1 347 ? -9.498 0.263 -1.448 1.00 80.44 347 PHE A O 1
ATOM 2741 N N . ARG A 1 348 ? -9.763 -0.123 -3.651 1.00 83.44 348 ARG A N 1
ATOM 2742 C CA . ARG A 1 348 ? -11.008 0.642 -3.821 1.00 83.44 348 ARG A CA 1
ATOM 2743 C C . ARG A 1 348 ? -12.132 0.118 -2.939 1.00 83.44 348 ARG A C 1
ATOM 2745 O O . ARG A 1 348 ? -12.856 0.917 -2.353 1.00 83.44 348 ARG A O 1
ATOM 2752 N N . GLU A 1 349 ? -12.287 -1.198 -2.834 1.00 82.25 349 GLU A N 1
ATOM 2753 C CA . GLU A 1 349 ? -13.246 -1.821 -1.914 1.00 82.25 349 GLU A CA 1
ATOM 2754 C C . GLU A 1 349 ? -12.942 -1.460 -0.456 1.00 82.25 349 GLU A C 1
ATOM 2756 O O . GLU A 1 349 ? -13.856 -1.077 0.273 1.00 82.25 349 GLU A O 1
ATOM 2761 N N . ARG A 1 350 ? -11.664 -1.490 -0.060 1.00 79.31 350 ARG A N 1
ATOM 2762 C CA . ARG A 1 350 ? -11.216 -1.174 1.303 1.00 79.31 350 ARG A CA 1
ATOM 2763 C C . ARG A 1 350 ? -11.433 0.289 1.692 1.00 79.31 350 ARG A C 1
ATOM 2765 O O . ARG A 1 350 ? -11.848 0.558 2.811 1.00 79.31 350 ARG A O 1
ATOM 2772 N N . ILE A 1 351 ? -11.163 1.245 0.802 1.00 80.38 351 ILE A N 1
ATOM 2773 C CA . ILE A 1 351 ? -11.283 2.677 1.142 1.00 80.38 351 ILE A CA 1
ATOM 2774 C C . ILE A 1 351 ? -12.713 3.213 1.034 1.00 80.38 351 ILE A C 1
ATOM 2776 O O . ILE A 1 351 ? -13.033 4.223 1.660 1.00 80.38 351 ILE A O 1
ATOM 2780 N N . ARG A 1 352 ? -13.586 2.561 0.253 1.00 85.62 352 ARG A N 1
ATOM 2781 C CA . ARG A 1 352 ? -14.954 3.033 -0.035 1.00 85.62 352 ARG A CA 1
ATOM 2782 C C . ARG A 1 352 ? -15.761 3.392 1.220 1.00 85.62 352 ARG A C 1
ATOM 2784 O O . ARG A 1 352 ? -16.377 4.455 1.205 1.00 85.62 352 ARG A O 1
ATOM 2791 N N . PRO A 1 353 ? -15.747 2.602 2.314 1.00 85.69 353 PRO A N 1
ATOM 2792 C CA . PRO A 1 353 ? -16.511 2.927 3.520 1.00 85.69 353 PRO A CA 1
ATOM 2793 C C . PRO A 1 353 ? -15.996 4.162 4.267 1.00 85.69 353 PRO A C 1
ATOM 2795 O O . PRO A 1 353 ? -16.700 4.685 5.130 1.00 85.69 353 PRO A O 1
ATOM 2798 N N . TYR A 1 354 ? -14.773 4.603 3.964 1.00 86.06 354 TYR A N 1
ATOM 2799 C CA . TYR A 1 354 ? -14.084 5.667 4.687 1.00 86.06 354 TYR A CA 1
ATOM 2800 C C . TYR A 1 354 ? -13.757 6.881 3.814 1.00 86.06 354 TYR A C 1
ATOM 2802 O O . TYR A 1 354 ? -13.198 7.849 4.320 1.00 86.06 354 TYR A O 1
ATOM 2810 N N . ILE A 1 355 ? -14.102 6.863 2.521 1.00 84.56 355 ILE A N 1
ATOM 2811 C CA . ILE A 1 355 ? -13.652 7.875 1.556 1.00 84.56 355 ILE A CA 1
ATOM 2812 C C . ILE A 1 355 ? -14.038 9.304 1.954 1.00 84.56 355 ILE A C 1
ATOM 2814 O O . ILE A 1 355 ? -13.251 10.228 1.773 1.00 84.56 355 ILE A O 1
ATOM 2818 N N . GLU A 1 356 ? -15.204 9.493 2.577 1.00 85.88 356 GLU A N 1
ATOM 2819 C CA . GLU A 1 356 ? -15.631 10.813 3.058 1.00 85.88 356 GLU A CA 1
ATOM 2820 C C . GLU A 1 356 ? -14.730 11.374 4.166 1.00 85.88 356 GLU A C 1
ATOM 2822 O O . GLU A 1 356 ? -14.633 12.593 4.325 1.00 85.88 356 GLU A O 1
ATOM 2827 N N . TYR A 1 357 ? -14.064 10.492 4.918 1.00 86.81 357 TYR A N 1
ATOM 2828 C CA . TYR A 1 357 ? -13.133 10.867 5.969 1.00 86.81 357 TYR A CA 1
ATOM 2829 C C . TYR A 1 357 ? -11.763 11.247 5.401 1.00 86.81 357 TYR A C 1
ATOM 2831 O O . TYR A 1 357 ? -11.041 11.964 6.071 1.00 86.81 357 TYR A O 1
ATOM 2839 N N . TYR A 1 358 ? -11.415 10.901 4.162 1.00 81.88 358 TYR A N 1
ATOM 2840 C CA . TYR A 1 358 ? -10.162 11.368 3.548 1.00 81.88 358 TYR A CA 1
ATOM 2841 C C . TYR A 1 358 ? -10.242 12.799 2.990 1.00 81.88 358 TYR A C 1
ATOM 2843 O O . TYR A 1 358 ? -9.220 13.437 2.755 1.00 81.88 358 TYR A O 1
ATOM 2851 N N . ASP A 1 359 ? -11.452 13.332 2.805 1.00 82.50 359 ASP A N 1
ATOM 2852 C CA . ASP A 1 359 ? -11.678 14.704 2.342 1.00 82.50 359 ASP A CA 1
ATOM 2853 C C . ASP A 1 359 ? -11.541 15.696 3.510 1.00 82.50 359 ASP A C 1
ATOM 2855 O O . ASP A 1 359 ? -12.509 15.973 4.223 1.00 82.50 359 ASP A O 1
ATOM 2859 N N . GLU A 1 360 ? -10.326 16.199 3.743 1.00 77.06 360 GLU A N 1
ATOM 2860 C CA . GLU A 1 360 ? -10.048 17.184 4.803 1.00 77.06 360 GLU A CA 1
ATOM 2861 C C . GLU A 1 360 ? -10.797 18.512 4.612 1.00 77.06 360 GLU A C 1
ATOM 2863 O O . GLU A 1 360 ? -11.167 19.157 5.592 1.00 77.06 360 GLU A O 1
ATOM 2868 N N . ASP A 1 361 ? -11.057 18.911 3.364 1.00 81.25 361 ASP A N 1
ATOM 2869 C CA . ASP A 1 361 ? -11.766 20.157 3.055 1.00 81.25 361 ASP A CA 1
ATOM 2870 C C . ASP A 1 361 ? -13.276 20.043 3.326 1.00 81.25 361 ASP A C 1
ATOM 2872 O O . ASP A 1 361 ? -13.986 21.052 3.443 1.00 81.25 361 ASP A O 1
ATOM 2876 N N . ARG A 1 362 ? -13.796 18.816 3.450 1.00 84.19 362 ARG A N 1
ATOM 2877 C CA . ARG A 1 362 ? -15.188 18.553 3.817 1.00 84.19 362 ARG A CA 1
ATOM 2878 C C . ARG A 1 362 ? -15.401 18.773 5.311 1.00 84.19 362 ARG A C 1
ATOM 2880 O O . ARG A 1 362 ? -14.787 18.075 6.115 1.00 84.19 362 ARG A O 1
ATOM 2887 N N . PRO A 1 363 ? -16.353 19.633 5.718 1.00 86.38 363 PRO A N 1
ATOM 2888 C CA . PRO A 1 363 ? -16.738 19.744 7.119 1.00 86.38 363 PRO A CA 1
ATOM 2889 C C . PRO A 1 363 ? -17.158 18.387 7.694 1.00 86.38 363 PRO A C 1
ATOM 2891 O O . PRO A 1 363 ? -17.989 17.691 7.108 1.00 86.38 363 PRO A O 1
ATOM 2894 N N . LEU A 1 364 ? -16.596 18.023 8.848 1.00 86.19 364 LEU A N 1
ATOM 2895 C CA . LEU A 1 364 ? -16.908 16.760 9.509 1.00 86.19 364 LEU A CA 1
ATOM 2896 C C . LEU A 1 364 ? -18.295 16.824 10.168 1.00 86.19 364 LEU A C 1
ATOM 2898 O O . LEU A 1 364 ? -18.550 17.673 11.024 1.00 86.19 364 LEU A O 1
ATOM 2902 N N . ASP A 1 365 ? -19.182 15.891 9.819 1.00 90.00 365 ASP A N 1
ATOM 2903 C CA . ASP A 1 365 ? -20.402 15.633 10.589 1.00 90.00 365 ASP A CA 1
ATOM 2904 C C . ASP A 1 365 ? -20.016 14.897 11.881 1.00 90.00 365 ASP A C 1
ATOM 2906 O O . ASP A 1 365 ? -19.848 13.677 11.903 1.00 90.00 365 ASP A O 1
ATOM 2910 N N . VAL A 1 366 ? -19.803 15.664 12.955 1.00 88.75 366 VAL A N 1
ATOM 2911 C CA . VAL A 1 366 ? -19.286 15.144 14.231 1.00 88.75 366 VAL A CA 1
ATOM 2912 C C . VAL A 1 366 ? -20.179 14.042 14.822 1.00 88.75 366 VAL A C 1
ATOM 2914 O O . VAL A 1 366 ? -19.629 13.006 15.201 1.00 88.75 366 VAL A O 1
ATOM 2917 N N . PRO A 1 367 ? -21.521 14.180 14.901 1.00 87.81 367 PRO A N 1
ATOM 2918 C CA . PRO A 1 367 ? -22.388 13.083 15.334 1.00 87.81 367 PRO A CA 1
ATOM 2919 C C . PRO A 1 367 ? -22.218 11.802 14.509 1.00 87.81 367 PRO A C 1
ATOM 2921 O O . PRO A 1 367 ? -22.045 10.728 15.092 1.00 87.81 367 PRO A O 1
ATOM 2924 N N . LYS A 1 368 ? -22.212 11.905 13.172 1.00 89.69 368 LYS A N 1
ATOM 2925 C CA . LYS A 1 368 ? -22.018 10.748 12.281 1.00 89.69 368 LYS A CA 1
ATOM 2926 C C . LYS A 1 368 ? -20.644 10.107 12.491 1.00 89.69 368 LYS A C 1
ATOM 2928 O O . LYS A 1 368 ? -20.544 8.890 12.622 1.00 89.69 368 LYS A O 1
ATOM 2933 N N . ALA A 1 369 ? -19.595 10.920 12.578 1.00 89.25 369 ALA A N 1
ATOM 2934 C CA . ALA A 1 369 ? -18.225 10.468 12.788 1.00 89.25 369 ALA A CA 1
ATOM 2935 C C . ALA A 1 369 ? -18.049 9.772 14.150 1.00 89.25 369 ALA A C 1
ATOM 2937 O O . ALA A 1 369 ? -17.492 8.679 14.219 1.00 89.25 369 ALA A O 1
ATOM 2938 N N . LYS A 1 370 ? -18.605 10.330 15.236 1.00 89.38 370 LYS A N 1
ATOM 2939 C CA . LYS A 1 370 ? -18.584 9.690 16.564 1.00 89.38 370 LYS A CA 1
ATOM 2940 C C . LYS A 1 370 ? -19.332 8.355 16.569 1.00 89.38 370 LYS A C 1
ATOM 2942 O O . LYS A 1 370 ? -18.862 7.413 17.201 1.00 89.38 370 LYS A O 1
ATOM 2947 N N . ALA A 1 371 ? -20.463 8.264 15.866 1.00 89.38 371 ALA A N 1
ATOM 2948 C CA . ALA A 1 371 ? -21.193 7.007 15.713 1.00 89.38 371 ALA A CA 1
ATOM 2949 C C . ALA A 1 371 ? -20.376 5.967 14.927 1.00 89.38 371 ALA A C 1
ATOM 2951 O O . ALA A 1 371 ? -20.344 4.800 15.322 1.00 89.38 371 ALA A O 1
ATOM 2952 N N . LYS A 1 372 ? -19.673 6.395 13.868 1.00 91.38 372 LYS A N 1
ATOM 2953 C CA . LYS A 1 372 ? -18.802 5.524 13.070 1.00 91.38 372 LYS A CA 1
ATOM 2954 C C . LYS A 1 372 ? -17.593 5.023 13.857 1.00 91.38 372 LYS A C 1
ATOM 2956 O O . LYS A 1 372 ? -17.307 3.832 13.817 1.00 91.38 372 LYS A O 1
ATOM 2961 N N . ALA A 1 373 ? -16.928 5.898 14.612 1.00 91.19 373 ALA A N 1
ATOM 2962 C CA . ALA A 1 373 ? -15.834 5.511 15.501 1.00 91.19 373 ALA A CA 1
ATOM 2963 C C . ALA A 1 373 ? -16.301 4.451 16.511 1.00 91.19 373 ALA A C 1
ATOM 2965 O O . ALA A 1 373 ? -15.725 3.372 16.569 1.00 91.19 373 ALA A O 1
ATOM 2966 N N . ALA A 1 374 ? -17.421 4.695 17.201 1.00 89.94 374 ALA A N 1
ATOM 2967 C CA . ALA A 1 374 ? -17.976 3.740 18.161 1.00 89.94 374 ALA A CA 1
ATOM 2968 C C . ALA A 1 374 ? -18.390 2.400 17.516 1.00 89.94 374 ALA A C 1
ATOM 2970 O O . ALA A 1 374 ? -18.324 1.352 18.153 1.00 89.94 374 ALA A O 1
ATOM 2971 N N . GLU A 1 375 ? -18.851 2.406 16.260 1.00 89.75 375 GLU A N 1
ATOM 2972 C CA . GLU A 1 375 ? -19.114 1.179 15.496 1.00 89.75 375 GLU A CA 1
ATOM 2973 C C . GLU A 1 375 ? -17.835 0.362 15.277 1.00 89.75 375 GLU A C 1
ATOM 2975 O O . GLU A 1 375 ? -17.834 -0.847 15.515 1.00 89.75 375 GLU A O 1
ATOM 2980 N N . LEU A 1 376 ? -16.760 1.019 14.837 1.00 91.56 376 LEU A N 1
ATOM 2981 C CA . LEU A 1 376 ? -15.471 0.381 14.576 1.00 91.56 376 LEU A CA 1
ATOM 2982 C C . LEU A 1 376 ? -14.818 -0.126 15.865 1.00 91.56 376 LEU A C 1
ATOM 2984 O O . LEU A 1 376 ? -14.353 -1.262 15.889 1.00 91.56 376 LEU A O 1
ATOM 2988 N N . GLU A 1 377 ? -14.874 0.657 16.943 1.00 91.81 377 GLU A N 1
ATOM 2989 C CA . GLU A 1 377 ? -14.425 0.247 18.278 1.00 91.81 377 GLU A CA 1
ATOM 2990 C C . GLU A 1 377 ? -15.138 -1.029 18.730 1.00 91.81 377 GLU A C 1
ATOM 2992 O O . GLU A 1 377 ? -14.488 -2.013 19.071 1.00 91.81 377 GLU A O 1
ATOM 2997 N N . ARG A 1 378 ? -16.479 -1.070 18.655 1.00 91.75 378 ARG A N 1
ATOM 2998 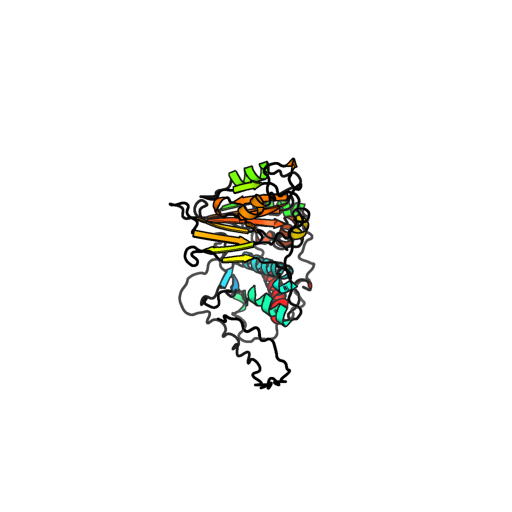C CA . ARG A 1 378 ? -17.251 -2.275 19.010 1.00 91.75 378 ARG A CA 1
ATOM 2999 C C . ARG A 1 378 ? -16.845 -3.489 18.180 1.00 91.75 378 ARG A C 1
ATOM 3001 O O . ARG A 1 378 ? -16.780 -4.594 18.709 1.00 91.75 378 ARG A O 1
ATOM 3008 N N . LYS A 1 379 ? -16.605 -3.309 16.879 1.00 91.25 379 LYS A N 1
ATOM 3009 C CA . LYS A 1 379 ? -16.162 -4.397 15.996 1.00 91.25 379 LYS A CA 1
ATOM 3010 C C . LYS A 1 379 ? -14.784 -4.912 16.398 1.00 91.25 379 LYS A C 1
ATOM 3012 O O . LYS A 1 379 ? -14.616 -6.122 16.505 1.00 91.25 379 LYS A O 1
ATOM 3017 N N . LEU A 1 380 ? -13.839 -4.016 16.666 1.00 89.88 380 LEU A N 1
ATOM 3018 C CA . LEU A 1 380 ? -12.485 -4.381 17.065 1.00 89.88 380 LEU A CA 1
ATOM 3019 C C . LEU A 1 380 ? -12.457 -5.049 18.453 1.00 89.88 380 LEU A C 1
ATOM 3021 O O . LEU A 1 380 ? -11.813 -6.086 18.602 1.00 89.88 380 LEU A O 1
ATOM 3025 N N . HIS A 1 381 ? -13.259 -4.566 19.408 1.00 90.94 381 HIS A N 1
ATOM 3026 C CA . HIS A 1 381 ? -13.480 -5.224 20.704 1.00 90.94 381 HIS A CA 1
ATOM 3027 C C . HIS A 1 381 ? -14.008 -6.652 20.554 1.00 90.94 381 HIS A C 1
ATOM 3029 O O . HIS A 1 381 ? -13.523 -7.562 21.212 1.00 90.94 381 HIS A O 1
ATOM 3035 N N . ARG A 1 382 ? -14.941 -6.916 19.632 1.00 92.12 382 ARG A N 1
ATOM 3036 C CA . ARG A 1 382 ? -15.392 -8.299 19.388 1.00 92.12 382 ARG A CA 1
ATOM 3037 C C . ARG A 1 382 ? -14.265 -9.208 18.883 1.00 92.12 382 ARG A C 1
ATOM 3039 O O . ARG A 1 382 ? -14.258 -10.395 19.202 1.00 92.12 382 ARG A O 1
ATOM 3046 N N . VAL A 1 383 ? -13.302 -8.686 18.121 1.00 90.31 383 VAL A N 1
ATOM 3047 C CA . VAL A 1 383 ? -12.132 -9.483 17.713 1.00 90.31 383 VAL A CA 1
ATOM 3048 C C . VAL A 1 383 ? -11.208 -9.735 18.906 1.00 90.31 383 VAL A C 1
ATOM 3050 O O . VAL A 1 383 ? -10.843 -10.883 19.152 1.00 90.31 383 VAL A O 1
ATOM 3053 N N . ILE A 1 384 ? -10.865 -8.686 19.658 1.00 88.81 384 ILE A N 1
ATOM 3054 C CA . ILE A 1 384 ? -9.856 -8.732 20.730 1.00 88.81 384 ILE A CA 1
ATOM 3055 C C . ILE A 1 384 ? -10.375 -9.399 22.007 1.00 88.81 384 ILE A C 1
ATOM 3057 O O . ILE A 1 384 ? -9.663 -10.193 22.608 1.00 88.81 384 ILE A O 1
ATOM 3061 N N . ASP A 1 385 ? -11.617 -9.138 22.405 1.00 87.81 385 ASP A N 1
ATOM 3062 C CA . ASP A 1 385 ? -12.164 -9.596 23.686 1.00 87.81 385 ASP A CA 1
ATOM 3063 C C . ASP A 1 385 ? -12.872 -10.952 23.540 1.00 87.81 385 ASP A C 1
ATOM 3065 O O . ASP A 1 385 ? -12.733 -11.851 24.377 1.00 87.81 385 ASP A O 1
ATOM 3069 N N . GLU A 1 386 ? -13.617 -11.140 22.445 1.00 90.44 386 GLU A N 1
ATOM 3070 C CA . GLU A 1 386 ? -14.431 -12.344 22.219 1.00 90.44 386 GLU A CA 1
ATOM 3071 C C . GLU A 1 386 ? -13.743 -13.382 21.312 1.00 90.44 386 GLU A C 1
ATOM 3073 O O . GLU A 1 386 ? -14.163 -14.546 21.281 1.00 90.44 386 GLU A O 1
ATOM 3078 N N . GLY A 1 387 ? -12.686 -12.999 20.584 1.00 88.88 387 GLY A N 1
ATOM 3079 C CA . GLY A 1 387 ? -12.042 -13.852 19.581 1.00 88.88 387 GLY A CA 1
ATOM 3080 C C . GLY A 1 387 ? -12.935 -14.121 18.366 1.00 88.88 387 GLY A C 1
ATOM 3081 O O . GLY A 1 387 ? -12.873 -15.211 17.789 1.00 88.88 387 GLY A O 1
ATOM 3082 N N . VAL A 1 388 ? -13.823 -13.179 18.020 1.00 91.31 388 VAL A N 1
ATOM 3083 C CA . VAL A 1 388 ? -14.680 -13.263 16.825 1.00 91.31 388 VAL A CA 1
ATOM 3084 C C . VAL A 1 388 ? -13.846 -12.981 15.585 1.00 91.31 388 VAL A C 1
ATOM 3086 O O . VAL A 1 388 ? -13.033 -12.059 15.558 1.00 91.31 388 VAL A O 1
ATOM 3089 N N . ARG A 1 389 ? -14.063 -13.761 14.528 1.00 86.31 389 ARG A N 1
ATOM 3090 C CA . ARG A 1 389 ? -13.360 -13.552 13.266 1.00 86.31 389 ARG A CA 1
ATOM 3091 C C . ARG A 1 389 ? -13.784 -12.239 12.597 1.00 86.31 389 ARG A C 1
ATOM 3093 O O . ARG A 1 389 ? -14.985 -11.983 12.512 1.00 86.31 389 ARG A O 1
ATOM 3100 N N . PRO A 1 390 ? -12.849 -11.442 12.050 1.00 83.62 390 PRO A N 1
ATOM 3101 C CA . PRO A 1 390 ? -13.173 -10.208 11.329 1.00 83.62 390 PRO A CA 1
ATOM 3102 C C . PRO A 1 390 ? -14.146 -10.376 10.145 1.00 83.62 390 PRO A C 1
ATOM 3104 O O . PRO A 1 390 ? -14.802 -9.413 9.739 1.00 83.62 390 PRO A O 1
ATOM 3107 N N . GLU A 1 391 ? -14.236 -11.579 9.570 1.00 80.00 391 GLU A N 1
ATOM 3108 C CA . GLU A 1 391 ? -15.170 -11.936 8.494 1.00 80.00 391 GLU A CA 1
ATOM 3109 C C . GLU A 1 391 ? -16.616 -12.163 8.981 1.00 80.00 391 GLU A C 1
ATOM 3111 O O . GLU A 1 391 ? -17.534 -12.219 8.166 1.00 80.00 391 GLU A O 1
ATOM 3116 N N . GLU A 1 392 ? -16.829 -12.301 10.293 1.00 82.62 392 GLU A N 1
ATOM 3117 C CA . GLU A 1 392 ? -18.131 -12.563 10.931 1.00 82.62 392 GLU A CA 1
ATOM 3118 C C . GLU A 1 392 ? -18.800 -11.286 11.494 1.00 82.62 392 GLU A C 1
ATOM 3120 O O . GLU A 1 392 ? -19.817 -11.372 12.193 1.00 82.62 392 GLU A O 1
ATOM 3125 N N . LEU A 1 393 ? -18.212 -10.109 11.240 1.00 76.19 393 LEU A N 1
ATOM 3126 C CA . LEU A 1 393 ? -18.583 -8.815 11.836 1.00 76.19 393 LEU A CA 1
ATOM 3127 C C . LEU A 1 393 ? -19.480 -7.922 10.980 1.00 76.19 393 LEU A C 1
ATOM 3129 O O . LEU A 1 393 ? -19.338 -7.931 9.737 1.00 76.19 393 LEU A O 1
#